Protein AF-0000000075409740 (afdb_homodimer)

Secondary structure (DSSP, 8-state):
-----EEEEETTTSTTHHHHHHHHHHTT-EEEEEE--TT-SGGGGGGTT-TTEEEEE--TT-HHHHHHHHTT-SEEEE-----SHHHHHHTHHHHIIIIIIHHHHHHHHS-TTSEEEEEEEGGGG-BPPTT-EE-TTSPP---SHHHHHHHHHHHHHHTTSSEEEEEE-EEES--SS--TTSHHHHHHHHHHHTSEEEESSTT-EEEEEEHHHHHHHHHHHHHTHHHHTTEEEEES-TT-EEEHHHHHHHHHHHSTT-EEEE-SS---S---B-EE--HHHHTTT------HHHHHHHHHHHTTT----TT---/-----EEEEETTTSTTHHHHHHHHHHTT-EEEEEE--TT-SGGGGGGTT-TTEEEEE--TT-HHHHHHHHTT-SEEEE-----SHHHHHHTHHHHIIIIIIHHHHHHHHS-TTSEEEEEEEGGGG-BPPTT-EE-TTSPP---SHHHHHHHHHHHHHHTSSSEEEEEE-EEES--SS--TTSHHHHHHHHHHHTSEEEESSTT-EEEEEEHHHHHHHHHHHHHTHHHHTTEEEEES-TT-EEEHHHHHHHHHHHSTT-EEEE-SS---S---B-EE--HHHHTTT------HHHHHHHHHHHHHH----SS---

Nearest PDB structures (foldseek):
  6vo6-assembly1_D  TM=9.777E-01  e=6.585E-46  Campylobacter jejuni subsp. jejuni NCTC 11168 = ATCC 700819
  6vo6-assembly1_A  TM=9.790E-01  e=1.654E-45  Campylobacter jejuni subsp. jejuni NCTC 11168 = ATCC 700819
  6vo8-assembly1_B-2  TM=9.796E-01  e=8.960E-44  Campylobacter jejuni subsp. jejuni NCTC 11168 = ATCC 700819
  6vo6-assembly1_C  TM=9.767E-01  e=1.111E-42  Campylobacter jejuni subsp. jejuni NCTC 11168 = ATCC 700819
  8wxk-assembly1_A  TM=8.297E-01  e=9.924E-23  Nostoc sp. PCC 7120 = FACHB-418

Radius of gyration: 26.26 Å; Cα contacts (8 Å, |Δi|>4): 1316; chains: 2; bounding box: 59×71×59 Å

Structure (mmCIF, N/CA/C/O backbone):
data_AF-0000000075409740-model_v1
#
loop_
_entity.id
_entity.type
_entity.pdbx_description
1 polymer 'NAD-dependent epimerase/dehydratase(UDP-glucose 4-epimerase)'
#
loop_
_atom_site.group_PDB
_atom_site.id
_atom_site.type_symbol
_atom_site.label_atom_id
_atom_site.label_alt_id
_atom_site.label_comp_id
_atom_site.label_asym_id
_atom_site.label_entity_id
_atom_site.label_seq_id
_atom_site.pdbx_PDB_ins_code
_atom_site.Cartn_x
_atom_site.Cartn_y
_atom_site.Cartn_z
_atom_site.occupancy
_atom_site.B_iso_or_equiv
_atom_site.auth_seq_id
_atom_site.auth_comp_id
_atom_site.auth_asym_id
_atom_site.auth_atom_id
_atom_site.pdbx_PDB_model_num
ATOM 1 N N . MET A 1 1 ? 8.289 19.125 -19.609 1 42.72 1 MET A N 1
ATOM 2 C CA . MET A 1 1 ? 8.445 18.016 -18.656 1 42.72 1 MET A CA 1
ATOM 3 C C . MET A 1 1 ? 8.672 18.547 -17.25 1 42.72 1 MET A C 1
ATOM 5 O O . MET A 1 1 ? 9.43 19.5 -17.047 1 42.72 1 MET A O 1
ATOM 9 N N . SER A 1 2 ? 7.746 18.359 -16.328 1 64.19 2 SER A N 1
ATOM 10 C CA . SER A 1 2 ? 7.914 18.984 -15.016 1 64.19 2 SER A CA 1
ATOM 11 C C . SER A 1 2 ? 9.289 18.672 -14.43 1 64.19 2 SER A C 1
ATOM 13 O O . SER A 1 2 ? 9.883 17.641 -14.727 1 64.19 2 SER A O 1
ATOM 15 N N . GLU A 1 3 ? 10.094 19.625 -14.008 1 84.38 3 GLU A N 1
ATOM 16 C CA . GLU A 1 3 ? 11.438 19.531 -13.438 1 84.38 3 GLU A CA 1
ATOM 17 C C . GLU A 1 3 ? 11.523 18.438 -12.375 1 84.38 3 GLU A C 1
ATOM 19 O O . GLU A 1 3 ? 10.625 18.312 -11.547 1 84.38 3 GLU A O 1
ATOM 24 N N . GLN A 1 4 ? 12.391 17.484 -12.664 1 95.12 4 GLN A N 1
ATOM 25 C CA . GLN A 1 4 ? 12.672 16.484 -11.648 1 95.12 4 GLN A CA 1
ATOM 26 C C . GLN A 1 4 ? 13.344 17.094 -10.422 1 95.12 4 GLN A C 1
ATOM 28 O O . GLN A 1 4 ? 14.422 17.688 -10.539 1 95.12 4 GLN A O 1
ATOM 33 N N . LEU A 1 5 ? 12.719 17.031 -9.281 1 98.19 5 LEU A N 1
ATOM 34 C CA . LEU A 1 5 ? 13.25 17.562 -8.031 1 98.19 5 LEU A CA 1
ATOM 35 C C . LEU A 1 5 ? 13.82 16.453 -7.164 1 98.19 5 LEU A C 1
ATOM 37 O O . LEU A 1 5 ? 13.352 15.312 -7.219 1 98.19 5 LEU A O 1
ATOM 41 N N . SER A 1 6 ? 14.867 16.766 -6.449 1 98.62 6 SER A N 1
ATOM 42 C CA . SER A 1 6 ? 15.297 15.953 -5.316 1 98.62 6 SER A CA 1
ATOM 43 C C . SER A 1 6 ? 14.578 16.359 -4.035 1 98.62 6 SER A C 1
ATOM 45 O O . SER A 1 6 ? 14.773 17.469 -3.533 1 98.62 6 SER A O 1
ATOM 47 N N . ILE A 1 7 ? 13.734 15.484 -3.49 1 98.88 7 ILE A N 1
ATOM 48 C CA . ILE A 1 7 ? 12.852 15.836 -2.385 1 98.88 7 ILE A CA 1
ATOM 49 C C . ILE A 1 7 ? 13.164 14.961 -1.173 1 98.88 7 ILE A C 1
ATOM 51 O O . ILE A 1 7 ? 13.273 13.742 -1.294 1 98.88 7 ILE A O 1
ATOM 55 N N . VAL A 1 8 ? 13.375 15.57 -0.036 1 98.88 8 VAL A N 1
ATOM 56 C CA . VAL A 1 8 ? 13.516 14.859 1.229 1 98.88 8 VAL A CA 1
ATOM 57 C C . VAL A 1 8 ? 12.219 14.953 2.023 1 98.88 8 VAL A C 1
ATOM 59 O O . VAL A 1 8 ? 11.688 16.047 2.221 1 98.88 8 VAL A O 1
ATOM 62 N N . VAL A 1 9 ? 11.688 13.797 2.4 1 98.75 9 VAL A N 1
ATOM 63 C CA . VAL A 1 9 ? 10.469 13.734 3.199 1 98.75 9 VAL A CA 1
ATOM 64 C C . VAL A 1 9 ? 10.758 13.047 4.535 1 98.75 9 VAL A C 1
ATOM 66 O O . VAL A 1 9 ? 11.188 11.891 4.57 1 98.75 9 VAL A O 1
ATOM 69 N N . THR A 1 10 ? 10.578 13.773 5.676 1 98.31 10 THR A N 1
ATOM 70 C CA . THR A 1 10 ? 10.609 13.094 6.965 1 98.31 10 THR A CA 1
ATOM 71 C C . THR A 1 10 ? 9.227 12.578 7.34 1 98.31 10 THR A C 1
ATOM 73 O O . THR A 1 10 ? 8.211 13.203 7.012 1 98.31 10 THR A O 1
ATOM 76 N N . GLY A 1 11 ? 9.227 11.445 7.973 1 95.62 11 GLY A N 1
ATOM 77 C CA . GLY A 1 11 ? 7.934 10.875 8.328 1 95.62 11 GLY A CA 1
ATOM 78 C C . GLY A 1 11 ? 7.141 10.398 7.129 1 95.62 11 GLY A C 1
ATOM 79 O O . GLY A 1 11 ? 5.91 10.492 7.117 1 95.62 11 GLY A O 1
ATOM 80 N N . GLY A 1 12 ? 7.848 9.875 6.145 1 95.75 12 GLY A N 1
ATOM 81 C CA . GLY A 1 12 ? 7.23 9.57 4.863 1 95.75 12 GLY A CA 1
ATOM 82 C C . GLY A 1 12 ? 6.406 8.297 4.883 1 95.75 12 GLY A C 1
ATOM 83 O O . GLY A 1 12 ? 5.633 8.039 3.959 1 95.75 12 GLY A O 1
ATOM 84 N N . ALA A 1 13 ? 6.473 7.562 5.957 1 93.88 13 ALA A N 1
ATOM 85 C CA . ALA A 1 13 ? 5.738 6.301 6.031 1 93.88 13 ALA A CA 1
ATOM 86 C C . ALA A 1 13 ? 4.492 6.441 6.902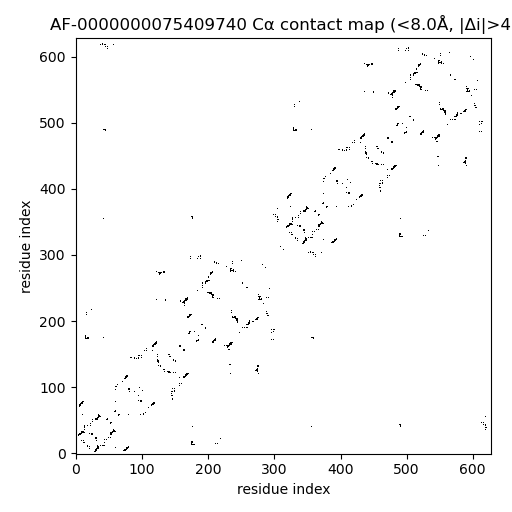 1 93.88 13 ALA A C 1
ATOM 88 O O . ALA A 1 13 ? 3.812 5.457 7.191 1 93.88 13 ALA A O 1
ATOM 89 N N . GLY A 1 14 ? 4.199 7.648 7.332 1 93.88 14 GLY A N 1
ATOM 90 C CA . GLY A 1 14 ? 3.023 7.902 8.156 1 93.88 14 GLY A CA 1
ATOM 91 C C . GLY A 1 14 ? 1.746 8.031 7.348 1 93.88 14 GLY A C 1
ATOM 92 O O . GLY A 1 14 ? 1.698 7.621 6.184 1 93.88 14 GLY A O 1
ATOM 93 N N . TYR A 1 15 ? 0.713 8.531 7.895 1 94.62 15 TYR A N 1
ATOM 94 C CA . TYR A 1 15 ? -0.621 8.625 7.312 1 94.62 15 TYR A CA 1
ATOM 95 C C . TYR A 1 15 ? -0.597 9.453 6.031 1 94.62 15 TYR A C 1
ATOM 97 O O . TYR A 1 15 ? -1.008 8.977 4.969 1 94.62 15 TYR A O 1
ATOM 105 N N . LEU A 1 16 ? -0.049 10.688 6.094 1 96.62 16 LEU A N 1
ATOM 106 C CA . LEU A 1 16 ? 0.032 11.539 4.914 1 96.62 16 LEU A CA 1
ATOM 107 C C . LEU A 1 16 ? 1.087 11.023 3.941 1 96.62 16 LEU A C 1
ATOM 109 O O . LEU A 1 16 ? 0.842 10.945 2.734 1 96.62 16 LEU A O 1
ATOM 113 N N . GLY A 1 17 ? 2.238 10.609 4.477 1 96.56 17 GLY A N 1
ATOM 114 C CA . GLY A 1 17 ? 3.391 10.242 3.67 1 96.56 17 GLY A CA 1
ATOM 115 C C . GLY A 1 17 ? 3.158 9 2.824 1 96.56 17 GLY A C 1
ATOM 116 O O . GLY A 1 17 ? 3.666 8.906 1.705 1 96.56 17 GLY A O 1
ATOM 117 N N . SER A 1 18 ? 2.355 8.086 3.324 1 95 18 SER A N 1
ATOM 118 C CA . SER A 1 18 ? 2.146 6.82 2.635 1 95 18 SER A CA 1
ATOM 119 C C . SER A 1 18 ? 1.396 7.02 1.322 1 95 18 SER A C 1
ATOM 121 O O . SER A 1 18 ? 1.415 6.148 0.452 1 95 18 SER A O 1
ATOM 123 N N . ILE A 1 19 ? 0.765 8.141 1.151 1 96.81 19 ILE A N 1
ATOM 124 C CA . ILE A 1 19 ? 0.099 8.484 -0.101 1 96.81 19 ILE A CA 1
ATOM 125 C C . ILE A 1 19 ? 0.935 9.5 -0.869 1 96.81 19 ILE A C 1
ATOM 127 O O . ILE A 1 19 ? 1.069 9.414 -2.092 1 96.81 19 ILE A O 1
ATOM 131 N N . LEU A 1 20 ? 1.598 10.398 -0.159 1 98.31 20 LEU A N 1
ATOM 132 C CA . LEU A 1 20 ? 2.316 11.492 -0.8 1 98.31 20 LEU A CA 1
ATOM 133 C C . LEU A 1 20 ? 3.59 10.984 -1.473 1 98.31 20 LEU A C 1
ATOM 135 O O . LEU A 1 20 ? 3.896 11.375 -2.6 1 98.31 20 LEU A O 1
ATOM 139 N N . VAL A 1 21 ? 4.355 10.125 -0.806 1 98.19 21 VAL A N 1
ATOM 140 C CA . VAL A 1 21 ? 5.648 9.672 -1.308 1 98.19 21 VAL A CA 1
ATOM 141 C C . VAL A 1 21 ? 5.465 8.945 -2.639 1 98.19 21 VAL A C 1
ATOM 143 O O . VAL A 1 21 ? 6.094 9.297 -3.637 1 98.19 21 VAL A O 1
ATOM 146 N N . PRO A 1 22 ? 4.523 7.953 -2.697 1 97.88 22 PRO A N 1
ATOM 147 C CA . PRO A 1 22 ? 4.281 7.332 -4 1 97.88 22 PRO A CA 1
ATOM 148 C C . PRO A 1 22 ? 3.857 8.344 -5.066 1 97.88 22 PRO A C 1
ATOM 150 O O . PRO A 1 22 ? 4.258 8.227 -6.227 1 97.88 22 PRO A O 1
ATOM 153 N N . ALA A 1 23 ? 3.064 9.352 -4.703 1 98.25 23 ALA A N 1
ATOM 154 C CA . ALA A 1 23 ? 2.582 10.352 -5.656 1 98.25 23 ALA A CA 1
ATOM 155 C C . ALA A 1 23 ? 3.729 11.203 -6.188 1 98.25 23 ALA A C 1
ATOM 157 O O . ALA A 1 23 ? 3.764 11.531 -7.375 1 98.25 23 ALA A O 1
ATOM 158 N N . LEU A 1 24 ? 4.66 11.602 -5.344 1 98.62 24 LEU A N 1
ATOM 159 C CA . LEU A 1 24 ? 5.832 12.367 -5.758 1 98.62 24 LEU A CA 1
ATOM 160 C C . LEU A 1 24 ? 6.695 11.555 -6.723 1 98.62 24 LEU A C 1
ATOM 162 O O . LEU A 1 24 ? 7.18 12.086 -7.723 1 98.62 24 LEU A O 1
ATOM 166 N N . LEU A 1 25 ? 6.871 10.234 -6.41 1 98.31 25 LEU A N 1
ATOM 167 C CA . LEU A 1 25 ? 7.652 9.344 -7.266 1 98.31 25 LEU A CA 1
ATOM 168 C C . LEU A 1 25 ? 6.996 9.195 -8.633 1 98.31 25 LEU A C 1
ATOM 170 O O . LEU A 1 25 ? 7.684 9.195 -9.656 1 98.31 25 LEU A O 1
ATOM 174 N N . ALA A 1 26 ? 5.676 9.102 -8.578 1 97.25 26 ALA A N 1
ATOM 175 C CA . ALA A 1 26 ? 4.922 8.945 -9.828 1 97.25 26 ALA A CA 1
ATOM 176 C C . ALA A 1 26 ? 5.082 10.172 -10.719 1 97.25 26 ALA A C 1
ATOM 178 O O . ALA A 1 26 ? 4.938 10.078 -11.938 1 97.25 26 ALA A O 1
ATOM 179 N N . ARG A 1 27 ? 5.406 11.32 -10.148 1 97.19 27 ARG A N 1
ATOM 180 C CA . ARG A 1 27 ? 5.633 12.555 -10.898 1 97.19 27 ARG A CA 1
ATOM 181 C C . ARG A 1 27 ? 7.07 12.625 -11.406 1 97.19 27 ARG A C 1
ATOM 183 O O . ARG A 1 27 ? 7.465 13.609 -12.039 1 97.19 27 ARG A O 1
ATOM 190 N N . GLY A 1 28 ? 7.891 11.625 -11.078 1 97.38 28 GLY A N 1
ATOM 191 C CA . GLY A 1 28 ? 9.242 11.539 -11.602 1 97.38 28 GLY A CA 1
ATOM 192 C C . GLY A 1 28 ? 10.289 12.133 -10.68 1 97.38 28 GLY A C 1
ATOM 193 O O . GLY A 1 28 ? 11.461 12.234 -11.039 1 97.38 28 GLY A O 1
ATOM 194 N N . HIS A 1 29 ? 9.938 12.547 -9.484 1 98.56 29 HIS A N 1
ATOM 195 C CA . HIS A 1 29 ? 10.875 13.141 -8.539 1 98.56 29 HIS A CA 1
ATOM 196 C C . HIS A 1 29 ? 11.734 12.07 -7.871 1 98.56 29 HIS A C 1
ATOM 198 O O . HIS A 1 29 ? 11.359 10.898 -7.84 1 98.56 29 HIS A O 1
ATOM 204 N N . LYS A 1 30 ? 12.898 12.445 -7.484 1 98.62 30 LYS A N 1
ATOM 205 C CA . LYS A 1 30 ? 13.711 11.633 -6.586 1 98.62 30 LYS A CA 1
ATOM 206 C C . LYS A 1 30 ? 13.336 11.891 -5.129 1 98.62 30 LYS A C 1
ATOM 208 O O . LYS A 1 30 ? 13.359 13.031 -4.668 1 98.62 30 LYS A O 1
ATOM 213 N N . VAL A 1 31 ? 12.953 10.852 -4.418 1 98.75 31 VAL A N 1
ATOM 214 C CA . VAL A 1 31 ? 12.438 11.039 -3.068 1 98.75 31 VAL A CA 1
ATOM 215 C C . VAL A 1 31 ? 13.273 10.242 -2.074 1 98.75 31 VAL A C 1
ATOM 217 O O . VAL A 1 31 ? 13.477 9.039 -2.254 1 98.75 31 VAL A O 1
ATOM 220 N N . THR A 1 32 ? 13.789 10.883 -1.097 1 98.62 32 THR A N 1
ATOM 221 C CA . THR A 1 32 ? 14.43 10.242 0.043 1 98.62 32 THR A CA 1
ATOM 222 C C . THR A 1 32 ? 13.594 10.406 1.306 1 98.62 32 THR A C 1
ATOM 224 O O . THR A 1 32 ? 13.281 11.531 1.708 1 98.62 32 THR A O 1
ATOM 227 N N . VAL A 1 33 ? 13.25 9.273 1.907 1 98.06 33 VAL A N 1
ATOM 228 C CA . VAL A 1 33 ? 12.43 9.281 3.119 1 98.06 33 VAL A CA 1
ATOM 229 C C . VAL A 1 33 ? 13.312 9 4.336 1 98.06 33 VAL A C 1
ATOM 231 O O . VAL A 1 33 ? 14.156 8.102 4.305 1 98.06 33 VAL A O 1
ATOM 234 N N . VAL A 1 34 ? 13.164 9.836 5.371 1 97.12 34 VAL A N 1
ATOM 235 C CA . VAL A 1 34 ? 13.711 9.562 6.695 1 97.12 34 VAL A CA 1
ATOM 236 C C . VAL A 1 34 ? 12.586 9.188 7.656 1 97.12 34 VAL A C 1
ATOM 238 O O . VAL A 1 34 ? 11.633 9.953 7.832 1 97.12 34 VAL A O 1
ATOM 241 N N . GLU A 1 35 ? 12.742 8.047 8.188 1 94.62 35 GLU A N 1
ATOM 242 C CA . GLU A 1 35 ? 11.672 7.504 9.023 1 94.62 35 GLU A CA 1
ATOM 243 C C . GLU A 1 35 ? 12.234 6.625 10.141 1 94.62 35 GLU A C 1
ATOM 245 O O . GLU A 1 35 ? 13.203 5.895 9.93 1 94.62 35 GLU A O 1
ATOM 250 N N . THR A 1 36 ? 11.547 6.773 11.305 1 91.25 36 THR A N 1
ATOM 251 C CA . THR A 1 36 ? 11.953 5.922 12.422 1 91.25 36 THR A CA 1
ATOM 252 C C . THR A 1 36 ? 11.258 4.566 12.352 1 91.25 36 THR A C 1
ATOM 254 O O . THR A 1 36 ? 11.695 3.604 12.984 1 91.25 36 THR A O 1
ATOM 257 N N . PHE A 1 37 ? 10.117 4.484 11.703 1 87.38 37 PHE A N 1
ATOM 258 C CA . PHE A 1 37 ? 9.242 3.328 11.57 1 87.38 37 PHE A CA 1
ATOM 259 C C . PHE A 1 37 ? 8.711 2.893 12.938 1 87.38 37 PHE A C 1
ATOM 261 O O . PHE A 1 37 ? 8.602 1.695 13.211 1 87.38 37 PHE A O 1
ATOM 268 N N . MET A 1 38 ? 8.422 3.928 13.68 1 77.62 38 MET A N 1
ATOM 269 C CA . MET A 1 38 ? 7.887 3.656 15.016 1 77.62 38 MET A CA 1
ATOM 270 C C . MET A 1 38 ? 6.477 3.076 14.922 1 77.62 38 MET A C 1
ATOM 272 O O . MET A 1 38 ? 6.062 2.311 15.797 1 77.62 38 MET A O 1
ATOM 276 N N . PHE A 1 39 ? 5.625 3.484 14.016 1 66.94 39 PHE A N 1
ATOM 277 C CA . PHE A 1 39 ? 4.242 3.033 13.914 1 66.94 39 PHE A CA 1
ATOM 278 C C . PHE A 1 39 ? 4.113 1.916 12.883 1 66.94 39 PHE A C 1
ATOM 280 O O . PHE A 1 39 ? 3.111 1.838 12.164 1 66.94 39 PHE A O 1
ATOM 287 N N . ARG A 1 40 ? 4.742 0.955 12.836 1 61.34 40 ARG A N 1
ATOM 288 C CA . ARG A 1 40 ? 4.766 -0.26 12.023 1 61.34 40 ARG A CA 1
ATOM 289 C C . ARG A 1 40 ? 5.023 0.063 10.562 1 61.34 40 ARG A C 1
ATOM 291 O O . ARG A 1 40 ? 4.852 1.205 10.133 1 61.34 40 ARG A O 1
ATOM 298 N N . GLU A 1 41 ? 5.434 -0.865 9.734 1 60.22 41 GLU A N 1
ATOM 299 C CA . GLU A 1 41 ? 6.211 -0.793 8.5 1 60.22 41 GLU A CA 1
ATOM 300 C C . GLU A 1 41 ? 5.305 -0.678 7.281 1 60.22 41 GLU A C 1
ATOM 302 O O . GLU A 1 41 ? 5.773 -0.394 6.176 1 60.22 41 GLU A O 1
ATOM 307 N N . ALA A 1 42 ? 4.016 -0.455 7.301 1 60.78 42 ALA A N 1
ATOM 308 C CA . ALA A 1 42 ? 3.383 -0.931 6.074 1 60.78 42 ALA A CA 1
ATOM 309 C C . ALA A 1 42 ? 3.297 0.181 5.035 1 60.78 42 ALA A C 1
ATOM 311 O O . ALA A 1 42 ? 3.014 -0.077 3.861 1 60.78 42 ALA A O 1
ATOM 312 N N . GLY A 1 43 ? 3.928 1.284 5.086 1 75.38 43 GLY A N 1
ATOM 313 C CA . GLY A 1 43 ? 3.385 2.295 4.191 1 75.38 43 GLY A CA 1
ATOM 314 C C . GLY A 1 43 ? 4.203 2.479 2.93 1 75.38 43 GLY A C 1
ATOM 315 O O . GLY A 1 43 ? 3.697 2.979 1.923 1 75.38 43 GLY A O 1
ATOM 316 N N . LEU A 1 44 ? 5.34 1.826 2.746 1 91.31 44 LEU A N 1
ATOM 317 C CA . LEU A 1 44 ? 6.16 2.238 1.613 1 91.31 44 LEU A CA 1
ATOM 318 C C . LEU A 1 44 ? 6.766 1.028 0.91 1 91.31 44 LEU A C 1
ATOM 320 O O . LEU A 1 44 ? 7.656 1.174 0.07 1 91.31 44 LEU A O 1
ATOM 324 N N . PHE A 1 45 ? 6.188 -0.136 1.097 1 91.56 45 PHE A N 1
ATOM 325 C CA . PHE A 1 45 ? 6.695 -1.333 0.438 1 91.56 45 PHE A CA 1
ATOM 326 C C . PHE A 1 45 ? 6.465 -1.265 -1.066 1 91.56 45 PHE A C 1
ATOM 328 O O . PHE A 1 45 ? 7.289 -1.736 -1.85 1 91.56 45 PHE A O 1
ATOM 335 N N . ASP A 1 46 ? 5.426 -0.625 -1.442 1 90.38 46 ASP A N 1
ATOM 336 C CA . ASP A 1 46 ? 4.957 -0.623 -2.824 1 90.38 46 ASP A CA 1
ATOM 337 C C . ASP A 1 46 ? 5.895 0.185 -3.721 1 90.38 46 ASP A C 1
ATOM 339 O O . ASP A 1 46 ? 5.879 0.027 -4.941 1 90.38 46 ASP A O 1
ATOM 343 N N . VAL A 1 47 ? 6.746 1.039 -3.105 1 94.75 47 VAL A N 1
ATOM 344 C CA . VAL A 1 47 ? 7.555 1.905 -3.955 1 94.75 47 VAL A CA 1
ATOM 345 C C . VAL A 1 47 ? 9.023 1.509 -3.844 1 94.75 47 VAL A C 1
ATOM 347 O O . VAL A 1 47 ? 9.898 2.168 -4.414 1 94.75 47 VAL A O 1
ATOM 350 N N . CYS A 1 48 ? 9.328 0.431 -3.227 1 94.88 48 CYS A N 1
ATOM 351 C CA . CYS A 1 48 ? 10.711 0.009 -3.027 1 94.88 48 CYS A CA 1
ATOM 352 C C . CYS A 1 48 ? 11.359 -0.372 -4.352 1 94.88 48 CYS A C 1
ATOM 354 O O . CYS A 1 48 ? 12.586 -0.382 -4.465 1 94.88 48 CYS A O 1
ATOM 356 N N . ALA A 1 49 ? 10.578 -0.7 -5.332 1 95.25 49 ALA A N 1
ATOM 357 C CA . ALA A 1 49 ? 11.109 -1.08 -6.637 1 95.25 49 ALA A CA 1
ATOM 358 C C . ALA A 1 49 ? 11.484 0.152 -7.457 1 95.25 49 ALA A C 1
ATOM 360 O O . ALA A 1 49 ? 12.148 0.042 -8.484 1 95.25 49 ALA A O 1
ATOM 361 N N . GLU A 1 50 ? 10.992 1.37 -7.047 1 96.12 50 GLU A N 1
ATOM 362 C CA . GLU A 1 50 ? 11.273 2.604 -7.781 1 96.12 50 GLU A CA 1
ATOM 363 C C . GLU A 1 50 ? 12.734 3.014 -7.629 1 96.12 50 GLU A C 1
ATOM 365 O O . GLU A 1 50 ? 13.211 3.221 -6.512 1 96.12 50 GLU A O 1
ATOM 370 N N . PRO A 1 51 ? 13.438 3.197 -8.75 1 95.94 51 PRO A N 1
ATOM 371 C CA . PRO A 1 51 ? 14.852 3.564 -8.672 1 95.94 51 PRO A CA 1
ATOM 372 C C . PRO A 1 51 ? 15.07 4.93 -8.023 1 95.94 51 PRO A C 1
ATOM 374 O O . PRO A 1 51 ? 16.109 5.16 -7.406 1 95.94 51 PRO A O 1
ATOM 377 N N . ASN A 1 52 ? 14.062 5.824 -8.117 1 97.44 52 ASN A N 1
ATOM 378 C CA . ASN A 1 52 ? 14.188 7.18 -7.598 1 97.44 52 ASN A CA 1
ATOM 379 C C . ASN A 1 52 ? 13.797 7.254 -6.125 1 97.44 52 ASN A C 1
ATOM 381 O O . ASN A 1 52 ? 13.781 8.336 -5.535 1 97.44 52 ASN A O 1
ATOM 385 N N . PHE A 1 53 ? 13.5 6.117 -5.535 1 98.06 53 PHE A N 1
ATOM 386 C CA . PHE A 1 53 ? 13.102 6.062 -4.133 1 98.06 53 PHE A CA 1
ATOM 387 C C . PHE A 1 53 ? 14.273 5.625 -3.26 1 98.06 53 PHE A C 1
ATOM 389 O O . PHE A 1 53 ? 14.961 4.648 -3.574 1 98.06 53 PHE A O 1
ATOM 396 N N . ASN A 1 54 ? 14.484 6.367 -2.221 1 97.12 54 ASN A N 1
ATOM 397 C CA . ASN A 1 54 ? 15.43 6.012 -1.168 1 97.12 54 ASN A CA 1
ATOM 398 C C . ASN A 1 54 ? 14.805 6.141 0.216 1 97.12 54 ASN A C 1
ATOM 400 O O . ASN A 1 54 ? 13.977 7.027 0.448 1 97.12 54 ASN A O 1
ATOM 404 N N . VAL A 1 55 ? 15.242 5.258 1.105 1 96.31 55 VAL A N 1
ATOM 405 C CA . VAL A 1 55 ? 14.688 5.281 2.455 1 96.31 55 VAL A CA 1
ATOM 406 C C . VAL A 1 55 ? 15.805 5.074 3.477 1 96.31 55 VAL A C 1
ATOM 408 O O . VAL A 1 55 ? 16.688 4.246 3.273 1 96.31 55 VAL A O 1
ATOM 411 N N . ILE A 1 56 ? 15.758 5.918 4.48 1 95.94 56 ILE A N 1
ATOM 412 C CA . ILE A 1 56 ? 16.719 5.891 5.574 1 95.94 56 ILE A CA 1
ATOM 413 C C . ILE A 1 56 ? 15.984 5.707 6.902 1 95.94 56 ILE A C 1
ATOM 415 O O . ILE A 1 56 ? 15.078 6.48 7.23 1 95.94 56 ILE A O 1
ATOM 419 N N . ARG A 1 57 ? 16.375 4.637 7.559 1 94.19 57 ARG A N 1
ATOM 420 C CA . ARG A 1 57 ? 15.906 4.523 8.938 1 94.19 57 ARG A CA 1
ATOM 421 C C . ARG A 1 57 ? 16.656 5.484 9.852 1 94.19 57 ARG A C 1
ATOM 423 O O . ARG A 1 57 ? 17.844 5.281 10.133 1 94.19 57 ARG A O 1
ATOM 430 N N . GLY A 1 58 ? 16 6.535 10.219 1 95.06 58 GLY A N 1
ATOM 431 C CA . GLY A 1 58 ? 16.641 7.578 11 1 95.06 58 GLY A CA 1
ATOM 432 C C . GLY A 1 58 ? 15.648 8.523 11.664 1 95.06 58 GLY A C 1
ATOM 433 O O . GLY A 1 58 ? 14.453 8.461 11.391 1 95.06 58 GLY A O 1
ATOM 434 N N . ASP A 1 59 ? 16.203 9.336 12.523 1 96.56 59 ASP A N 1
ATOM 435 C CA . ASP A 1 59 ? 15.422 10.305 13.297 1 96.56 59 ASP A CA 1
ATOM 436 C C . ASP A 1 59 ? 15.547 11.703 12.703 1 96.56 59 ASP A C 1
ATOM 438 O O . ASP A 1 59 ? 16.656 12.211 12.516 1 96.56 59 ASP A O 1
ATOM 442 N N . ALA A 1 60 ? 14.422 12.312 12.391 1 97.44 60 ALA A N 1
ATOM 443 C CA . ALA A 1 60 ? 14.398 13.656 11.812 1 97.44 60 ALA A CA 1
ATOM 444 C C . ALA A 1 60 ? 15.016 14.672 12.773 1 97.44 60 ALA A C 1
ATOM 446 O O . ALA A 1 60 ? 15.367 15.781 12.367 1 97.44 60 ALA A O 1
ATOM 447 N N . ARG A 1 61 ? 15.18 14.328 14.016 1 97.69 61 ARG A N 1
ATOM 448 C CA . ARG A 1 61 ? 15.758 15.203 15.023 1 97.69 61 ARG A CA 1
ATOM 449 C C . ARG A 1 61 ? 17.281 15.164 14.969 1 97.69 61 ARG A C 1
ATOM 451 O O . ARG A 1 61 ? 17.953 15.984 15.609 1 97.69 61 ARG A O 1
ATOM 458 N N . ASP A 1 62 ? 17.828 14.234 14.211 1 98.38 62 ASP A N 1
ATOM 459 C CA . ASP A 1 62 ? 19.266 14.078 14.086 1 98.38 62 ASP A CA 1
ATOM 460 C C . ASP A 1 62 ? 19.859 15.109 13.117 1 98.38 62 ASP A C 1
ATOM 462 O O . ASP A 1 62 ? 19.812 14.914 11.898 1 98.38 62 ASP A O 1
ATOM 466 N N . GLU A 1 63 ? 20.5 16.109 13.727 1 98.19 63 GLU A N 1
ATOM 467 C CA . GLU A 1 63 ? 20.984 17.219 12.914 1 98.19 63 GLU A CA 1
ATOM 468 C C . GLU A 1 63 ? 22.047 16.781 11.922 1 98.19 63 GLU A C 1
ATOM 470 O O . GLU A 1 63 ? 22.078 17.234 10.781 1 98.19 63 GLU A O 1
ATOM 475 N N . ALA A 1 64 ? 22.922 15.867 12.336 1 97.94 64 ALA A N 1
ATOM 476 C CA . ALA A 1 64 ? 23.984 15.391 11.453 1 97.94 64 ALA A CA 1
ATOM 477 C C . ALA A 1 64 ? 23.406 14.641 10.258 1 97.94 64 ALA A C 1
ATOM 479 O O . ALA A 1 64 ? 23.828 14.859 9.117 1 97.94 64 ALA A O 1
ATOM 480 N N . LEU A 1 65 ? 22.453 13.859 10.562 1 98.12 65 LEU A N 1
ATOM 481 C CA . LEU A 1 65 ? 21.797 13.109 9.508 1 98.12 65 LEU A CA 1
ATOM 482 C C . LEU A 1 65 ? 21.078 14.039 8.539 1 98.12 65 LEU A C 1
ATOM 484 O O . LEU A 1 65 ? 21.25 13.945 7.324 1 98.12 65 LEU A O 1
ATOM 488 N N . MET A 1 66 ? 20.312 14.93 9.094 1 98.69 66 MET A N 1
ATOM 489 C CA . MET A 1 66 ? 19.484 15.812 8.266 1 98.69 66 MET A CA 1
ATOM 490 C C . MET A 1 66 ? 20.359 16.75 7.438 1 98.69 66 MET A C 1
ATOM 492 O O . MET A 1 66 ? 20.047 17.031 6.285 1 98.69 66 MET A O 1
ATOM 496 N N . THR A 1 67 ? 21.469 17.219 8.055 1 98.62 67 THR A N 1
ATOM 497 C CA . THR A 1 67 ? 22.391 18.062 7.316 1 98.62 67 THR A CA 1
ATOM 498 C C . THR A 1 67 ? 22.953 17.328 6.098 1 98.62 67 THR A C 1
ATOM 500 O O . THR A 1 67 ? 22.969 17.891 4.996 1 98.62 67 THR A O 1
ATOM 503 N N . ARG A 1 68 ? 23.297 16.125 6.277 1 98.19 68 ARG A N 1
ATOM 504 C CA . ARG A 1 68 ? 23.859 15.336 5.195 1 98.19 68 ARG A CA 1
ATOM 505 C C . ARG A 1 68 ? 22.828 15.078 4.102 1 98.19 68 ARG A C 1
ATOM 507 O O . ARG A 1 68 ? 23.109 15.273 2.918 1 98.19 68 ARG A O 1
ATOM 514 N N . ILE A 1 69 ? 21.625 14.773 4.41 1 97.88 69 ILE A N 1
ATOM 515 C CA . ILE A 1 69 ? 20.672 14.266 3.416 1 97.88 69 ILE A CA 1
ATOM 516 C C . ILE A 1 69 ? 20 15.438 2.709 1 97.88 69 ILE A C 1
ATOM 518 O O . ILE A 1 69 ? 19.484 15.289 1.603 1 97.88 69 ILE A O 1
ATOM 522 N N . THR A 1 70 ? 20.016 16.625 3.328 1 98.44 70 THR A N 1
ATOM 523 C CA . THR A 1 70 ? 19.312 17.75 2.721 1 98.44 70 THR A CA 1
ATOM 524 C C . THR A 1 70 ? 20.281 18.609 1.897 1 98.44 70 THR A C 1
ATOM 526 O O . THR A 1 70 ? 19.859 19.516 1.191 1 98.44 70 THR A O 1
ATOM 529 N N . ALA A 1 71 ? 21.578 18.344 1.985 1 96.81 71 ALA A N 1
ATOM 530 C CA . ALA A 1 71 ? 22.594 19.172 1.323 1 96.81 71 ALA A CA 1
ATOM 531 C C . ALA A 1 71 ? 22.281 19.328 -0.16 1 96.81 71 ALA A C 1
ATOM 533 O O . ALA A 1 71 ? 22.406 20.438 -0.71 1 96.81 71 ALA A O 1
ATOM 534 N N . GLY A 1 72 ? 21.797 18.328 -0.826 1 94.75 72 GLY A N 1
ATOM 535 C CA . GLY A 1 72 ? 21.516 18.391 -2.252 1 94.75 72 GLY A CA 1
ATOM 536 C C . GLY A 1 72 ? 20.031 18.375 -2.578 1 94.75 72 GLY A C 1
ATOM 537 O O . GLY A 1 72 ? 19.656 18.234 -3.738 1 94.75 72 GLY A O 1
ATOM 538 N N . ALA A 1 73 ? 19.219 18.672 -1.637 1 98.38 73 ALA A N 1
ATOM 539 C CA . ALA A 1 73 ? 17.781 18.594 -1.852 1 98.38 73 ALA A CA 1
ATOM 540 C C . ALA A 1 73 ? 17.234 19.906 -2.424 1 98.38 73 ALA A C 1
ATOM 542 O O . ALA A 1 73 ? 17.672 20.984 -2.029 1 98.38 73 ALA A O 1
ATOM 543 N N . ASP A 1 74 ? 16.344 19.781 -3.361 1 98.5 74 ASP A N 1
ATOM 544 C CA . ASP A 1 74 ? 15.633 20.938 -3.881 1 98.5 74 ASP A CA 1
ATOM 545 C C . ASP A 1 74 ? 14.484 21.344 -2.959 1 98.5 74 ASP A C 1
ATOM 547 O O . ASP A 1 74 ? 14.133 22.531 -2.871 1 98.5 74 ASP A O 1
ATOM 551 N N . LEU A 1 75 ? 13.898 20.375 -2.311 1 98.75 75 LEU A N 1
ATOM 552 C CA . LEU A 1 75 ? 12.688 20.547 -1.511 1 98.75 75 LEU A CA 1
ATOM 553 C C . LEU A 1 75 ? 12.688 19.609 -0.31 1 98.75 75 LEU A C 1
ATOM 555 O O . LEU A 1 75 ? 13.062 18.438 -0.43 1 98.75 75 LEU A O 1
ATOM 559 N N . VAL A 1 76 ? 12.336 20.156 0.82 1 98.88 76 VAL A N 1
ATOM 560 C CA . VAL A 1 76 ? 12.164 19.359 2.031 1 98.88 76 VAL A CA 1
ATOM 561 C C . VAL A 1 76 ? 10.711 19.453 2.506 1 98.88 76 VAL A C 1
ATOM 563 O O . VAL A 1 76 ? 10.148 20.547 2.59 1 98.88 76 VAL A O 1
ATOM 566 N N . ILE A 1 77 ? 10.078 18.312 2.777 1 98.94 77 ILE A N 1
ATOM 567 C CA . ILE A 1 77 ? 8.727 18.203 3.309 1 98.94 77 ILE A CA 1
ATOM 568 C C . ILE A 1 77 ? 8.75 17.484 4.652 1 98.94 77 ILE A C 1
ATOM 570 O O . ILE A 1 77 ? 8.766 16.25 4.699 1 98.94 77 ILE A O 1
ATOM 574 N N . PRO A 1 78 ? 8.75 18.203 5.711 1 98.81 78 PRO A N 1
ATOM 575 C CA . PRO A 1 78 ? 8.82 17.594 7.039 1 98.81 78 PRO A CA 1
ATOM 576 C C . PRO A 1 78 ? 7.461 17.141 7.559 1 98.81 78 PRO A C 1
ATOM 578 O O . PRO A 1 78 ? 6.789 17.891 8.273 1 98.81 78 PRO A O 1
ATOM 581 N N . LEU A 1 79 ? 7.172 15.875 7.344 1 98.12 79 LEU A N 1
ATOM 582 C CA . LEU A 1 79 ? 5.902 15.312 7.789 1 98.12 79 LEU A CA 1
ATOM 583 C C . LEU A 1 79 ? 6.043 14.68 9.172 1 98.12 79 LEU A C 1
ATOM 585 O O . LEU A 1 79 ? 5.047 14.391 9.836 1 98.12 79 LEU A O 1
ATOM 589 N N . ALA A 1 80 ? 7.234 14.359 9.641 1 97.12 80 ALA A N 1
ATOM 590 C CA . ALA A 1 80 ? 7.434 13.695 10.922 1 97.12 80 ALA A CA 1
ATOM 591 C C . ALA A 1 80 ? 6.824 14.508 12.062 1 97.12 80 ALA A C 1
ATOM 593 O O . ALA A 1 80 ? 7.172 15.672 12.258 1 97.12 80 ALA A O 1
ATOM 594 N N . ALA A 1 81 ? 5.934 13.844 12.781 1 96.62 81 ALA A N 1
ATOM 595 C CA . ALA A 1 81 ? 5.273 14.555 13.875 1 96.62 81 ALA A CA 1
ATOM 596 C C . ALA A 1 81 ? 4.512 13.586 14.773 1 96.62 81 ALA A C 1
ATOM 598 O O . ALA A 1 81 ? 4.094 12.516 14.328 1 96.62 81 ALA A O 1
ATOM 599 N N . LEU A 1 82 ? 4.492 13.922 15.992 1 93.75 82 LEU A N 1
ATOM 600 C CA . LEU A 1 82 ? 3.449 13.398 16.859 1 93.75 82 LEU A CA 1
ATOM 601 C C . LEU A 1 82 ? 2.172 14.219 16.734 1 93.75 82 LEU A C 1
ATOM 603 O O . LEU A 1 82 ? 2.164 15.414 17.062 1 93.75 82 LEU A O 1
ATOM 607 N N . VAL A 1 83 ? 1.119 13.555 16.25 1 92.12 83 VAL A N 1
ATOM 608 C CA . VAL A 1 83 ? -0.041 14.32 15.812 1 92.12 83 VAL A CA 1
ATOM 609 C C . VAL A 1 83 ? -1.207 14.086 16.766 1 92.12 83 VAL A C 1
ATOM 611 O O . VAL A 1 83 ? -1.54 12.945 17.094 1 92.12 83 VAL A O 1
ATOM 614 N N . GLY A 1 84 ? -1.77 15.133 17.172 1 91.19 84 GLY A N 1
ATOM 615 C CA . GLY A 1 84 ? -2.941 15.102 18.031 1 91.19 84 GLY A CA 1
ATOM 616 C C . GLY A 1 84 ? -2.643 15.508 19.453 1 91.19 84 GLY A C 1
ATOM 617 O O . GLY A 1 84 ? -1.58 15.18 19.984 1 91.19 84 GLY A O 1
ATOM 618 N N . ALA A 1 85 ? -3.625 16.203 20.078 1 88 85 ALA A N 1
ATOM 619 C CA . ALA A 1 85 ? -3.455 16.719 21.422 1 88 85 ALA A CA 1
ATOM 620 C C . ALA A 1 85 ? -3.207 15.594 22.422 1 88 85 ALA A C 1
ATOM 622 O O . ALA A 1 85 ? -2.262 15.648 23.219 1 88 85 ALA A O 1
ATOM 623 N N . PRO A 1 86 ? -3.914 14.516 22.328 1 86.38 86 PRO A N 1
ATOM 624 C CA . PRO A 1 86 ? -3.719 13.453 23.328 1 86.38 86 PRO A CA 1
ATOM 625 C C . PRO A 1 86 ? -2.32 12.844 23.266 1 86.38 86 PRO A C 1
ATOM 627 O O . PRO A 1 86 ? -1.688 12.641 24.312 1 86.38 86 PRO A O 1
ATOM 630 N N . LEU A 1 87 ? -1.868 12.602 22.062 1 87.06 87 LEU A N 1
ATOM 631 C CA . LEU A 1 87 ? -0.552 11.992 21.922 1 87.06 87 LEU A CA 1
ATOM 632 C C . LEU A 1 87 ? 0.547 12.953 22.359 1 87.06 87 LEU A C 1
ATOM 634 O O . LEU A 1 87 ? 1.505 12.539 23.031 1 87.06 87 LEU A O 1
ATOM 638 N N . CYS A 1 88 ? 0.453 14.172 22.047 1 90.81 88 CYS A N 1
ATOM 639 C CA . CYS A 1 88 ? 1.446 15.172 22.422 1 90.81 88 CYS A CA 1
ATOM 640 C C . CYS A 1 88 ? 1.467 15.383 23.922 1 90.81 88 CYS A C 1
ATOM 642 O O . CYS A 1 88 ? 2.527 15.617 24.516 1 90.81 88 CYS A O 1
ATOM 644 N N . ASP A 1 89 ? 0.307 15.281 24.5 1 88.81 89 ASP A N 1
ATOM 645 C CA . ASP A 1 89 ? 0.231 15.438 25.938 1 88.81 89 ASP A CA 1
ATOM 646 C C . ASP A 1 89 ? 0.891 14.258 26.656 1 88.81 89 ASP A C 1
ATOM 648 O O . ASP A 1 89 ? 1.466 14.422 27.734 1 88.81 89 ASP A O 1
ATOM 652 N N . ARG A 1 90 ? 0.811 13.133 26.094 1 89.88 90 ARG A N 1
ATOM 653 C CA . ARG A 1 90 ? 1.397 11.922 26.672 1 89.88 90 ARG A CA 1
ATOM 654 C C . ARG A 1 90 ? 2.916 11.938 26.547 1 89.88 90 ARG A C 1
ATOM 656 O O . ARG A 1 90 ? 3.625 11.445 27.422 1 89.88 90 ARG A O 1
ATOM 663 N N . ASP A 1 91 ? 3.396 12.453 25.453 1 91.56 91 ASP A N 1
ATOM 664 C CA . ASP A 1 91 ? 4.824 12.578 25.203 1 91.56 91 ASP A CA 1
ATOM 6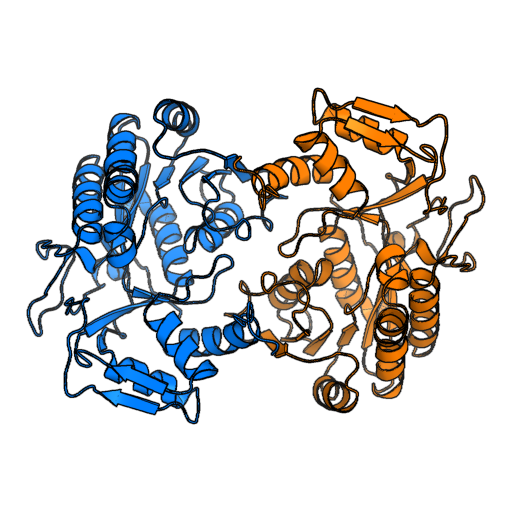65 C C . ASP A 1 91 ? 5.191 14.016 24.828 1 91.56 91 ASP A C 1
ATOM 667 O O . ASP A 1 91 ? 5.543 14.297 23.688 1 91.56 91 ASP A O 1
ATOM 671 N N . ARG A 1 92 ? 5.25 14.828 25.875 1 92.94 92 ARG A N 1
ATOM 672 C CA . ARG A 1 92 ? 5.426 16.266 25.703 1 92.94 92 ARG A CA 1
ATOM 673 C C . ARG A 1 92 ? 6.801 16.578 25.109 1 92.94 92 ARG A C 1
ATOM 675 O O . ARG A 1 92 ? 6.93 17.438 24.25 1 92.94 92 ARG A O 1
ATOM 682 N N . ILE A 1 93 ? 7.785 15.891 25.578 1 94 93 ILE A N 1
ATOM 683 C CA . ILE A 1 93 ? 9.141 16.109 25.094 1 94 93 ILE A CA 1
ATOM 684 C C . ILE A 1 93 ? 9.242 15.688 23.625 1 94 93 ILE A C 1
ATOM 686 O O . ILE A 1 93 ? 9.773 16.422 22.797 1 94 93 ILE A O 1
ATOM 690 N N . GLY A 1 94 ? 8.688 14.492 23.281 1 94.88 94 GLY A N 1
ATOM 691 C CA . GLY A 1 94 ? 8.664 14.031 21.906 1 94.88 94 GLY A CA 1
ATOM 692 C C . GLY A 1 94 ? 7.93 14.977 20.969 1 94.88 94 GLY A C 1
ATOM 693 O O . GLY A 1 94 ? 8.367 15.219 19.844 1 94.88 94 GLY A O 1
ATOM 694 N N . ALA A 1 95 ? 6.887 15.5 21.516 1 95.06 95 ALA A N 1
ATOM 695 C CA . ALA A 1 95 ? 6.074 16.422 20.734 1 95.06 95 ALA A CA 1
ATOM 696 C C . ALA A 1 95 ? 6.855 17.688 20.391 1 95.06 95 ALA A C 1
ATOM 698 O O . ALA A 1 95 ? 6.949 18.062 19.219 1 95.06 95 ALA A O 1
ATOM 699 N N . VAL A 1 96 ? 7.449 18.281 21.359 1 97.44 96 VAL A N 1
ATOM 700 C CA . VAL A 1 96 ? 8.156 19.547 21.156 1 97.44 96 VAL A CA 1
ATOM 701 C C . VAL A 1 96 ? 9.383 19.312 20.281 1 97.44 96 VAL A C 1
ATOM 703 O O . VAL A 1 96 ? 9.641 20.078 19.344 1 97.44 96 VAL A O 1
ATOM 706 N N . THR A 1 97 ? 10.117 18.25 20.5 1 97.94 97 THR A N 1
ATOM 707 C CA . THR A 1 97 ? 11.375 18.016 19.797 1 97.94 97 THR A CA 1
ATOM 708 C C . THR A 1 97 ? 11.109 17.578 18.344 1 97.94 97 THR A C 1
ATOM 710 O O . THR A 1 97 ? 11.844 17.984 17.438 1 97.94 97 THR A O 1
ATOM 713 N N . THR A 1 98 ? 10.062 16.891 18.094 1 97.81 98 THR A N 1
ATOM 714 C CA . THR A 1 98 ? 9.781 16.391 16.75 1 97.81 98 THR A CA 1
ATOM 715 C C . THR A 1 98 ? 8.977 17.406 15.953 1 97.81 98 THR A C 1
ATOM 717 O O . THR A 1 98 ? 9.336 17.75 14.82 1 97.81 98 THR A O 1
ATOM 720 N N . ASN A 1 99 ? 7.941 17.953 16.562 1 98.31 99 ASN A N 1
ATOM 721 C CA . ASN A 1 99 ? 7.004 18.812 15.828 1 98.31 99 ASN A CA 1
ATOM 722 C C . ASN A 1 99 ? 7.562 20.219 15.625 1 98.31 99 ASN A C 1
ATOM 724 O O . ASN A 1 99 ? 7.23 20.875 14.648 1 98.31 99 ASN A O 1
ATOM 728 N N . ARG A 1 100 ? 8.375 20.641 16.531 1 98.31 100 ARG A N 1
ATOM 729 C CA . ARG A 1 100 ? 8.859 22.031 16.484 1 98.31 100 ARG A CA 1
ATOM 730 C C . ARG A 1 100 ? 10.367 22.062 16.266 1 98.31 100 ARG A C 1
ATOM 732 O O . ARG A 1 100 ? 10.836 22.562 15.242 1 98.31 100 ARG A O 1
ATOM 739 N N . ASP A 1 101 ? 11.117 21.453 17.203 1 98.69 101 ASP A N 1
ATOM 740 C CA . ASP A 1 101 ? 12.562 21.641 17.203 1 98.69 101 ASP A CA 1
ATOM 741 C C . ASP A 1 101 ? 13.188 21.062 15.938 1 98.69 101 ASP A C 1
ATOM 743 O O . ASP A 1 101 ? 14.141 21.641 15.398 1 98.69 101 ASP A O 1
ATOM 747 N N . ALA A 1 102 ? 12.742 19.938 15.469 1 98.75 102 ALA A N 1
ATOM 748 C CA . ALA A 1 102 ? 13.258 19.328 14.242 1 98.75 102 ALA A CA 1
ATOM 749 C C . ALA A 1 102 ? 13.008 20.234 13.039 1 98.75 102 ALA A C 1
ATOM 751 O O . ALA A 1 102 ? 13.859 20.359 12.156 1 98.75 102 ALA A O 1
ATOM 752 N N . VAL A 1 103 ? 11.898 20.844 13.008 1 98.75 103 VAL A N 1
ATOM 753 C CA . VAL A 1 103 ? 11.555 21.75 11.906 1 98.75 103 VAL A CA 1
ATOM 754 C C . VAL A 1 103 ? 12.383 23.016 12 1 98.75 103 VAL A C 1
ATOM 756 O O . VAL A 1 103 ? 12.875 23.531 10.992 1 98.75 103 VAL A O 1
ATOM 759 N N . LEU A 1 104 ? 12.508 23.547 13.234 1 98.56 104 LEU A N 1
ATOM 760 C CA . LEU A 1 104 ? 13.367 24.719 13.438 1 98.56 104 LEU A CA 1
ATOM 761 C C . LEU A 1 104 ? 14.797 24.422 12.984 1 98.56 104 LEU A C 1
ATOM 763 O O . LEU A 1 104 ? 15.438 25.266 12.375 1 98.56 104 LEU A O 1
ATOM 767 N N . MET A 1 105 ? 15.273 23.25 13.336 1 98.69 105 MET A N 1
ATOM 768 C CA . MET A 1 105 ? 16.594 22.828 12.906 1 98.69 105 MET A CA 1
ATOM 769 C C . MET A 1 105 ? 16.719 22.875 11.391 1 98.69 105 MET A C 1
ATOM 771 O O . MET A 1 105 ? 17.719 23.359 10.859 1 98.69 105 MET A O 1
ATOM 775 N N . LEU A 1 106 ? 15.727 22.438 10.68 1 98.69 106 LEU A N 1
ATOM 776 C CA . LEU A 1 106 ? 15.742 22.453 9.227 1 98.69 106 LEU A CA 1
ATOM 777 C C . LEU A 1 106 ? 15.844 23.891 8.703 1 98.69 106 LEU A C 1
ATOM 779 O O . LEU A 1 106 ? 16.531 24.141 7.707 1 98.69 106 LEU A O 1
ATOM 783 N N . THR A 1 107 ? 15.156 24.844 9.383 1 98.12 107 THR A N 1
ATOM 784 C CA . THR A 1 107 ? 15.227 26.234 8.953 1 98.12 107 THR A CA 1
ATOM 785 C C . THR A 1 107 ? 16.641 26.781 9.102 1 98.12 107 THR A C 1
ATOM 787 O O . THR A 1 107 ? 17.031 27.719 8.398 1 98.12 107 THR A O 1
ATOM 790 N N . ARG A 1 108 ? 17.375 26.203 9.977 1 97.56 108 ARG A N 1
ATOM 791 C CA . ARG A 1 108 ? 18.75 26.656 10.203 1 97.56 108 ARG A CA 1
ATOM 792 C C . ARG A 1 108 ? 19.719 26.016 9.219 1 97.56 108 ARG A C 1
ATOM 794 O O . ARG A 1 108 ? 20.656 26.656 8.758 1 97.56 108 ARG A O 1
ATOM 801 N N . ILE A 1 109 ? 19.516 24.797 8.844 1 98 109 ILE A N 1
ATOM 802 C CA . ILE A 1 109 ? 20.547 24.078 8.102 1 98 109 ILE A CA 1
ATOM 803 C C . ILE A 1 109 ? 20.281 24.203 6.602 1 98 109 ILE A C 1
ATOM 805 O O . ILE A 1 109 ? 21.203 24.031 5.789 1 98 109 ILE A O 1
ATOM 809 N N . LEU A 1 110 ? 19.109 24.5 6.184 1 98.31 110 LEU A N 1
ATOM 810 C CA . LEU A 1 110 ? 18.812 24.641 4.766 1 98.31 110 LEU A CA 1
ATOM 811 C C . LEU A 1 110 ? 19.266 26 4.25 1 98.31 110 LEU A C 1
ATOM 813 O O . LEU A 1 110 ? 19.141 27.016 4.957 1 98.31 110 LEU A O 1
ATOM 817 N N . SER A 1 111 ? 19.75 26.031 3.037 1 97.25 111 SER A N 1
ATOM 818 C CA . SER A 1 111 ? 20.062 27.312 2.42 1 97.25 111 SER A CA 1
ATOM 819 C C . SER A 1 111 ? 18.812 28.109 2.104 1 97.25 111 SER A C 1
ATOM 821 O O . SER A 1 111 ? 17.719 27.547 1.998 1 97.25 111 SER A O 1
ATOM 823 N N . PRO A 1 112 ? 18.891 29.422 1.916 1 95.31 112 PRO A N 1
ATOM 824 C CA . PRO A 1 112 ? 17.734 30.25 1.613 1 95.31 112 PRO A CA 1
ATOM 825 C C . PRO A 1 112 ? 17.062 29.875 0.296 1 95.31 112 PRO A C 1
ATOM 827 O O . PRO A 1 112 ? 15.875 30.141 0.107 1 95.31 112 PRO A O 1
ATOM 830 N N . GLU A 1 113 ? 17.812 29.172 -0.584 1 95.69 113 GLU A N 1
ATOM 831 C CA . GLU A 1 113 ? 17.281 28.828 -1.902 1 95.69 113 GLU A CA 1
ATOM 832 C C . GLU A 1 113 ? 16.531 27.5 -1.86 1 95.69 113 GLU A C 1
ATOM 834 O O . GLU A 1 113 ? 15.695 27.234 -2.729 1 95.69 113 GLU A O 1
ATOM 839 N N . GLN A 1 114 ? 16.828 26.672 -0.918 1 98.19 114 GLN A N 1
ATOM 840 C CA . GLN A 1 114 ? 16.125 25.406 -0.792 1 98.19 114 GLN A CA 1
ATOM 841 C C . GLN A 1 114 ? 14.695 25.609 -0.323 1 98.19 114 GLN A C 1
ATOM 843 O O . GLN A 1 114 ? 14.43 26.469 0.517 1 98.19 114 GLN A O 1
ATOM 848 N N . ARG A 1 115 ? 13.82 24.812 -0.822 1 98.56 115 ARG A N 1
ATOM 849 C CA . ARG A 1 115 ? 12.383 24.969 -0.618 1 98.56 115 ARG A CA 1
ATOM 850 C C . ARG A 1 115 ? 11.891 24.109 0.541 1 98.56 115 ARG A C 1
ATOM 852 O O . ARG A 1 115 ? 12.438 23.031 0.791 1 98.56 115 ARG A O 1
ATOM 859 N N . MET A 1 116 ? 10.852 24.641 1.216 1 98.75 116 MET A N 1
ATOM 860 C CA . MET A 1 116 ? 10.156 23.875 2.246 1 98.75 116 MET A CA 1
ATOM 861 C C . MET A 1 116 ? 8.641 23.953 2.066 1 98.75 116 MET A C 1
ATOM 863 O O . MET A 1 116 ? 8.109 25.031 1.761 1 98.75 116 MET A O 1
ATOM 867 N N . ILE A 1 117 ? 7.949 22.891 2.121 1 98.88 117 ILE A N 1
ATOM 868 C CA . ILE A 1 117 ? 6.5 22.828 2.262 1 98.88 117 ILE A CA 1
ATOM 869 C C . ILE A 1 117 ? 6.133 22.047 3.518 1 98.88 117 ILE A C 1
ATOM 871 O O . ILE A 1 117 ? 6.43 20.859 3.621 1 98.88 117 ILE A O 1
ATOM 875 N N . ILE A 1 118 ? 5.477 22.688 4.453 1 98.75 118 ILE A N 1
ATOM 876 C CA . ILE A 1 118 ? 5.227 22.016 5.723 1 98.75 118 ILE A CA 1
ATOM 877 C C . ILE A 1 118 ? 3.729 21.797 5.91 1 98.75 118 ILE A C 1
ATOM 879 O O . ILE A 1 118 ? 2.918 22.625 5.488 1 98.75 118 ILE A O 1
ATOM 883 N N . PRO A 1 119 ? 3.387 20.609 6.469 1 98.44 119 PRO A N 1
ATOM 884 C CA . PRO A 1 119 ? 2.018 20.438 6.961 1 98.44 119 PRO A CA 1
ATOM 885 C C . PRO A 1 119 ? 1.772 21.188 8.273 1 98.44 119 PRO A C 1
ATOM 887 O O . PRO A 1 119 ? 2.611 21.141 9.18 1 98.44 119 PRO A O 1
ATOM 890 N N . ASN A 1 120 ? 0.812 21.875 8.32 1 97.88 120 ASN A N 1
ATOM 891 C CA . ASN A 1 120 ? 0.307 22.453 9.562 1 97.88 120 ASN A CA 1
ATOM 892 C C . ASN A 1 120 ? -1.166 22.109 9.781 1 97.88 120 ASN A C 1
ATOM 894 O O . ASN A 1 120 ? -1.662 21.125 9.25 1 97.88 120 ASN A O 1
ATOM 898 N N . THR A 1 121 ? -1.85 22.812 10.641 1 96.75 121 THR A N 1
ATOM 899 C CA . THR A 1 121 ? -3.18 22.375 11.062 1 96.75 121 THR A CA 1
ATOM 900 C C . THR A 1 121 ? -4.078 23.578 11.328 1 96.75 121 THR A C 1
ATOM 902 O O . THR A 1 121 ? -3.602 24.641 11.734 1 96.75 121 THR A O 1
ATOM 905 N N . ASN A 1 122 ? -5.305 23.391 11.141 1 95.25 122 ASN A N 1
ATOM 906 C CA . ASN A 1 122 ? -6.293 24.391 11.531 1 95.25 122 ASN A CA 1
ATOM 907 C C . ASN A 1 122 ? -6.383 24.516 13.047 1 95.25 122 ASN A C 1
ATOM 909 O O . ASN A 1 122 ? -6.945 25.484 13.562 1 95.25 122 ASN A O 1
ATOM 913 N N . SER A 1 123 ? -5.793 23.594 13.734 1 92.06 123 SER A N 1
ATOM 914 C CA . SER A 1 123 ? -5.836 23.641 15.188 1 92.06 123 SER A CA 1
ATOM 915 C C . SER A 1 123 ? -5.141 24.891 15.727 1 92.06 123 SER A C 1
ATOM 917 O O . SER A 1 123 ? -5.336 25.266 16.891 1 92.06 123 SER A O 1
ATOM 919 N N . GLY A 1 124 ? -4.391 25.469 14.945 1 94.06 124 GLY A N 1
ATOM 920 C CA . GLY A 1 124 ? -3.719 26.703 15.336 1 94.06 124 GLY A CA 1
ATOM 921 C C . GLY A 1 124 ? -4.676 27.844 15.617 1 94.06 124 GLY A C 1
ATOM 922 O O . GLY A 1 124 ? -4.34 28.781 16.344 1 94.06 124 GLY A O 1
ATOM 923 N N . TYR A 1 125 ? -5.863 27.766 15.07 1 93.88 125 TYR A N 1
ATOM 924 C CA . TYR A 1 125 ? -6.832 28.844 15.234 1 93.88 125 TYR A CA 1
ATOM 925 C C . TYR A 1 125 ? -7.465 28.797 16.625 1 93.88 125 TYR A C 1
ATOM 927 O O . TYR A 1 125 ? -8.016 29.797 17.094 1 93.88 125 TYR A O 1
ATOM 935 N N . GLY A 1 126 ? -7.41 27.625 17.266 1 90.62 126 GLY A N 1
ATOM 936 C CA . GLY A 1 126 ? -8.023 27.5 18.578 1 90.62 126 GLY A CA 1
ATOM 937 C C . GLY A 1 126 ? -9.531 27.641 18.547 1 90.62 126 GLY A C 1
ATOM 938 O O . GLY A 1 126 ? -10.211 26.906 17.812 1 90.62 126 GLY A O 1
ATOM 939 N N . ILE A 1 127 ? -10.047 28.547 19.375 1 85.31 127 ILE A N 1
ATOM 940 C CA . ILE A 1 127 ? -11.477 28.797 19.391 1 85.31 127 ILE A CA 1
ATOM 941 C C . ILE A 1 127 ? -11.797 30 18.5 1 85.31 127 ILE A C 1
ATOM 943 O O . ILE A 1 127 ? -11.398 31.125 18.812 1 85.31 127 ILE A O 1
ATOM 947 N N . GLY A 1 128 ? -12.414 29.688 17.438 1 83.5 128 GLY A N 1
ATOM 948 C CA . GLY A 1 128 ? -12.781 30.75 16.516 1 83.5 128 GLY A CA 1
ATOM 949 C C . GLY A 1 128 ? -13.945 31.594 17.016 1 83.5 128 GLY A C 1
ATOM 950 O O . GLY A 1 128 ? -14.562 31.266 18.031 1 83.5 128 GLY A O 1
ATOM 951 N N . LYS A 1 129 ? -14.156 32.625 16.281 1 85.81 129 LYS A N 1
ATOM 952 C CA . LYS A 1 129 ? -15.32 33.438 16.547 1 85.81 129 LYS A CA 1
ATOM 953 C C . LYS A 1 129 ? -16.562 32.906 15.859 1 85.81 129 LYS A C 1
ATOM 955 O O . LYS A 1 129 ? -16.531 32.562 14.672 1 85.81 129 LYS A O 1
ATOM 960 N N . PRO A 1 130 ? -17.641 32.812 16.688 1 82.5 130 PRO A N 1
ATOM 961 C CA . PRO A 1 130 ? -18.875 32.25 16.109 1 82.5 130 PRO A CA 1
ATOM 962 C C . PRO A 1 130 ? -19.297 32.969 14.844 1 82.5 130 PRO A C 1
ATOM 964 O O . PRO A 1 130 ? -19.359 34.219 14.828 1 82.5 130 PRO A O 1
ATOM 967 N N . GLY A 1 131 ? -19.484 32.219 13.805 1 84 131 GLY A N 1
ATOM 968 C CA . GLY A 1 131 ? -20.031 32.75 12.57 1 84 131 GLY A CA 1
ATOM 969 C C . GLY A 1 131 ? -19 33.375 11.664 1 84 131 GLY A C 1
ATOM 970 O O . GLY A 1 131 ? -19.312 33.812 10.555 1 84 131 GLY A O 1
ATOM 971 N N . ILE A 1 132 ? -17.828 33.5 12.117 1 90.75 132 ILE A N 1
ATOM 972 C CA . ILE A 1 132 ? -16.766 34.125 11.312 1 90.75 132 ILE A CA 1
ATOM 973 C C . ILE A 1 132 ? -15.766 33.031 10.891 1 90.75 132 ILE A C 1
ATOM 975 O O . ILE A 1 132 ? -15.219 32.312 11.742 1 90.75 132 ILE A O 1
ATOM 979 N N . ALA A 1 133 ? -15.57 33 9.648 1 94.38 133 ALA A N 1
ATOM 980 C CA . ALA A 1 133 ? -14.633 32 9.133 1 94.38 133 ALA A CA 1
ATOM 981 C C . ALA A 1 133 ? -13.188 32.438 9.391 1 94.38 133 ALA A C 1
ATOM 983 O O . ALA A 1 133 ? -12.82 33.562 9.164 1 94.38 133 ALA A O 1
ATOM 984 N N . CYS A 1 134 ? -12.453 31.5 9.93 1 96.06 134 CYS A N 1
ATOM 985 C CA . CYS A 1 134 ? -11.016 31.734 10.047 1 96.06 134 CYS A CA 1
ATOM 986 C C . CYS A 1 134 ? -10.352 31.75 8.672 1 96.06 134 CYS A C 1
ATOM 988 O O . CYS A 1 134 ? -10.539 30.828 7.879 1 96.06 134 CYS A O 1
ATOM 990 N N . THR A 1 135 ? -9.68 32.781 8.391 1 97.19 135 THR A N 1
ATOM 991 C CA . THR A 1 135 ? -8.812 32.875 7.223 1 97.19 135 THR A CA 1
ATOM 992 C C . THR A 1 135 ? -7.344 32.781 7.629 1 97.19 135 THR A C 1
ATOM 994 O O . THR A 1 135 ? -7.027 32.719 8.82 1 97.19 135 THR A O 1
ATOM 997 N N . GLU A 1 136 ? -6.469 32.719 6.633 1 98 136 GLU A N 1
ATOM 998 C CA . GLU A 1 136 ? -5.043 32.594 6.922 1 98 136 GLU A CA 1
ATOM 999 C C . GLU A 1 136 ? -4.512 33.844 7.629 1 98 136 GLU A C 1
ATOM 1001 O O . GLU A 1 136 ? -3.416 33.844 8.188 1 98 136 GLU A O 1
ATOM 1006 N N . ASP A 1 137 ? -5.328 34.906 7.66 1 96.12 137 ASP A N 1
ATOM 1007 C CA . ASP A 1 137 ? -4.934 36.156 8.32 1 96.12 137 ASP A CA 1
ATOM 1008 C C . ASP A 1 137 ? -5.504 36.219 9.734 1 96.12 137 ASP A C 1
ATOM 1010 O O . ASP A 1 137 ? -5.16 37.125 10.508 1 96.12 137 ASP A O 1
ATOM 1014 N N . THR A 1 138 ? -6.402 35.281 10.023 1 96.12 138 THR A N 1
ATOM 1015 C CA . THR A 1 138 ? -6.887 35.188 11.398 1 96.12 138 THR A CA 1
ATOM 1016 C C . THR A 1 138 ? -5.746 34.844 12.359 1 96.12 138 THR A C 1
ATOM 1018 O O . THR A 1 138 ? -4.945 33.938 12.086 1 96.12 138 THR A O 1
ATOM 1021 N N . PRO A 1 139 ? -5.66 35.625 13.453 1 94.25 139 PRO A N 1
ATOM 1022 C CA . PRO A 1 139 ? -4.602 35.344 14.422 1 94.25 139 PRO A CA 1
ATOM 1023 C C . PRO A 1 139 ? -4.676 33.906 14.945 1 94.25 139 PRO A C 1
ATOM 1025 O O . PRO A 1 139 ? -5.77 33.375 15.188 1 94.25 139 PRO A O 1
ATOM 1028 N N . LEU A 1 140 ? -3.504 33.281 15.109 1 94.94 140 LEU A N 1
ATOM 1029 C CA . LEU A 1 140 ? -3.404 31.938 15.625 1 94.94 140 LEU A CA 1
ATOM 1030 C C . LEU A 1 140 ? -3.359 31.938 17.156 1 94.94 140 LEU A C 1
ATOM 1032 O O . LEU A 1 140 ? -2.57 32.688 17.75 1 94.94 140 LEU A O 1
ATOM 1036 N N . ASN A 1 141 ? -4.246 31.203 17.812 1 93 141 ASN A N 1
ATOM 1037 C CA . ASN A 1 141 ? -4.348 31.062 19.266 1 93 141 ASN A CA 1
ATOM 1038 C C . ASN A 1 141 ? -4.512 29.609 19.672 1 93 141 ASN A C 1
ATOM 1040 O O . ASN A 1 141 ? -5.527 29.234 20.266 1 93 141 ASN A O 1
ATOM 1044 N N . PRO A 1 142 ? -3.469 28.828 19.422 1 94.06 142 PRO A N 1
ATOM 1045 C CA . PRO A 1 142 ? -3.584 27.391 19.703 1 94.06 142 PRO A CA 1
ATOM 1046 C C . PRO A 1 142 ? -3.812 27.109 21.188 1 94.06 142 PRO A C 1
ATOM 1048 O O . PRO A 1 142 ? -3.25 27.781 22.047 1 94.06 142 PRO A O 1
ATOM 1051 N N . ILE A 1 143 ? -4.535 26.047 21.531 1 90.94 143 ILE A N 1
ATOM 1052 C CA . ILE A 1 143 ? -4.914 25.766 22.906 1 90.94 143 ILE A CA 1
ATOM 1053 C C . ILE A 1 143 ? -4.277 24.469 23.375 1 90.94 143 ILE A C 1
ATOM 1055 O O . ILE A 1 143 ? -4.352 24.109 24.547 1 90.94 143 ILE A O 1
ATOM 1059 N N . SER A 1 144 ? -3.711 23.688 22.5 1 92.31 144 SER A N 1
ATOM 1060 C CA . SER A 1 144 ? -3.055 22.438 22.828 1 92.31 144 SER A CA 1
ATOM 1061 C C . SER A 1 144 ? -1.55 22.516 22.594 1 92.31 144 SER A C 1
ATOM 1063 O O . SER A 1 144 ? -1.078 23.391 21.875 1 92.31 144 SER A O 1
ATOM 1065 N N . LEU A 1 145 ? -0.81 21.625 23.266 1 94.06 145 LEU A N 1
ATOM 1066 C CA . LEU A 1 145 ? 0.622 21.516 23 1 94.06 145 LEU A CA 1
ATOM 1067 C C . LEU A 1 145 ? 0.886 21.234 21.531 1 94.06 145 LEU A C 1
ATOM 1069 O O . LEU A 1 145 ? 1.816 21.781 20.938 1 94.06 145 LEU A O 1
ATOM 1073 N N . TYR A 1 146 ? 0.111 20.406 20.953 1 95.31 146 TYR A N 1
ATOM 1074 C CA . TYR A 1 146 ? 0.199 20.094 19.531 1 95.31 146 TYR A CA 1
ATOM 1075 C C . TYR A 1 146 ? 0.094 21.375 18.688 1 95.31 146 TYR A C 1
ATOM 1077 O O . TYR A 1 146 ? 0.966 21.641 17.859 1 95.31 146 TYR A O 1
ATOM 1085 N N . GLY A 1 147 ? -0.964 22.109 18.938 1 95.44 147 GLY A N 1
ATOM 1086 C CA . GLY A 1 147 ? -1.19 23.344 18.188 1 95.44 147 GLY A CA 1
ATOM 1087 C C . GLY A 1 147 ? -0.069 24.344 18.344 1 95.44 147 GLY A C 1
ATOM 1088 O O . GLY A 1 147 ? 0.369 24.953 17.375 1 95.44 147 GLY A O 1
ATOM 1089 N N . ARG A 1 148 ? 0.388 24.5 19.562 1 96.81 148 ARG A N 1
ATOM 1090 C CA . ARG A 1 148 ? 1.445 25.469 19.828 1 96.81 148 ARG A CA 1
ATOM 1091 C C . ARG A 1 148 ? 2.734 25.094 19.109 1 96.81 148 ARG A C 1
ATOM 1093 O O . ARG A 1 148 ? 3.367 25.938 18.484 1 96.81 148 ARG A O 1
ATOM 1100 N N . ALA A 1 149 ? 3.07 23.828 19.188 1 97.44 149 ALA A N 1
ATOM 1101 C CA . ALA A 1 149 ? 4.293 23.359 18.547 1 97.44 149 ALA A CA 1
ATOM 1102 C C . ALA A 1 149 ? 4.23 23.562 17.047 1 97.44 149 ALA A C 1
ATOM 1104 O O . ALA A 1 149 ? 5.191 24.047 16.438 1 97.44 149 ALA A O 1
ATOM 1105 N N . LYS A 1 150 ? 3.143 23.25 16.453 1 98.12 150 LYS A N 1
ATOM 1106 C CA . LYS A 1 150 ? 2.984 23.375 15 1 98.12 150 LYS A CA 1
ATOM 1107 C C . LYS A 1 150 ? 2.967 24.828 14.57 1 98.12 150 LYS A C 1
ATOM 1109 O O . LYS A 1 150 ? 3.531 25.188 13.531 1 98.12 150 LYS A O 1
ATOM 1114 N N . VAL A 1 151 ? 2.322 25.672 15.344 1 97.81 151 VAL A N 1
ATOM 1115 C CA . VAL A 1 151 ? 2.242 27.094 15.031 1 97.81 151 VAL A CA 1
ATOM 1116 C C . VAL A 1 151 ? 3.633 27.719 15.109 1 97.81 151 VAL A C 1
ATOM 1118 O O . VAL A 1 151 ? 4.02 28.5 14.242 1 97.81 151 VAL A O 1
ATOM 1121 N N . GLU A 1 152 ? 4.355 27.422 16.141 1 98.12 152 GLU A N 1
ATOM 1122 C CA . GLU A 1 152 ? 5.707 27.953 16.297 1 98.12 152 GLU A CA 1
ATOM 1123 C C . GLU A 1 152 ? 6.602 27.531 15.141 1 98.12 152 GLU A C 1
ATOM 1125 O O . GLU A 1 152 ? 7.379 28.328 14.625 1 98.12 152 GLU A O 1
ATOM 1130 N N . ALA A 1 153 ? 6.48 26.297 14.734 1 98.44 153 ALA A N 1
ATOM 1131 C CA . ALA A 1 153 ? 7.238 25.797 13.594 1 98.44 153 ALA A CA 1
ATOM 1132 C C . ALA A 1 153 ? 6.863 26.547 12.312 1 98.44 153 ALA A C 1
ATOM 1134 O O . ALA A 1 153 ? 7.738 26.922 11.531 1 98.44 153 ALA A O 1
ATOM 1135 N N . GLU A 1 154 ? 5.609 26.734 12.148 1 98.06 154 GLU A N 1
ATOM 1136 C CA . GLU A 1 154 ? 5.129 27.422 10.961 1 98.06 154 GLU A CA 1
ATOM 1137 C C . GLU A 1 154 ? 5.699 28.844 10.875 1 98.06 154 GLU A C 1
ATOM 1139 O O . GLU A 1 154 ? 6.137 29.281 9.805 1 98.06 154 GLU A O 1
ATOM 1144 N N . LEU A 1 155 ? 5.652 29.547 11.961 1 96.88 155 LEU A N 1
ATOM 1145 C CA . LEU A 1 155 ? 6.141 30.922 11.984 1 96.88 155 LEU A CA 1
ATOM 1146 C C . LEU A 1 155 ? 7.605 30.984 11.57 1 96.88 155 LEU A C 1
ATOM 1148 O O . LEU A 1 155 ? 7.988 31.828 10.758 1 96.88 155 LEU A O 1
ATOM 1152 N N . ALA A 1 156 ? 8.359 30.109 12.07 1 97.56 156 ALA A N 1
ATOM 1153 C CA . ALA A 1 156 ? 9.781 30.062 11.734 1 97.56 156 ALA A CA 1
ATOM 1154 C C . ALA A 1 156 ? 9.984 29.734 10.258 1 97.56 156 ALA A C 1
ATOM 1156 O O . ALA A 1 156 ? 10.828 30.328 9.594 1 97.56 156 ALA A O 1
ATOM 1157 N N . VAL A 1 157 ? 9.227 28.781 9.742 1 98.19 157 VAL A N 1
ATOM 1158 C CA . VAL A 1 157 ? 9.367 28.344 8.359 1 98.19 157 VAL A CA 1
ATOM 1159 C C . VAL A 1 157 ? 8.992 29.469 7.41 1 98.19 157 VAL A C 1
ATOM 1161 O O . VAL A 1 157 ? 9.664 29.688 6.402 1 98.19 157 VAL A O 1
ATOM 1164 N N . LEU A 1 158 ? 7.953 30.203 7.762 1 97.06 158 LEU A N 1
ATOM 1165 C CA . LEU A 1 158 ? 7.445 31.25 6.871 1 97.06 158 LEU A CA 1
ATOM 1166 C C . LEU A 1 158 ? 8.359 32.469 6.883 1 97.06 158 LEU A C 1
ATOM 1168 O O . LEU A 1 158 ? 8.258 33.344 6.004 1 97.06 158 LEU A O 1
ATOM 1172 N N . GLU A 1 159 ? 9.242 32.562 7.816 1 96.19 159 GLU A N 1
ATOM 1173 C CA . GLU A 1 159 ? 10.266 33.594 7.789 1 96.19 159 GLU A CA 1
ATOM 1174 C C . GLU A 1 159 ? 11.273 33.375 6.668 1 96.19 159 GLU A C 1
ATOM 1176 O O . GLU A 1 159 ? 11.914 34.312 6.195 1 96.19 159 GLU A O 1
ATOM 1181 N N . ARG A 1 160 ? 11.586 32.125 6.129 1 93.88 160 ARG A N 1
ATOM 1182 C CA . ARG A 1 160 ? 12.508 31.766 5.055 1 93.88 160 ARG A CA 1
ATOM 1183 C C . ARG A 1 160 ? 11.984 32.25 3.701 1 93.88 160 ARG A C 1
ATOM 1185 O O . ARG A 1 160 ? 12.75 32.344 2.738 1 93.88 160 ARG A O 1
ATOM 1192 N N . LYS A 1 161 ? 11.008 32.75 3.4 1 87.06 161 LYS A N 1
ATOM 1193 C CA . LYS A 1 161 ? 10.305 33.219 2.211 1 87.06 161 LYS A CA 1
ATOM 1194 C C . LYS A 1 161 ? 10.125 32.094 1.199 1 87.06 161 LYS A C 1
ATOM 1196 O O . LYS A 1 161 ? 9.117 32.031 0.495 1 87.06 161 LYS A O 1
ATOM 1201 N N . ASN A 1 162 ? 11.172 31.141 0.98 1 97.38 162 ASN A N 1
ATOM 1202 C CA . ASN A 1 162 ? 11.031 30 0.081 1 97.38 162 ASN A CA 1
ATOM 1203 C C . ASN A 1 162 ? 10.336 28.828 0.762 1 97.38 162 ASN A C 1
ATOM 1205 O O . ASN A 1 162 ? 10.844 27.703 0.761 1 97.38 162 ASN A O 1
ATOM 1209 N N . SER A 1 163 ? 9.172 29.141 1.312 1 98.5 163 SER A N 1
ATOM 1210 C CA . SER A 1 163 ? 8.438 28.125 2.064 1 98.5 163 SER A CA 1
ATOM 1211 C C . SER A 1 163 ? 6.934 28.281 1.873 1 98.5 163 SER A C 1
ATOM 1213 O O . SER A 1 163 ? 6.453 29.375 1.55 1 98.5 163 SER A O 1
ATOM 1215 N N . ILE A 1 164 ? 6.211 27.234 1.971 1 98.75 164 ILE A N 1
ATOM 1216 C CA . ILE A 1 164 ? 4.754 27.172 1.948 1 98.75 164 ILE A CA 1
ATOM 1217 C C . ILE A 1 164 ? 4.254 26.391 3.156 1 98.75 164 ILE A C 1
ATOM 1219 O O . ILE A 1 164 ? 4.832 25.359 3.52 1 98.75 164 ILE A O 1
ATOM 1223 N N . SER A 1 165 ? 3.273 26.906 3.814 1 98.81 165 SER A N 1
ATOM 1224 C CA . SER A 1 165 ? 2.605 26.172 4.879 1 98.81 165 SER A CA 1
ATOM 1225 C C . SER A 1 165 ? 1.188 25.781 4.477 1 98.81 165 SER A C 1
ATOM 1227 O O . SER A 1 165 ? 0.429 26.609 3.975 1 98.81 165 SER A O 1
ATOM 1229 N N . LEU A 1 166 ? 0.842 24.516 4.621 1 98.88 166 LEU A N 1
ATOM 1230 C CA . LEU A 1 166 ? -0.508 24.016 4.379 1 98.88 166 LEU A CA 1
ATOM 1231 C C . LEU A 1 166 ? -1.214 23.703 5.691 1 98.88 166 LEU A C 1
ATOM 1233 O O . LEU A 1 166 ? -0.88 22.719 6.359 1 98.88 166 LEU A O 1
ATOM 1237 N N . ARG A 1 167 ? -2.145 24.531 6.082 1 98.75 167 ARG A N 1
ATOM 1238 C CA . ARG A 1 167 ? -2.938 24.328 7.289 1 98.75 167 ARG A CA 1
ATOM 1239 C C . ARG A 1 167 ? -4.109 23.391 7.027 1 98.75 167 ARG A C 1
ATOM 1241 O O . ARG A 1 167 ? -5.164 23.828 6.559 1 98.75 167 ARG A O 1
ATOM 1248 N N . LEU A 1 168 ? -3.949 22.219 7.383 1 98.62 168 LEU A N 1
ATOM 1249 C CA . LEU A 1 168 ? -4.871 21.141 7.004 1 98.62 168 LEU A CA 1
ATOM 1250 C C . LEU A 1 168 ? -6.094 21.141 7.914 1 98.62 168 LEU A C 1
ATOM 1252 O O . LEU A 1 168 ? -5.969 21.281 9.133 1 98.62 168 LEU A O 1
ATOM 1256 N N . ALA A 1 169 ? -7.215 20.969 7.312 1 98.06 169 ALA A N 1
ATOM 1257 C CA . ALA A 1 169 ? -8.43 20.656 8.055 1 98.06 169 ALA A CA 1
ATOM 1258 C C . ALA A 1 169 ? -8.367 19.25 8.641 1 98.06 169 ALA A C 1
ATOM 1260 O O . ALA A 1 169 ? -7.301 18.641 8.672 1 98.06 169 ALA A O 1
ATOM 1261 N N . THR A 1 170 ? -9.469 18.797 9.266 1 96.75 170 THR A N 1
ATOM 1262 C CA . THR A 1 170 ? -9.531 17.453 9.812 1 96.75 170 THR A CA 1
ATOM 1263 C C . THR A 1 170 ? -9.469 16.406 8.695 1 96.75 170 THR A C 1
ATOM 1265 O O . THR A 1 170 ? -10.43 16.25 7.938 1 96.75 170 THR A O 1
ATOM 1268 N N . VAL A 1 171 ? -8.375 15.742 8.625 1 98.06 171 VAL A N 1
ATOM 1269 C CA . VAL A 1 171 ? -8.109 14.828 7.523 1 98.06 171 VAL A CA 1
ATOM 1270 C C . VAL A 1 171 ? -8.875 13.523 7.734 1 98.06 171 VAL A C 1
ATOM 1272 O O . VAL A 1 171 ? -9 13.047 8.867 1 98.06 171 VAL A O 1
ATOM 1275 N N . PHE A 1 172 ? -9.367 12.992 6.637 1 97.62 172 PHE A N 1
ATOM 1276 C CA . PHE A 1 172 ? -10.039 11.695 6.703 1 97.62 172 PHE A CA 1
ATOM 1277 C C . PHE A 1 172 ? -9.727 10.859 5.465 1 97.62 172 PHE A C 1
ATOM 1279 O O . PHE A 1 172 ? -9.219 11.383 4.473 1 97.62 172 PHE A O 1
ATOM 1286 N N . GLY A 1 173 ? -9.992 9.586 5.562 1 97.81 173 GLY A N 1
ATOM 1287 C CA . GLY A 1 173 ? -9.82 8.695 4.43 1 97.81 173 GLY A CA 1
ATOM 1288 C C . GLY A 1 173 ? -8.93 7.508 4.734 1 97.81 173 GLY A C 1
ATOM 1289 O O . GLY A 1 173 ? -8.164 7.531 5.703 1 97.81 173 GLY A O 1
ATOM 1290 N N . MET A 1 174 ? -9.031 6.492 3.912 1 95.94 174 MET A N 1
ATOM 1291 C CA . MET A 1 174 ? -8.188 5.309 4.027 1 95.94 174 MET A CA 1
ATOM 1292 C C . MET A 1 174 ? -6.781 5.586 3.514 1 95.94 174 MET A C 1
ATOM 1294 O O . MET A 1 174 ? -6.609 6.332 2.545 1 95.94 174 MET A O 1
ATOM 1298 N N . ALA A 1 175 ? -5.816 5.004 4.125 1 93.75 175 ALA A N 1
ATOM 1299 C CA . ALA A 1 175 ? -4.414 5.086 3.713 1 93.75 175 ALA A CA 1
ATOM 1300 C C . ALA A 1 175 ? -3.672 3.795 4.043 1 93.75 175 ALA A C 1
ATOM 1302 O O . ALA A 1 175 ? -4.098 3.033 4.914 1 93.75 175 ALA A O 1
ATOM 1303 N N . PRO A 1 176 ? -2.574 3.555 3.307 1 91.81 176 PRO A N 1
ATOM 1304 C CA . PRO A 1 176 ? -1.791 2.367 3.652 1 91.81 176 PRO A CA 1
ATOM 1305 C C . PRO A 1 176 ? -1.378 2.338 5.121 1 91.81 176 PRO A C 1
ATOM 1307 O O . PRO A 1 176 ? -1.432 1.285 5.762 1 91.81 176 PRO A O 1
ATOM 1310 N N . ARG A 1 177 ? -0.939 3.428 5.582 1 90.5 177 ARG A N 1
ATOM 1311 C CA . ARG A 1 177 ? -0.813 3.588 7.027 1 90.5 177 ARG A CA 1
ATOM 1312 C C . ARG A 1 177 ? -2.039 4.281 7.609 1 90.5 177 ARG A C 1
ATOM 1314 O O . ARG A 1 177 ? -2.168 5.504 7.523 1 90.5 177 ARG A O 1
ATOM 1321 N N . MET A 1 178 ? -2.842 3.523 8.32 1 90.69 178 MET A N 1
ATOM 1322 C CA . MET A 1 178 ? -4.168 4.02 8.688 1 90.69 178 MET A CA 1
ATOM 1323 C C . MET A 1 178 ? -4.125 4.723 10.047 1 90.69 178 MET A C 1
ATOM 1325 O O . MET A 1 178 ? -3.346 4.348 10.922 1 90.69 178 MET A O 1
ATOM 1329 N N . ARG A 1 179 ? -4.906 5.77 10.141 1 91.5 179 ARG A N 1
ATOM 1330 C CA . ARG A 1 179 ? -5.266 6.434 11.391 1 91.5 179 ARG A CA 1
ATOM 1331 C C . ARG A 1 179 ? -6.766 6.332 11.656 1 91.5 179 ARG A C 1
ATOM 1333 O O . ARG A 1 179 ? -7.559 7.031 11.023 1 91.5 179 ARG A O 1
ATOM 1340 N N . VAL A 1 180 ? -7.078 5.57 12.648 1 92.06 180 VAL A N 1
ATOM 1341 C CA . VAL A 1 180 ? -8.492 5.367 12.953 1 92.06 180 VAL A CA 1
ATOM 1342 C C . VAL A 1 180 ? -8.969 6.426 13.938 1 92.06 180 VAL A C 1
ATOM 1344 O O . VAL A 1 180 ? -10.164 6.695 14.047 1 92.06 180 VAL A O 1
ATOM 1347 N N . ASP A 1 181 ? -8.008 7.133 14.531 1 91.06 181 ASP A N 1
ATOM 1348 C CA . ASP A 1 181 ? -8.328 8.023 15.641 1 91.06 181 ASP A CA 1
ATOM 1349 C C . ASP A 1 181 ? -8.656 9.43 15.148 1 91.06 181 ASP A C 1
ATOM 1351 O O . ASP A 1 181 ? -8.859 10.344 15.945 1 91.06 181 ASP A O 1
ATOM 1355 N N . LEU A 1 182 ? -8.734 9.648 13.883 1 93.75 182 LEU A N 1
ATOM 1356 C CA . LEU A 1 182 ? -9.227 10.906 13.336 1 93.75 182 LEU A CA 1
ATOM 1357 C C . LEU A 1 182 ? -10.75 10.945 13.336 1 93.75 182 LEU A C 1
ATOM 1359 O O . LEU A 1 182 ? -11.398 9.914 13.141 1 93.75 182 LEU A O 1
ATOM 1363 N N . LEU A 1 183 ? -11.258 12.062 13.453 1 92.88 183 LEU A N 1
ATOM 1364 C CA . LEU A 1 183 ? -12.656 12.219 13.812 1 92.88 183 LEU A CA 1
ATOM 1365 C C . LEU A 1 183 ? -13.562 11.445 12.859 1 92.88 183 LEU A C 1
ATOM 1367 O O . LEU A 1 183 ? -14.328 10.586 13.281 1 92.88 183 LEU A O 1
ATOM 1371 N N . VAL A 1 184 ? -13.508 11.75 11.578 1 95.88 184 VAL A N 1
ATOM 1372 C CA . VAL A 1 184 ? -14.359 11.086 10.609 1 95.88 184 VAL A CA 1
ATOM 1373 C C . VAL A 1 184 ? -14.055 9.586 10.586 1 95.88 184 VAL A C 1
ATOM 1375 O O . VAL A 1 184 ? -14.969 8.758 10.578 1 95.88 184 VAL A O 1
ATOM 1378 N N . ASN A 1 185 ? -12.758 9.266 10.523 1 96.81 185 ASN A N 1
ATOM 1379 C CA . ASN A 1 185 ? -12.344 7.867 10.531 1 96.81 185 ASN A CA 1
ATOM 1380 C C . ASN A 1 185 ? -12.883 7.121 11.742 1 96.81 185 ASN A C 1
ATOM 1382 O O . ASN A 1 185 ? -13.391 6.004 11.617 1 96.81 185 ASN A O 1
ATOM 1386 N N . ASP A 1 186 ? -12.766 7.773 12.883 1 93.88 186 ASP A N 1
ATOM 1387 C CA . ASP A 1 186 ? -13.203 7.184 14.141 1 93.88 186 ASP A CA 1
ATOM 1388 C C . ASP A 1 186 ? -14.719 6.984 14.156 1 93.88 186 ASP A C 1
ATOM 1390 O O . ASP A 1 186 ? -15.203 5.902 14.5 1 93.88 186 ASP A O 1
ATOM 1394 N N . PHE A 1 187 ? -15.438 8.016 13.781 1 94.88 187 PHE A N 1
ATOM 1395 C CA . PHE A 1 187 ? -16.891 7.949 13.828 1 94.88 187 PHE A CA 1
ATOM 1396 C C . PHE A 1 187 ? -17.422 6.879 12.883 1 94.88 187 PHE A C 1
ATOM 1398 O O . PHE A 1 187 ? -18.344 6.141 13.227 1 94.88 187 PHE A O 1
ATOM 1405 N N . VAL A 1 188 ? -16.859 6.77 11.703 1 96.06 188 VAL A N 1
ATOM 1406 C CA . VAL A 1 188 ? -17.297 5.742 10.766 1 96.06 188 VAL A CA 1
ATOM 1407 C C . VAL A 1 188 ? -16.953 4.359 11.312 1 96.06 188 VAL A C 1
ATOM 1409 O O . VAL A 1 188 ? -17.75 3.428 11.211 1 96.06 188 VAL A O 1
ATOM 1412 N N . HIS A 1 189 ? -15.781 4.246 11.844 1 94.94 189 HIS A N 1
ATOM 1413 C CA . HIS A 1 189 ? -15.383 2.973 12.43 1 94.94 189 HIS A CA 1
ATOM 1414 C C . HIS A 1 189 ? -16.359 2.529 13.508 1 94.94 189 HIS A C 1
ATOM 1416 O O . HIS A 1 189 ? -16.797 1.376 13.523 1 94.94 189 HIS A O 1
ATOM 1422 N N . ARG A 1 190 ? -16.703 3.412 14.391 1 92.69 190 ARG A N 1
ATOM 1423 C CA . ARG A 1 190 ? -17.641 3.121 15.469 1 92.69 190 ARG A CA 1
ATOM 1424 C C . ARG A 1 190 ? -19.016 2.785 14.898 1 92.69 190 ARG A C 1
ATOM 1426 O O . ARG A 1 190 ? -19.719 1.918 15.43 1 92.69 190 ARG A O 1
ATOM 1433 N N . ALA A 1 191 ? -19.391 3.506 13.938 1 94.19 191 ALA A N 1
ATOM 1434 C CA . ALA A 1 191 ? -20.688 3.258 13.32 1 94.19 191 ALA A CA 1
ATOM 1435 C C . ALA A 1 191 ? -20.781 1.832 12.781 1 94.19 191 ALA A C 1
ATOM 1437 O O . ALA A 1 191 ? -21.797 1.16 12.953 1 94.19 191 ALA A O 1
ATOM 1438 N N . VAL A 1 192 ? -19.703 1.374 12.133 1 93.25 192 VAL A N 1
ATOM 1439 C CA . VAL A 1 192 ? -19.766 0.081 11.461 1 93.25 192 VAL A CA 1
ATOM 1440 C C . VAL A 1 192 ? -19.469 -1.037 12.453 1 93.25 192 VAL A C 1
ATOM 1442 O O . VAL A 1 192 ? -19.859 -2.188 12.242 1 93.25 192 VAL A O 1
ATOM 1445 N N . THR A 1 193 ? -18.828 -0.719 13.508 1 88.75 193 THR A N 1
ATOM 1446 C CA . THR A 1 193 ? -18.422 -1.753 14.453 1 88.75 193 THR A CA 1
ATOM 1447 C C . THR A 1 193 ? -19.359 -1.784 15.656 1 88.75 193 THR A C 1
ATOM 1449 O O . THR A 1 193 ? -19.891 -2.84 16 1 88.75 193 THR A O 1
ATOM 1452 N N . ASP A 1 194 ? -19.531 -0.587 16.266 1 85.62 194 ASP A N 1
ATOM 1453 C CA . ASP A 1 194 ? -20.281 -0.474 17.516 1 85.62 194 ASP A CA 1
ATOM 1454 C C . ASP A 1 194 ? -21.734 -0.105 17.234 1 85.62 194 ASP A C 1
ATOM 1456 O O . ASP A 1 194 ? -22.594 -0.223 18.125 1 85.62 194 ASP A O 1
ATOM 1460 N N . ARG A 1 195 ? -22.016 0.446 16.156 1 87.12 195 ARG A N 1
ATOM 1461 C CA . ARG A 1 195 ? -23.312 0.886 15.68 1 87.12 195 ARG A CA 1
ATOM 1462 C C . ARG A 1 195 ? -23.844 2.049 16.516 1 87.12 195 ARG A C 1
ATOM 1464 O O . ARG A 1 195 ? -25.047 2.324 16.516 1 87.12 195 ARG A O 1
ATOM 1471 N N . ALA A 1 196 ? -22.922 2.672 17.344 1 85 196 ALA A N 1
ATOM 1472 C CA . ALA A 1 196 ? -23.375 3.809 18.141 1 85 196 ALA A CA 1
ATOM 1473 C C . ALA A 1 196 ? -22.203 4.719 18.5 1 85 196 ALA A C 1
ATOM 1475 O O . ALA A 1 196 ? -21.062 4.27 18.578 1 85 196 ALA A O 1
ATOM 1476 N N . VAL A 1 197 ? -22.547 6.02 18.609 1 87.94 197 VAL A N 1
ATOM 1477 C CA . VAL A 1 197 ? -21.578 6.996 19.094 1 87.94 197 VAL A CA 1
ATOM 1478 C C . VAL A 1 197 ? -22.25 7.98 20.047 1 87.94 197 VAL A C 1
ATOM 1480 O O . VAL A 1 197 ? -23.391 8.398 19.797 1 87.94 197 VAL A O 1
ATOM 1483 N N . VAL A 1 198 ? -21.578 8.273 21.172 1 84.25 198 VAL A N 1
ATOM 1484 C CA . VAL A 1 198 ? -22.016 9.336 22.062 1 84.25 198 VAL A CA 1
ATOM 1485 C C . VAL A 1 198 ? -21.25 10.617 21.766 1 84.25 198 VAL A C 1
ATOM 1487 O O . VAL A 1 198 ? -20.016 10.625 21.781 1 84.25 198 VAL A O 1
ATOM 1490 N N . LEU A 1 199 ? -21.953 11.609 21.547 1 87.88 199 LEU A N 1
ATOM 1491 C CA . LEU A 1 199 ? -21.344 12.875 21.156 1 87.88 199 LEU A CA 1
ATOM 1492 C C . LEU A 1 199 ? -21.234 13.82 22.344 1 87.88 199 LEU A C 1
ATOM 1494 O O . LEU A 1 199 ? -22.188 13.961 23.109 1 87.88 199 LEU A O 1
ATOM 1498 N N . PHE A 1 200 ? -20.078 14.328 22.453 1 81.88 200 PHE A N 1
ATOM 1499 C CA . PHE A 1 200 ? -19.875 15.477 23.328 1 81.88 200 PHE A CA 1
ATOM 1500 C C . PHE A 1 200 ? -19.641 16.734 22.516 1 81.88 200 PHE A C 1
ATOM 1502 O O . PHE A 1 200 ? -18.953 16.703 21.484 1 81.88 200 PHE A O 1
ATOM 1509 N N . GLU A 1 201 ? -20.203 17.875 22.953 1 80.88 201 GLU A N 1
ATOM 1510 C CA . GLU A 1 201 ? -20.109 19.109 22.203 1 80.88 201 GLU A CA 1
ATOM 1511 C C . GLU A 1 201 ? -20.5 18.891 20.734 1 80.88 201 GLU A C 1
ATOM 1513 O O . GLU A 1 201 ? -19.734 19.25 19.828 1 80.88 201 GLU A O 1
ATOM 1518 N N . ALA A 1 202 ? -21.562 18.469 20.484 1 85.81 202 ALA A N 1
ATOM 1519 C CA . ALA A 1 202 ? -22.062 17.969 19.203 1 85.81 202 ALA A CA 1
ATOM 1520 C C . ALA A 1 202 ? -22.125 19.094 18.172 1 85.81 202 ALA A C 1
ATOM 1522 O O . ALA A 1 202 ? -22.109 18.844 16.953 1 85.81 202 ALA A O 1
ATOM 1523 N N . ASP A 1 203 ? -22.062 20.312 18.672 1 85.62 203 ASP A N 1
ATOM 1524 C CA . ASP A 1 203 ? -22.297 21.438 17.766 1 85.62 203 ASP A CA 1
ATOM 1525 C C . ASP A 1 203 ? -20.984 22.094 17.344 1 85.62 203 ASP A C 1
ATOM 1527 O O . ASP A 1 203 ? -20.984 22.969 16.484 1 85.62 203 ASP A O 1
ATOM 1531 N N . PHE A 1 204 ? -19.875 21.609 17.859 1 86.56 204 PHE A N 1
ATOM 1532 C CA . PHE A 1 204 ? -18.594 22.188 17.484 1 86.56 204 PHE A CA 1
ATOM 1533 C C . PHE A 1 204 ? -18.281 21.922 16.016 1 86.56 204 PHE A C 1
ATOM 1535 O O . PHE A 1 204 ? -18.469 20.797 15.531 1 86.56 204 PHE A O 1
ATOM 1542 N N . MET A 1 205 ? -17.906 23 15.414 1 90.06 205 MET A N 1
ATOM 1543 C CA . MET A 1 205 ? -17.688 22.953 13.969 1 90.06 205 MET A CA 1
ATOM 1544 C C . MET A 1 205 ? -16.234 22.578 13.656 1 90.06 205 MET A C 1
ATOM 1546 O O . MET A 1 205 ? -15.32 23 14.359 1 90.06 205 MET A O 1
ATOM 1550 N N . ARG A 1 206 ? -16.109 21.766 12.641 1 92.19 206 ARG A N 1
ATOM 1551 C CA . ARG A 1 206 ? -14.812 21.438 12.055 1 92.19 206 ARG A CA 1
ATOM 1552 C C . ARG A 1 206 ? -14.867 21.5 10.531 1 92.19 206 ARG A C 1
ATOM 1554 O O . ARG A 1 206 ? -15.945 21.344 9.938 1 92.19 206 ARG A O 1
ATOM 1561 N N . ASN A 1 207 ? -13.805 21.859 9.953 1 95.94 207 ASN A N 1
ATOM 1562 C CA . ASN A 1 207 ? -13.609 21.656 8.523 1 95.94 207 ASN A CA 1
ATOM 1563 C C . ASN A 1 207 ? -12.938 20.312 8.227 1 95.94 207 ASN A C 1
ATOM 1565 O O . ASN A 1 207 ? -12.211 19.781 9.062 1 95.94 207 ASN A O 1
ATOM 1569 N N . TYR A 1 208 ? -13.266 19.734 7.105 1 97.94 208 TYR A N 1
ATOM 1570 C CA . TYR A 1 208 ? -12.773 18.406 6.773 1 97.94 208 TYR A CA 1
ATOM 1571 C C . TYR A 1 208 ? -12.062 18.406 5.426 1 97.94 208 TYR A C 1
ATOM 1573 O O . TYR A 1 208 ? -12.344 19.25 4.566 1 97.94 208 TYR A O 1
ATOM 1581 N N . ILE A 1 209 ? -11.148 17.438 5.223 1 98.69 209 ILE A N 1
ATOM 1582 C CA . ILE A 1 209 ? -10.453 17.297 3.949 1 98.69 209 ILE A CA 1
ATOM 1583 C C . ILE A 1 209 ? -10.008 15.852 3.77 1 98.69 209 ILE A C 1
ATOM 1585 O O . ILE A 1 209 ? -9.531 15.219 4.719 1 98.69 209 ILE A O 1
ATOM 1589 N N . HIS A 1 210 ? -10.227 15.328 2.623 1 98.75 210 HIS A N 1
ATOM 1590 C CA . HIS A 1 210 ? -9.805 13.961 2.324 1 98.75 210 HIS A CA 1
ATOM 1591 C C . HIS A 1 210 ? -8.289 13.875 2.178 1 98.75 210 HIS A C 1
ATOM 1593 O O . HIS A 1 210 ? -7.668 14.766 1.586 1 98.75 210 HIS A O 1
ATOM 1599 N N . ILE A 1 211 ? -7.719 12.828 2.588 1 98.31 211 ILE A N 1
ATOM 1600 C CA . ILE A 1 211 ? -6.273 12.625 2.629 1 98.31 211 ILE A CA 1
ATOM 1601 C C . ILE A 1 211 ? -5.703 12.703 1.216 1 98.31 211 ILE A C 1
ATOM 1603 O O . ILE A 1 211 ? -4.598 13.211 1.013 1 98.31 211 ILE A O 1
ATOM 1607 N N . ARG A 1 212 ? -6.363 12.172 0.21 1 98.5 212 ARG A N 1
ATOM 1608 C CA . ARG A 1 212 ? -5.879 12.219 -1.167 1 98.5 212 ARG A CA 1
ATOM 1609 C C . ARG A 1 212 ? -5.906 13.648 -1.705 1 98.5 212 ARG A C 1
ATOM 1611 O O . ARG A 1 212 ? -5.086 14.008 -2.551 1 98.5 212 ARG A O 1
ATOM 1618 N N . ASP A 1 213 ? -6.859 14.469 -1.219 1 98.81 213 ASP A N 1
ATOM 1619 C CA . ASP A 1 213 ? -6.852 15.883 -1.586 1 98.81 213 ASP A CA 1
ATOM 1620 C C . ASP A 1 213 ? -5.723 16.625 -0.88 1 98.81 213 ASP A C 1
ATOM 1622 O O . ASP A 1 213 ? -5.156 17.578 -1.431 1 98.81 213 ASP A O 1
ATOM 1626 N N . VAL A 1 214 ? -5.387 16.188 0.346 1 98.81 214 VAL A N 1
ATOM 1627 C CA . VAL A 1 214 ? -4.199 16.734 0.996 1 98.81 214 VAL A CA 1
ATOM 1628 C C . VAL A 1 214 ? -2.973 16.484 0.121 1 98.81 214 VAL A C 1
ATOM 1630 O O . VAL A 1 214 ? -2.17 17.391 -0.107 1 98.81 214 VAL A O 1
ATOM 1633 N N . THR A 1 215 ? -2.838 15.258 -0.369 1 98.81 215 THR A N 1
ATOM 1634 C CA . THR A 1 215 ? -1.737 14.906 -1.262 1 98.81 215 THR A CA 1
ATOM 1635 C C . THR A 1 215 ? -1.756 15.789 -2.508 1 98.81 215 THR A C 1
ATOM 1637 O O . THR A 1 215 ? -0.721 16.328 -2.916 1 98.81 215 THR A O 1
ATOM 1640 N N . ARG A 1 216 ? -2.922 15.992 -3.049 1 98.81 216 ARG A N 1
ATOM 1641 C CA . ARG A 1 216 ? -3.051 16.844 -4.227 1 98.81 216 ARG A CA 1
ATOM 1642 C C . ARG A 1 216 ? -2.656 18.281 -3.908 1 98.81 216 ARG A C 1
ATOM 1644 O O . ARG A 1 216 ? -2.104 18.984 -4.758 1 98.81 216 ARG A O 1
ATOM 1651 N N . ALA A 1 217 ? -2.986 18.719 -2.705 1 98.88 217 ALA A N 1
ATOM 1652 C CA . ALA A 1 217 ? -2.598 20.062 -2.301 1 98.88 217 ALA A CA 1
ATOM 1653 C C . ALA A 1 217 ? -1.08 20.203 -2.236 1 98.88 217 ALA A C 1
ATOM 1655 O O . ALA A 1 217 ? -0.523 21.219 -2.668 1 98.88 217 ALA A O 1
ATOM 1656 N N . PHE A 1 218 ? -0.382 19.203 -1.688 1 98.88 218 PHE A N 1
ATOM 1657 C CA . PHE A 1 218 ? 1.076 19.203 -1.671 1 98.88 218 PHE A CA 1
ATOM 1658 C C . PHE A 1 218 ? 1.635 19.25 -3.088 1 98.88 218 PHE A C 1
ATOM 1660 O O . PHE A 1 218 ? 2.535 20.031 -3.381 1 98.88 218 PHE A O 1
ATOM 1667 N N . LEU A 1 219 ? 1.104 18.422 -3.975 1 98.75 219 LEU A N 1
ATOM 1668 C CA . LEU A 1 219 ? 1.568 18.391 -5.355 1 98.75 219 LEU A CA 1
ATOM 1669 C C . LEU A 1 219 ? 1.321 19.719 -6.043 1 98.75 219 LEU A C 1
ATOM 1671 O O . LEU A 1 219 ? 2.172 20.203 -6.793 1 98.75 219 LEU A O 1
ATOM 1675 N N . HIS A 1 220 ? 0.138 20.312 -5.797 1 98.75 220 HIS A N 1
ATOM 1676 C CA . HIS A 1 220 ? -0.189 21.625 -6.332 1 98.75 220 HIS A CA 1
ATOM 1677 C C . HIS A 1 220 ? 0.82 22.672 -5.871 1 98.75 220 HIS A C 1
ATOM 1679 O O . HIS A 1 220 ? 1.278 23.5 -6.668 1 98.75 220 HIS A O 1
ATOM 1685 N N . ALA A 1 221 ? 1.159 22.625 -4.598 1 98.81 221 ALA A N 1
ATOM 1686 C CA . ALA A 1 221 ? 2.145 23.547 -4.035 1 98.81 221 ALA A CA 1
ATOM 1687 C C . ALA A 1 221 ? 3.512 23.344 -4.684 1 98.81 221 ALA A C 1
ATOM 1689 O O . ALA A 1 221 ? 4.227 24.312 -4.941 1 98.81 221 ALA A O 1
ATOM 1690 N N . VAL A 1 222 ? 3.893 22.078 -4.93 1 98.5 222 VAL A N 1
ATOM 1691 C CA . VAL A 1 222 ? 5.152 21.781 -5.598 1 98.5 222 VAL A CA 1
ATOM 1692 C C . VAL A 1 222 ? 5.156 22.391 -7 1 98.5 222 VAL A C 1
ATOM 1694 O O . VAL A 1 222 ? 6.109 23.062 -7.391 1 98.5 222 VAL A O 1
ATOM 1697 N N . ASP A 1 223 ? 4.07 22.25 -7.703 1 97.81 223 ASP A N 1
ATOM 1698 C CA . ASP A 1 223 ? 3.961 22.672 -9.094 1 97.81 223 ASP A CA 1
ATOM 1699 C C . ASP A 1 223 ? 3.885 24.188 -9.203 1 97.81 223 ASP A C 1
ATOM 1701 O O . ASP A 1 223 ? 4.301 24.766 -10.203 1 97.81 223 ASP A O 1
ATOM 1705 N N . ASN A 1 224 ? 3.326 24.812 -8.188 1 98.06 224 ASN A N 1
ATOM 1706 C CA . ASN A 1 224 ? 3.117 26.266 -8.195 1 98.06 224 ASN A CA 1
ATOM 1707 C C . ASN A 1 224 ? 3.926 26.953 -7.102 1 98.06 224 ASN A C 1
ATOM 1709 O O . ASN A 1 224 ? 3.479 27.953 -6.527 1 98.06 224 ASN A O 1
ATOM 1713 N N . PHE A 1 225 ? 5.066 26.422 -6.801 1 98.06 225 PHE A N 1
ATOM 1714 C CA . PHE A 1 225 ? 5.848 26.859 -5.648 1 98.06 225 PHE A CA 1
ATOM 1715 C C . PHE A 1 225 ? 6.152 28.344 -5.727 1 98.06 225 PHE A C 1
ATOM 1717 O O . PHE A 1 225 ? 5.965 29.078 -4.75 1 98.06 225 PHE A O 1
ATOM 1724 N N . ASN A 1 226 ? 6.535 28.859 -6.891 1 97.06 226 ASN A N 1
ATOM 1725 C CA . ASN A 1 226 ? 6.996 30.234 -7.035 1 97.06 226 ASN A CA 1
ATOM 1726 C C . ASN A 1 226 ? 5.863 31.219 -6.785 1 97.06 226 ASN A C 1
ATOM 1728 O O . ASN A 1 226 ? 6.086 32.281 -6.207 1 97.06 226 ASN A O 1
ATOM 1732 N N . THR A 1 227 ? 4.672 30.875 -7.082 1 97.81 227 THR A N 1
ATOM 1733 C CA . THR A 1 227 ? 3.549 31.781 -6.914 1 97.81 227 THR A CA 1
ATOM 1734 C C . THR A 1 227 ? 2.938 31.641 -5.523 1 97.81 227 THR A C 1
ATOM 1736 O O . THR A 1 227 ? 2.318 32.594 -5.016 1 97.81 227 THR A O 1
ATOM 1739 N N . MET A 1 228 ? 3.236 30.531 -4.871 1 98.38 228 MET A N 1
ATOM 1740 C CA . MET A 1 228 ? 2.566 30.25 -3.604 1 98.38 228 MET A CA 1
ATOM 1741 C C . MET A 1 228 ? 3.506 30.5 -2.428 1 98.38 228 MET A C 1
ATOM 1743 O O . MET A 1 228 ? 3.061 30.609 -1.284 1 98.38 228 MET A O 1
ATOM 1747 N N . ARG A 1 229 ? 4.77 30.594 -2.662 1 97.94 229 ARG A N 1
ATOM 1748 C CA . ARG A 1 229 ? 5.746 30.641 -1.578 1 97.94 229 ARG A CA 1
ATOM 1749 C C . ARG A 1 229 ? 5.535 31.859 -0.7 1 97.94 229 ARG A C 1
ATOM 1751 O O . ARG A 1 229 ? 4.988 32.875 -1.152 1 97.94 229 ARG A O 1
ATOM 1758 N N . GLY A 1 230 ? 5.895 31.766 0.542 1 96.94 230 GLY A N 1
ATOM 1759 C CA . GLY A 1 230 ? 5.859 32.844 1.499 1 96.94 230 GLY A CA 1
ATOM 1760 C C . GLY A 1 230 ? 4.512 33 2.178 1 96.94 230 GLY A C 1
ATOM 1761 O O . GLY A 1 230 ? 4.25 34.031 2.816 1 96.94 230 GLY A O 1
ATOM 1762 N N . SER A 1 231 ? 3.645 31.969 2.051 1 96.75 231 SER A N 1
ATOM 1763 C CA . SER A 1 231 ? 2.289 32.125 2.562 1 96.75 231 SER A CA 1
ATOM 1764 C C . SER A 1 231 ? 1.755 30.812 3.129 1 96.75 231 SER A C 1
ATOM 1766 O O . SER A 1 231 ? 2.164 29.734 2.697 1 96.75 231 SER A O 1
ATOM 1768 N N . PRO A 1 232 ? 0.912 30.922 4.109 1 98.38 232 PRO A N 1
ATOM 1769 C CA . PRO A 1 232 ? 0.114 29.766 4.531 1 98.38 232 PRO A CA 1
ATOM 1770 C C . PRO A 1 232 ? -1.168 29.609 3.717 1 98.38 232 PRO A C 1
ATOM 1772 O O . PRO A 1 232 ? -1.676 30.578 3.158 1 98.38 232 PRO A O 1
ATOM 1775 N N . TYR A 1 233 ? -1.648 28.453 3.627 1 98.88 233 TYR A N 1
ATOM 1776 C CA . TYR A 1 233 ? -2.904 28.141 2.949 1 98.88 233 TYR A CA 1
ATOM 1777 C C . TYR A 1 233 ? -3.744 27.172 3.768 1 98.88 233 TYR A C 1
ATOM 1779 O O . TYR A 1 233 ? -3.27 26.094 4.145 1 98.88 233 TYR A O 1
ATOM 1787 N N . ASN A 1 234 ? -4.984 27.594 4.074 1 98.69 234 ASN A N 1
ATOM 1788 C CA . ASN A 1 234 ? -5.945 26.625 4.578 1 98.69 234 ASN A CA 1
ATOM 1789 C C . ASN A 1 234 ? -6.297 25.578 3.518 1 98.69 234 ASN A C 1
ATOM 1791 O O . ASN A 1 234 ? -6.523 25.938 2.357 1 98.69 234 ASN A O 1
ATOM 1795 N N . VAL A 1 235 ? -6.301 24.328 3.895 1 98.75 235 VAL A N 1
ATOM 1796 C CA . VAL A 1 235 ? -6.637 23.234 2.992 1 98.75 235 VAL A CA 1
ATOM 1797 C C . VAL A 1 235 ? -7.801 22.438 3.572 1 98.75 235 VAL A C 1
ATOM 1799 O O . VAL A 1 235 ? -7.602 21.594 4.457 1 98.75 235 VAL A O 1
ATOM 1802 N N . GLY A 1 236 ? -8.93 22.594 3.066 1 98.25 236 GLY A N 1
ATOM 1803 C CA . GLY A 1 236 ? -10.148 21.938 3.5 1 98.25 236 GLY A CA 1
ATOM 1804 C C . GLY A 1 236 ? -11.258 21.984 2.465 1 98.25 236 GLY A C 1
ATOM 1805 O O . GLY A 1 236 ? -11.039 22.438 1.337 1 98.25 236 GLY A O 1
ATOM 1806 N N . LEU A 1 237 ? -12.336 21.406 2.775 1 96.69 237 LEU A N 1
ATOM 1807 C CA . LEU A 1 237 ? -13.547 21.469 1.961 1 96.69 237 LEU A CA 1
ATOM 1808 C C . LEU A 1 237 ? -14.383 22.688 2.334 1 96.69 237 LEU A C 1
ATOM 1810 O O . LEU A 1 237 ? -14.906 22.781 3.447 1 96.69 237 LEU A O 1
ATOM 1814 N N . SER A 1 238 ? -14.594 23.547 1.405 1 94.25 238 SER A N 1
ATOM 1815 C CA . SER A 1 238 ? -15.375 24.75 1.672 1 94.25 238 SER A CA 1
ATOM 1816 C C . SER A 1 238 ? -16.828 24.406 1.943 1 94.25 238 SER A C 1
ATOM 1818 O O . SER A 1 238 ? -17.531 25.156 2.633 1 94.25 238 SER A O 1
ATOM 1820 N N . ASP A 1 239 ? -17.25 23.281 1.46 1 91.5 239 ASP A N 1
ATOM 1821 C CA . ASP A 1 239 ? -18.641 22.891 1.648 1 91.5 239 ASP A CA 1
ATOM 1822 C C . ASP A 1 239 ? -18.766 21.891 2.805 1 91.5 239 ASP A C 1
ATOM 1824 O O . ASP A 1 239 ? -19.797 21.234 2.949 1 91.5 239 ASP A O 1
ATOM 1828 N N . ALA A 1 240 ? -17.766 21.797 3.604 1 90.75 240 ALA A N 1
ATOM 1829 C CA . ALA A 1 240 ? -17.828 20.812 4.676 1 90.75 240 ALA A CA 1
ATOM 1830 C C . ALA A 1 240 ? -17.359 21.406 6 1 90.75 240 ALA A C 1
ATOM 1832 O O . ALA A 1 240 ? -16.516 20.812 6.684 1 90.75 240 ALA A O 1
ATOM 1833 N N . ASN A 1 241 ? -17.75 22.547 6.305 1 94.62 241 ASN A N 1
ATOM 1834 C CA . ASN A 1 241 ? -17.766 23 7.691 1 94.62 241 ASN A CA 1
ATOM 1835 C C . ASN A 1 241 ? -18.969 22.438 8.453 1 94.62 241 ASN A C 1
ATOM 1837 O O . ASN A 1 241 ? -20.062 23.031 8.43 1 94.62 241 ASN A O 1
ATOM 1841 N N . LEU A 1 242 ? -18.734 21.312 9.164 1 94.06 242 LEU A N 1
ATOM 1842 C CA . LEU A 1 242 ? -19.844 20.578 9.773 1 94.06 242 LEU A CA 1
ATOM 1843 C C . LEU A 1 242 ? -19.562 20.312 11.25 1 94.06 242 LEU A C 1
ATOM 1845 O O . LEU A 1 242 ? -18.406 20.172 11.648 1 94.06 242 LEU A O 1
ATOM 1849 N N . SER A 1 243 ? -20.625 20.266 11.945 1 92.75 243 SER A N 1
ATOM 1850 C CA . SER A 1 243 ? -20.547 19.828 13.336 1 92.75 243 SER A CA 1
ATOM 1851 C C . SER A 1 243 ? -20.453 18.312 13.438 1 92.75 243 SER A C 1
ATOM 1853 O O . SER A 1 243 ? -20.672 17.609 12.461 1 92.75 243 SER A O 1
ATOM 1855 N N . LYS A 1 244 ? -20.172 17.906 14.633 1 92.94 244 LYS A N 1
ATOM 1856 C CA . LYS A 1 244 ? -20.141 16.469 14.875 1 92.94 244 LYS A CA 1
ATOM 1857 C C . LYS A 1 244 ? -21.516 15.836 14.609 1 92.94 244 LYS A C 1
ATOM 1859 O O . LYS A 1 244 ? -21.594 14.742 14.055 1 92.94 244 LYS A O 1
ATOM 1864 N N . ARG A 1 245 ? -22.547 16.531 14.992 1 93.25 245 ARG A N 1
ATOM 1865 C CA . ARG A 1 245 ? -23.906 16.062 14.781 1 93.25 245 ARG A CA 1
ATOM 1866 C C . ARG A 1 245 ? -24.219 15.906 13.297 1 93.25 245 ARG A C 1
ATOM 1868 O O . ARG A 1 245 ? -24.781 14.898 12.867 1 93.25 245 ARG A O 1
ATOM 1875 N N . GLN A 1 246 ? -23.859 16.891 12.586 1 94.81 246 GLN A N 1
ATOM 1876 C CA . GLN A 1 246 ? -24.094 16.859 11.148 1 94.81 246 GLN A CA 1
ATOM 1877 C C . GLN A 1 246 ? -23.297 15.75 10.477 1 94.81 246 GLN A C 1
ATOM 1879 O O . GLN A 1 246 ? -23.781 15.109 9.547 1 94.81 246 GLN A O 1
ATOM 1884 N N . LEU A 1 247 ? -22.062 15.57 10.93 1 96.06 247 LEU A N 1
ATOM 1885 C CA . LEU A 1 247 ? -21.25 14.477 10.43 1 96.06 247 LEU A CA 1
ATOM 1886 C C . LEU A 1 247 ? -21.922 13.133 10.688 1 96.06 247 LEU A C 1
ATOM 1888 O O . LEU A 1 247 ? -22 12.281 9.797 1 96.06 247 LEU A O 1
ATOM 1892 N N . CYS A 1 248 ? -22.469 12.961 11.859 1 95.25 248 CYS A N 1
ATOM 1893 C CA . CYS A 1 248 ? -23.125 11.711 12.227 1 95.25 248 CYS A CA 1
ATOM 1894 C C . CYS A 1 248 ? -24.344 11.469 11.352 1 95.25 248 CYS A C 1
ATOM 1896 O O . CYS A 1 248 ? -24.625 10.328 10.977 1 95.25 248 CYS A O 1
ATOM 1898 N N . ALA A 1 249 ? -25.016 12.492 11.07 1 95.31 249 ALA A N 1
ATOM 1899 C CA . ALA A 1 249 ? -26.188 12.359 10.195 1 95.31 249 ALA A CA 1
ATOM 1900 C C . ALA A 1 249 ? -25.781 11.844 8.82 1 95.31 249 ALA A C 1
ATOM 1902 O O . ALA A 1 249 ? -26.484 11.023 8.227 1 95.31 249 ALA A O 1
ATOM 1903 N N . LEU A 1 250 ? -24.719 12.352 8.297 1 96 250 LEU A N 1
ATOM 1904 C CA . LEU A 1 250 ? -24.203 11.891 7.008 1 96 250 LEU A CA 1
ATOM 1905 C C . LEU A 1 250 ? -23.797 10.422 7.074 1 96 250 LEU A C 1
ATOM 1907 O O . LEU A 1 250 ? -24.031 9.656 6.137 1 96 250 LEU A O 1
ATOM 1911 N N . ILE A 1 251 ? -23.156 10.055 8.141 1 97.38 251 ILE A N 1
ATOM 1912 C CA . ILE A 1 251 ? -22.719 8.68 8.336 1 97.38 251 ILE A CA 1
ATOM 1913 C C . ILE A 1 251 ? -23.938 7.762 8.422 1 97.38 251 ILE A C 1
ATOM 1915 O O . ILE A 1 251 ? -23.953 6.68 7.836 1 97.38 251 ILE A O 1
ATOM 1919 N N . GLN A 1 252 ? -24.938 8.203 9.125 1 96.06 252 GLN A N 1
ATOM 1920 C CA . GLN A 1 252 ? -26.141 7.426 9.328 1 96.06 252 GLN A CA 1
ATOM 1921 C C . GLN A 1 252 ? -26.812 7.094 7.996 1 96.06 252 GLN A C 1
ATOM 1923 O O . GLN A 1 252 ? -27.406 6.02 7.84 1 96.06 252 GLN A O 1
ATOM 1928 N N . LYS A 1 253 ? -26.734 7.949 7.066 1 96.38 253 LYS A N 1
ATOM 1929 C CA . LYS A 1 253 ? -27.312 7.723 5.746 1 96.38 253 LYS A CA 1
ATOM 1930 C C . LYS A 1 253 ? -26.672 6.52 5.062 1 96.38 253 LYS A C 1
ATOM 1932 O O . LYS A 1 253 ? -27.312 5.844 4.258 1 96.38 253 LYS A O 1
ATOM 1937 N N . GLN A 1 254 ? -25.391 6.238 5.379 1 96.12 254 GLN A N 1
ATOM 1938 C CA . GLN A 1 254 ? -24.656 5.188 4.684 1 96.12 254 GLN A CA 1
ATOM 1939 C C . GLN A 1 254 ? -24.531 3.941 5.555 1 96.12 254 GLN A C 1
ATOM 1941 O O . GLN A 1 254 ? -24.156 2.871 5.062 1 96.12 254 GLN A O 1
ATOM 1946 N N . VAL A 1 255 ? -24.703 4.051 6.719 1 95.56 255 VAL A N 1
ATOM 1947 C CA . VAL A 1 255 ? -24.672 2.939 7.664 1 95.56 255 VAL A CA 1
ATOM 1948 C C . VAL A 1 255 ? -26.016 2.844 8.391 1 95.56 255 VAL A C 1
ATOM 1950 O O . VAL A 1 255 ? -26.156 3.33 9.523 1 95.56 255 VAL A O 1
ATOM 1953 N N . PRO A 1 256 ? -26.766 1.963 7.762 1 88.31 256 PRO A N 1
ATOM 1954 C CA . PRO A 1 256 ? -28.078 1.849 8.398 1 88.31 256 PRO A CA 1
ATOM 1955 C C . PRO A 1 256 ? -28 1.223 9.789 1 88.31 256 PRO A C 1
ATOM 1957 O O . PRO A 1 256 ? -27.203 0.316 10.023 1 88.31 256 PRO A O 1
ATOM 1960 N N . GLY A 1 257 ? -28.703 1.722 10.773 1 90.69 257 GLY A N 1
ATOM 1961 C CA . GLY A 1 257 ? -28.703 1.202 12.133 1 90.69 257 GLY A CA 1
ATOM 1962 C C . GLY A 1 257 ? -27.844 2.014 13.078 1 90.69 257 GLY A C 1
ATOM 1963 O O . GLY A 1 257 ? -27.906 1.838 14.297 1 90.69 257 GLY A O 1
ATOM 1964 N N . PHE A 1 258 ? -26.875 2.738 12.438 1 92.69 258 PHE A N 1
ATOM 1965 C CA . PHE A 1 258 ? -26.031 3.611 13.242 1 92.69 258 PHE A CA 1
ATOM 1966 C C . PHE A 1 258 ? -26.891 4.629 14 1 92.69 258 PHE A C 1
ATOM 1968 O O . PHE A 1 258 ? -27.766 5.262 13.43 1 92.69 258 PHE A O 1
ATOM 1975 N N . VAL A 1 259 ? -26.609 4.699 15.398 1 93.06 259 VAL A N 1
ATOM 1976 C CA . VAL A 1 259 ? -27.297 5.66 16.25 1 93.06 259 VAL A CA 1
ATOM 1977 C C . VAL A 1 259 ? -26.297 6.578 16.922 1 93.06 259 VAL A C 1
ATOM 1979 O O . VAL A 1 259 ? -25.219 6.133 17.344 1 93.06 259 VAL A O 1
ATOM 1982 N N . TYR A 1 260 ? -26.625 7.812 16.922 1 90.75 260 TYR A N 1
ATOM 1983 C CA . TYR A 1 260 ? -25.797 8.758 17.656 1 90.75 260 TYR A CA 1
ATOM 1984 C C . TYR A 1 260 ? -26.625 9.57 18.641 1 90.75 260 TYR A C 1
ATOM 1986 O O . TYR A 1 260 ? -27.75 9.953 18.328 1 90.75 260 TYR A O 1
ATOM 1994 N N . LEU A 1 261 ? -26.031 9.609 19.891 1 88 261 LEU A N 1
ATOM 1995 C CA . LEU A 1 261 ? -26.719 10.305 20.969 1 88 261 LEU A CA 1
ATOM 1996 C C . LEU A 1 261 ? -25.859 11.422 21.547 1 88 261 LEU A C 1
ATOM 1998 O O . LEU A 1 261 ? -24.625 11.312 21.562 1 88 261 LEU A O 1
ATOM 2002 N N . GLU A 1 262 ? -26.516 12.469 21.906 1 85.62 262 GLU A N 1
ATOM 2003 C CA . GLU A 1 262 ? -25.797 13.555 22.562 1 85.62 262 GLU A CA 1
ATOM 2004 C C . GLU A 1 262 ? -25.766 13.344 24.078 1 85.62 262 GLU A C 1
ATOM 2006 O O . GLU A 1 262 ? -26.781 13.016 24.688 1 85.62 262 GLU A O 1
ATOM 2011 N N . ALA A 1 263 ? -24.578 13.414 24.641 1 75.94 263 ALA A N 1
ATOM 2012 C CA . ALA A 1 263 ? -24.453 13.266 26.094 1 75.94 263 ALA A CA 1
ATOM 2013 C C . ALA A 1 263 ? -24.938 14.516 26.812 1 75.94 263 ALA A C 1
ATOM 2015 O O . ALA A 1 263 ? -24.562 15.633 26.453 1 75.94 263 ALA A O 1
ATOM 2016 N N . PRO A 1 264 ? -25.875 14.156 27.766 1 67.81 264 PRO A N 1
ATOM 2017 C CA . PRO A 1 264 ? -26.359 15.312 28.516 1 67.81 264 PRO A CA 1
ATOM 2018 C C . PRO A 1 264 ? -25.312 15.891 29.453 1 67.81 264 PRO A C 1
ATOM 2020 O O . PRO A 1 264 ? -25.391 17.062 29.828 1 67.81 264 PRO A O 1
ATOM 2023 N N . VAL A 1 265 ? -24.406 15.008 29.938 1 70.12 265 VAL A N 1
ATOM 2024 C CA . VAL A 1 265 ? -23.375 15.398 30.906 1 70.12 265 VAL A CA 1
ATOM 2025 C C . VAL A 1 265 ? -22 14.977 30.391 1 70.12 265 VAL A C 1
ATOM 2027 O O . VAL A 1 265 ? -21.875 14.008 29.641 1 70.12 265 VAL A O 1
ATOM 2030 N N . GLY A 1 266 ? -20.969 15.961 30.531 1 68.56 266 GLY A N 1
ATOM 2031 C CA . GLY A 1 266 ? -19.609 15.648 30.141 1 68.56 266 GLY A CA 1
ATOM 2032 C C . GLY A 1 266 ? -19.031 16.641 29.141 1 68.56 266 GLY A C 1
ATOM 2033 O O . GLY A 1 266 ? -19.734 17.547 28.688 1 68.56 266 GLY A O 1
ATOM 2034 N N . GLU A 1 267 ? -17.688 16.641 29.125 1 71.88 267 GLU A N 1
ATOM 2035 C CA . GLU A 1 267 ? -17.016 17.578 28.25 1 71.88 267 GLU A CA 1
ATOM 2036 C C . GLU A 1 267 ? -16.047 16.859 27.312 1 71.88 267 GLU A C 1
ATOM 2038 O O . GLU A 1 267 ? -15.5 15.805 27.672 1 71.88 267 GLU A O 1
ATOM 2043 N N . ASP A 1 268 ? -16.062 17.312 26.094 1 72.5 268 ASP A N 1
ATOM 2044 C CA . ASP A 1 268 ? -15.016 16.891 25.156 1 72.5 268 ASP A CA 1
ATOM 2045 C C . ASP A 1 268 ? -13.711 17.625 25.453 1 72.5 268 ASP A C 1
ATOM 2047 O O . ASP A 1 268 ? -13.688 18.859 25.578 1 72.5 268 ASP A O 1
ATOM 2051 N N . PRO A 1 269 ? -12.695 16.875 25.625 1 68.69 269 PRO A N 1
ATOM 2052 C CA . PRO A 1 269 ? -11.414 17.547 25.812 1 68.69 269 PRO A CA 1
ATOM 2053 C C . PRO A 1 269 ? -11.031 18.438 24.625 1 68.69 269 PRO A C 1
ATOM 2055 O O . PRO A 1 269 ? -10.266 19.391 24.781 1 68.69 269 PRO A O 1
ATOM 2058 N N . ASP A 1 270 ? -11.547 18.062 23.547 1 73.75 270 ASP A N 1
ATOM 2059 C CA . ASP A 1 270 ? -11.312 18.875 22.359 1 73.75 270 ASP A CA 1
ATOM 2060 C C . ASP A 1 270 ? -12.312 20.031 22.266 1 73.75 270 ASP A C 1
ATOM 2062 O O . ASP A 1 270 ? -13.484 19.812 21.938 1 73.75 270 ASP A O 1
ATOM 2066 N N . LYS A 1 271 ? -11.875 21.344 22.469 1 72.06 271 LYS A N 1
ATOM 2067 C CA . LYS A 1 271 ? -12.742 22.516 22.562 1 72.06 271 LYS A CA 1
ATOM 2068 C C . LYS A 1 271 ? -12.688 23.328 21.266 1 72.06 271 LYS A C 1
ATOM 2070 O O . LYS A 1 271 ? -13.297 24.406 21.188 1 72.06 271 LYS A O 1
ATOM 2075 N N . ARG A 1 272 ? -12.047 22.844 20.328 1 74 272 ARG A N 1
ATOM 2076 C CA . ARG A 1 272 ? -11.953 23.547 19.062 1 74 272 ARG A CA 1
ATOM 2077 C C . ARG A 1 272 ? -13.328 23.734 18.422 1 74 272 ARG A C 1
ATOM 2079 O O . ARG A 1 272 ? -14.164 22.828 18.469 1 74 272 ARG A O 1
ATOM 2086 N N . ASP A 1 273 ? -13.562 24.875 17.969 1 82.94 273 ASP A N 1
ATOM 2087 C CA . ASP A 1 273 ? -14.797 25.297 17.312 1 82.94 273 ASP A CA 1
ATOM 2088 C C . ASP A 1 273 ? -14.555 26.453 16.344 1 82.94 273 ASP A C 1
ATOM 2090 O O . ASP A 1 273 ? -14.359 27.594 16.766 1 82.94 273 ASP A O 1
ATOM 2094 N N . TYR A 1 274 ? -14.539 26.047 15.062 1 88.06 274 TYR A N 1
ATOM 2095 C CA . TYR A 1 274 ? -14.227 27.094 14.086 1 88.06 274 TYR A CA 1
ATOM 2096 C C . TYR A 1 274 ? -14.75 26.719 12.703 1 88.06 274 TYR A C 1
ATOM 2098 O O . TYR A 1 274 ? -14.883 25.531 12.383 1 88.06 274 TYR A O 1
ATOM 2106 N N . ILE A 1 275 ? -15.047 27.734 12.039 1 92.12 275 ILE A N 1
ATOM 2107 C CA . ILE A 1 275 ? -15.305 27.672 10.602 1 92.12 275 ILE A CA 1
ATOM 2108 C C . ILE A 1 275 ? -14.086 28.188 9.844 1 92.12 275 ILE A C 1
ATOM 2110 O O . ILE A 1 275 ? -13.461 29.172 10.258 1 92.12 275 ILE A O 1
ATOM 2114 N N . VAL A 1 276 ? -13.766 27.484 8.75 1 96.5 276 VAL A N 1
ATOM 2115 C CA . VAL A 1 276 ? -12.531 27.828 8.047 1 96.5 276 VAL A CA 1
ATOM 2116 C C . VAL A 1 276 ? -12.844 28.188 6.598 1 96.5 276 VAL A C 1
ATOM 2118 O O . VAL A 1 276 ? -13.664 27.531 5.949 1 96.5 276 VAL A O 1
ATOM 2121 N N . SER A 1 277 ? -12.25 29.312 6.16 1 97.62 277 SER A N 1
ATOM 2122 C CA . SER A 1 277 ? -12.281 29.641 4.742 1 97.62 277 SER A CA 1
ATOM 2123 C C . SER A 1 277 ? -11.086 29.062 4.004 1 97.62 277 SER A C 1
ATOM 2125 O O . SER A 1 277 ? -9.945 29.172 4.477 1 97.62 277 SER A O 1
ATOM 2127 N N . ASN A 1 278 ? -11.336 28.422 2.889 1 98.12 278 ASN A N 1
ATOM 2128 C CA . ASN A 1 278 ? -10.266 27.875 2.064 1 98.12 278 ASN A CA 1
ATOM 2129 C C . ASN A 1 278 ? -10.07 28.672 0.783 1 98.12 278 ASN A C 1
ATOM 2131 O O . ASN A 1 278 ? -9.531 28.156 -0.198 1 98.12 278 ASN A O 1
ATOM 2135 N N . ALA A 1 279 ? -10.469 29.859 0.75 1 97.94 279 ALA A N 1
ATOM 2136 C CA . ALA A 1 279 ? -10.531 30.688 -0.451 1 97.94 279 ALA A CA 1
ATOM 2137 C C . ALA A 1 279 ? -9.133 30.953 -1.009 1 97.94 279 ALA A C 1
ATOM 2139 O O . ALA A 1 279 ? -8.945 31.031 -2.225 1 97.94 279 ALA A O 1
ATOM 2140 N N . ARG A 1 280 ? -8.164 31.141 -0.164 1 98.44 280 ARG A N 1
ATOM 2141 C CA . ARG A 1 280 ? -6.82 31.5 -0.615 1 98.44 280 ARG A CA 1
ATOM 2142 C C . ARG A 1 280 ? -6.238 30.438 -1.528 1 98.44 280 ARG A C 1
ATOM 2144 O O . ARG A 1 280 ? -5.727 30.734 -2.607 1 98.44 280 ARG A O 1
ATOM 2151 N N . ILE A 1 281 ? -6.316 29.141 -1.105 1 98.75 281 ILE A N 1
ATOM 2152 C CA . ILE A 1 281 ? -5.738 28.094 -1.937 1 98.75 281 ILE A CA 1
ATOM 2153 C C . ILE A 1 281 ? -6.594 27.891 -3.184 1 98.75 281 ILE A C 1
ATOM 2155 O O . ILE A 1 281 ? -6.074 27.594 -4.262 1 98.75 281 ILE A O 1
ATOM 2159 N N . GLU A 1 282 ? -7.883 28.047 -3.035 1 98.38 282 GLU A N 1
ATOM 2160 C CA . GLU A 1 282 ? -8.773 27.922 -4.184 1 98.38 282 GLU A CA 1
ATOM 2161 C C . GLU A 1 282 ? -8.453 28.984 -5.246 1 98.38 282 GLU A C 1
ATOM 2163 O O . GLU A 1 282 ? -8.555 28.703 -6.445 1 98.38 282 GLU A O 1
ATOM 2168 N N . ALA A 1 283 ? -8.039 30.094 -4.836 1 98.19 283 ALA A N 1
ATOM 2169 C CA . ALA A 1 283 ? -7.695 31.188 -5.742 1 98.19 283 ALA A CA 1
ATOM 2170 C C . ALA A 1 283 ? -6.449 30.844 -6.559 1 98.19 283 ALA A C 1
ATOM 2172 O O . ALA A 1 283 ? -6.199 31.453 -7.602 1 98.19 283 ALA A O 1
ATOM 2173 N N . THR A 1 284 ? -5.656 29.891 -6.082 1 98.5 284 THR A N 1
ATOM 2174 C CA . THR A 1 284 ? -4.465 29.469 -6.812 1 98.5 284 THR A CA 1
ATOM 2175 C C . THR A 1 284 ? -4.82 28.469 -7.902 1 98.5 284 THR A C 1
ATOM 2177 O O . THR A 1 284 ? -3.959 28.062 -8.688 1 98.5 284 THR A O 1
ATOM 2180 N N . GLY A 1 285 ? -6.066 27.984 -7.91 1 98.38 285 GLY A N 1
ATOM 2181 C CA . GLY A 1 285 ? -6.512 27 -8.891 1 98.38 285 GLY A CA 1
ATOM 2182 C C . GLY A 1 285 ? -6.707 25.625 -8.297 1 98.38 285 GLY A C 1
ATOM 2183 O O . GLY A 1 285 ? -7.164 24.703 -8.992 1 98.38 285 GLY A O 1
ATOM 2184 N N . PHE A 1 286 ? -6.441 25.484 -7.031 1 98.38 286 PHE A N 1
ATOM 2185 C CA . PHE A 1 286 ? -6.629 24.188 -6.391 1 98.38 286 PHE A CA 1
ATOM 2186 C C . PHE A 1 286 ? -8.086 23.984 -6.012 1 98.38 286 PHE A C 1
ATOM 2188 O O . PHE A 1 286 ? -8.734 24.891 -5.473 1 98.38 286 PHE A O 1
ATOM 2195 N N . LYS A 1 287 ? -8.602 22.75 -6.285 1 96.44 287 LYS A N 1
ATOM 2196 C CA . LYS A 1 287 ? -9.938 22.344 -5.855 1 96.44 287 LYS A CA 1
ATOM 2197 C C . LYS A 1 287 ? -9.945 20.891 -5.387 1 96.44 287 LYS A C 1
ATOM 2199 O O . LYS A 1 287 ? -9.523 19.984 -6.121 1 96.44 287 LYS A O 1
ATOM 2204 N N . PRO A 1 288 ? -10.43 20.703 -4.152 1 97.62 288 PRO A N 1
ATOM 2205 C CA . PRO A 1 288 ? -10.594 19.297 -3.732 1 97.62 288 PRO A CA 1
ATOM 2206 C C . PRO A 1 288 ? -11.586 18.531 -4.605 1 97.62 288 PRO A C 1
ATOM 2208 O O . PRO A 1 288 ? -12.5 19.125 -5.176 1 97.62 288 PRO A O 1
ATOM 2211 N N . VAL A 1 289 ? -11.398 17.219 -4.668 1 97.19 289 VAL A N 1
ATOM 2212 C CA . VAL A 1 289 ? -12.273 16.453 -5.562 1 97.19 289 VAL A CA 1
ATOM 2213 C C . VAL A 1 289 ? -12.93 15.312 -4.793 1 97.19 289 VAL A C 1
ATOM 2215 O O . VAL A 1 289 ? -13.773 14.594 -5.336 1 97.19 289 VAL A O 1
ATOM 2218 N N . HIS A 1 290 ? -12.602 15.078 -3.582 1 97.62 290 HIS A N 1
ATOM 2219 C CA . HIS A 1 290 ? -13.211 14.047 -2.752 1 97.62 290 HIS A CA 1
ATOM 2220 C C . HIS A 1 290 ? -14.172 14.664 -1.734 1 97.62 290 HIS A C 1
ATOM 2222 O O . HIS A 1 290 ? -13.758 15.461 -0.891 1 97.62 290 HIS A O 1
ATOM 2228 N N . SER A 1 291 ? -15.383 14.227 -1.789 1 97.5 291 SER A N 1
ATOM 2229 C CA . SER A 1 291 ? -16.391 14.734 -0.857 1 97.5 291 SER A CA 1
ATOM 2230 C C . SER A 1 291 ? -16.359 13.953 0.456 1 97.5 291 SER A C 1
ATOM 2232 O O . SER A 1 291 ? -15.734 12.898 0.545 1 97.5 291 SER A O 1
ATOM 2234 N N . LEU A 1 292 ? -16.969 14.609 1.435 1 97.44 292 LEU A N 1
ATOM 2235 C CA . LEU A 1 292 ? -17.109 13.93 2.715 1 97.44 292 LEU A CA 1
ATOM 2236 C C . LEU A 1 292 ? -17.906 12.641 2.559 1 97.44 292 LEU A C 1
ATOM 2238 O O . LEU A 1 292 ? -17.547 11.609 3.131 1 97.44 292 LEU A O 1
ATOM 2242 N N . GLU A 1 293 ? -18.938 12.641 1.751 1 97.19 293 GLU A N 1
ATOM 2243 C CA . GLU A 1 293 ? -19.797 11.484 1.522 1 97.19 293 GLU A CA 1
ATOM 2244 C C . GLU A 1 293 ? -19.016 10.336 0.885 1 97.19 293 GLU A C 1
ATOM 2246 O O . GLU A 1 2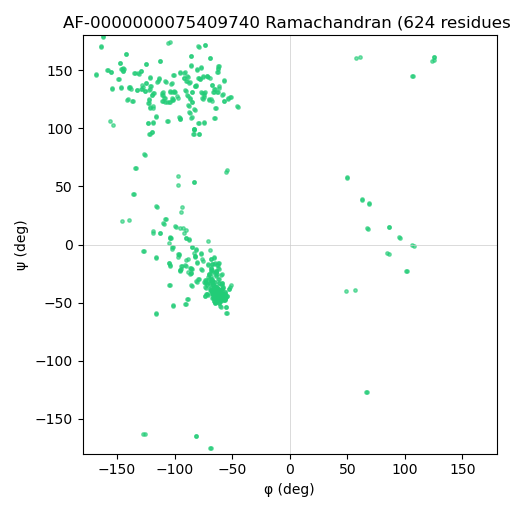93 ? -19.125 9.188 1.321 1 97.19 293 GLU A O 1
ATOM 2251 N N . SER A 1 294 ? -18.266 10.695 -0.137 1 97.19 294 SER A N 1
ATOM 2252 C CA . SER A 1 294 ? -17.469 9.656 -0.795 1 97.19 294 SER A CA 1
ATOM 2253 C C . SER A 1 294 ? -16.406 9.094 0.141 1 97.19 294 SER A C 1
ATOM 2255 O O . SER A 1 294 ? -16.078 7.906 0.069 1 97.19 294 SER A O 1
ATOM 2257 N N . GLY A 1 295 ? -15.852 9.969 0.984 1 98 295 GLY A N 1
ATOM 2258 C CA . GLY A 1 295 ? -14.898 9.508 1.979 1 98 295 GLY A CA 1
ATOM 2259 C C . GLY A 1 295 ? -15.508 8.547 2.984 1 98 295 GLY A C 1
ATOM 2260 O O . GLY A 1 295 ? -14.859 7.586 3.404 1 98 295 GLY A O 1
ATOM 2261 N N . ILE A 1 296 ? -16.734 8.789 3.352 1 97.62 296 ILE A N 1
ATOM 2262 C CA . ILE A 1 296 ? -17.438 7.902 4.277 1 97.62 296 ILE A CA 1
ATOM 2263 C C . ILE A 1 296 ? -17.641 6.539 3.625 1 97.62 296 ILE A C 1
ATOM 2265 O O . ILE A 1 296 ? -17.391 5.5 4.242 1 97.62 296 ILE A O 1
ATOM 2269 N N . THR A 1 297 ? -18.078 6.52 2.379 1 97.56 297 THR A N 1
ATOM 2270 C CA . THR A 1 297 ? -18.25 5.277 1.634 1 97.56 297 THR A CA 1
ATOM 2271 C C . THR A 1 297 ? -16.953 4.488 1.586 1 97.56 297 THR A C 1
ATOM 2273 O O . THR A 1 297 ? -16.938 3.275 1.795 1 97.56 297 THR A O 1
ATOM 2276 N N . GLU A 1 298 ? -15.891 5.184 1.285 1 97.75 298 GLU A N 1
ATOM 2277 C CA . GLU A 1 298 ? -14.547 4.613 1.25 1 97.75 298 GLU A CA 1
ATOM 2278 C C . GLU A 1 298 ? -14.188 3.961 2.582 1 97.75 298 GLU A C 1
ATOM 2280 O O . GLU A 1 298 ? -13.672 2.844 2.613 1 97.75 298 GLU A O 1
ATOM 2285 N N . LEU A 1 299 ? -14.461 4.691 3.621 1 97.19 299 LEU A N 1
ATOM 2286 C CA . LEU A 1 299 ? -14.109 4.211 4.953 1 97.19 299 LEU A CA 1
ATOM 2287 C C . LEU A 1 299 ? -14.938 2.982 5.324 1 97.19 299 LEU A C 1
ATOM 2289 O O . LEU A 1 299 ? -14.414 2.037 5.918 1 97.19 299 LEU A O 1
ATOM 2293 N N . VAL A 1 300 ? -16.234 3.008 4.977 1 95.19 300 VAL A N 1
ATOM 2294 C CA . VAL A 1 300 ? -17.078 1.85 5.23 1 95.19 300 VAL A CA 1
ATOM 2295 C C . VAL A 1 300 ? -16.5 0.619 4.543 1 95.19 300 VAL A C 1
ATOM 2297 O O . VAL A 1 300 ? -16.391 -0.45 5.148 1 95.19 300 VAL A O 1
ATOM 2300 N N . LYS A 1 301 ? -16.094 0.788 3.318 1 94 301 LYS A N 1
ATOM 2301 C CA . LYS A 1 301 ? -15.445 -0.274 2.559 1 94 301 LYS A CA 1
ATOM 2302 C C . LYS A 1 301 ? -14.148 -0.721 3.238 1 94 301 LYS A C 1
ATOM 2304 O O . LYS A 1 301 ? -13.914 -1.92 3.4 1 94 301 LYS A O 1
ATOM 2309 N N . GLY A 1 302 ? -13.289 0.234 3.611 1 94.38 302 GLY A N 1
ATOM 2310 C CA . GLY A 1 302 ? -12.023 -0.059 4.254 1 94.38 302 GLY A CA 1
ATOM 2311 C C . GLY A 1 302 ? -12.172 -0.825 5.555 1 94.38 302 GLY A C 1
ATOM 2312 O O . GLY A 1 302 ? -11.352 -1.68 5.879 1 94.38 302 GLY A O 1
ATOM 2313 N N . TYR A 1 303 ? -13.227 -0.563 6.254 1 92.69 303 TYR A N 1
ATOM 2314 C CA . TYR A 1 303 ? -13.406 -1.188 7.559 1 92.69 303 TYR A CA 1
ATOM 2315 C C . TYR A 1 303 ? -13.961 -2.602 7.414 1 92.69 303 TYR A C 1
ATOM 2317 O O . TYR A 1 303 ? -14.062 -3.34 8.398 1 92.69 303 TYR A O 1
ATOM 2325 N N . THR A 1 304 ? -14.273 -3.021 6.203 1 90.62 304 THR A N 1
ATOM 2326 C CA . THR A 1 304 ? -14.469 -4.434 5.91 1 90.62 304 THR A CA 1
ATOM 2327 C C . THR A 1 304 ? -13.148 -5.191 5.973 1 90.62 304 THR A C 1
ATOM 2329 O O . THR A 1 304 ? -13.125 -6.387 6.273 1 90.62 304 THR A O 1
ATOM 2332 N N . ILE A 1 305 ? -12.102 -4.48 5.762 1 89.81 305 ILE A N 1
ATOM 2333 C CA . ILE A 1 305 ? -10.758 -5.051 5.75 1 89.81 305 ILE A CA 1
ATOM 2334 C C . ILE A 1 305 ? -10.156 -4.98 7.148 1 89.81 305 ILE A C 1
ATOM 2336 O O . ILE A 1 305 ? -9.688 -5.988 7.68 1 89.81 305 ILE A O 1
ATOM 2340 N N . LEU A 1 306 ? -10.234 -3.76 7.684 1 83.62 306 LEU A N 1
ATOM 2341 C CA . LEU A 1 306 ? -9.594 -3.49 8.969 1 83.62 306 LEU A CA 1
ATOM 2342 C C . LEU A 1 306 ? -10.5 -3.916 10.117 1 83.62 306 LEU A C 1
ATOM 2344 O O . LEU A 1 306 ? -11.539 -3.299 10.359 1 83.62 306 LEU A O 1
ATOM 2348 N N . ARG A 1 307 ? -10.219 -5.137 10.695 1 75.69 307 ARG A N 1
ATOM 2349 C CA . ARG A 1 307 ? -10.969 -5.496 11.898 1 75.69 307 ARG A CA 1
ATOM 2350 C C . ARG A 1 307 ? -10.031 -5.691 13.086 1 75.69 307 ARG A C 1
ATOM 2352 O O . ARG A 1 307 ? -8.938 -6.227 12.938 1 75.69 307 ARG A O 1
ATOM 2359 N N . ASN A 1 308 ? -10.023 -4.758 13.922 1 58.06 308 ASN A N 1
ATOM 2360 C CA . ASN A 1 308 ? -9.211 -4.793 15.133 1 58.06 308 ASN A CA 1
ATOM 2361 C C . ASN A 1 308 ? -9.484 -6.047 15.961 1 58.06 308 ASN A C 1
ATOM 2363 O O . ASN A 1 308 ? -10.406 -6.062 16.781 1 58.06 308 ASN A O 1
ATOM 2367 N N . SER A 1 309 ? -9.156 -7.207 15.352 1 52.78 309 SER A N 1
ATOM 2368 C CA . SER A 1 309 ? -9.578 -8.391 16.109 1 52.78 309 SER A CA 1
ATOM 2369 C C . SER A 1 309 ? -8.453 -8.906 17 1 52.78 309 SER A C 1
ATOM 2371 O O . SER A 1 309 ? -8.305 -10.117 17.188 1 52.78 309 SER A O 1
ATOM 2373 N N . ARG A 1 310 ? -7.57 -8.055 17.422 1 47.19 310 ARG A N 1
ATOM 2374 C CA . ARG A 1 310 ? -6.441 -8.633 18.141 1 47.19 310 ARG A CA 1
ATOM 2375 C C . ARG A 1 310 ? -6.918 -9.562 19.25 1 47.19 310 ARG A C 1
ATOM 2377 O O . ARG A 1 310 ? -6.285 -10.586 19.531 1 47.19 310 ARG A O 1
ATOM 2384 N N . TYR A 1 311 ? -8.047 -9.172 19.844 1 35.81 311 TYR A N 1
ATOM 2385 C CA . TYR A 1 311 ? -8.469 -9.977 20.984 1 35.81 311 TYR A CA 1
ATOM 2386 C C . TYR A 1 311 ? -9.828 -10.617 20.719 1 35.81 311 TYR A C 1
ATOM 2388 O O . TYR A 1 311 ? -10.508 -11.047 21.656 1 35.81 311 TYR A O 1
ATOM 2396 N N . ALA A 1 312 ? -10.156 -10.477 19.422 1 42.62 312 ALA A N 1
ATOM 2397 C CA . ALA A 1 312 ? -11.453 -11.078 19.109 1 42.62 312 ALA A CA 1
ATOM 2398 C C . ALA A 1 312 ? -11.297 -12.266 18.172 1 42.62 312 ALA A C 1
ATOM 2400 O O . ALA A 1 312 ? -10.352 -12.32 17.391 1 42.62 312 ALA A O 1
ATOM 2401 N N . ASN A 1 313 ? -12.141 -13.219 18.438 1 37.59 313 ASN A N 1
ATOM 2402 C CA . ASN A 1 313 ? -12.109 -14.383 17.562 1 37.59 313 ASN A CA 1
ATOM 2403 C C . ASN A 1 313 ? -12.602 -14.055 16.156 1 37.59 313 ASN A C 1
ATOM 2405 O O . ASN A 1 313 ? -12.336 -14.789 15.211 1 37.59 313 ASN A O 1
ATOM 2409 N N . VAL A 1 314 ? -13.586 -12.953 16.234 1 42.88 314 VAL A N 1
ATOM 2410 C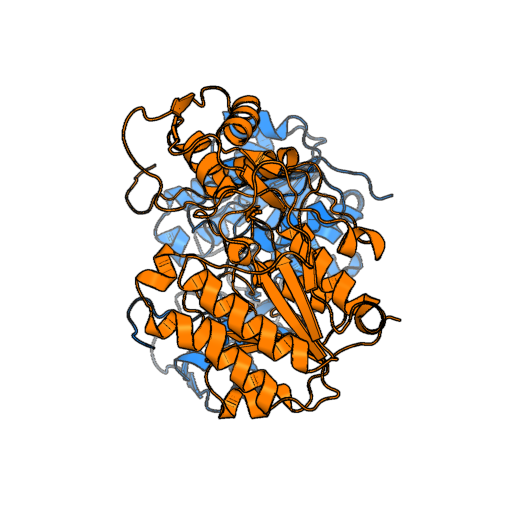 CA . VAL A 1 314 ? -14.164 -12.586 14.945 1 42.88 314 VAL A CA 1
ATOM 2411 C C . VAL A 1 314 ? -14.016 -11.078 14.727 1 42.88 314 VAL A C 1
ATOM 2413 O O . VAL A 1 314 ? -14.164 -10.289 15.656 1 42.88 314 VAL A O 1
ATOM 2416 N N . MET B 1 1 ? -10.547 1.512 -26.469 1 42.81 1 MET B N 1
ATOM 2417 C CA . MET B 1 1 ? -10.57 1.52 -25.016 1 42.81 1 MET B CA 1
ATOM 2418 C C . MET B 1 1 ? -10.688 0.103 -24.469 1 42.81 1 MET B C 1
ATOM 2420 O O . MET B 1 1 ? -11.461 -0.705 -24.984 1 42.81 1 MET B O 1
ATOM 2424 N N . SER B 1 2 ? -9.664 -0.413 -23.812 1 64.06 2 SER B N 1
ATOM 2425 C CA . SER B 1 2 ? -9.742 -1.816 -23.422 1 64.06 2 SER B CA 1
ATOM 2426 C C . SER B 1 2 ? -11.047 -2.109 -22.672 1 64.06 2 SER B C 1
ATOM 2428 O O . SER B 1 2 ? -11.609 -1.227 -22.031 1 64.06 2 SER B O 1
ATOM 2430 N N . GLU B 1 3 ? -11.859 -3.072 -23.031 1 83.88 3 GLU B N 1
ATOM 2431 C CA . GLU B 1 3 ? -13.141 -3.5 -22.469 1 83.88 3 GLU B CA 1
ATOM 2432 C C . GLU B 1 3 ? -13.078 -3.576 -20.953 1 83.88 3 GLU B C 1
ATOM 2434 O O . GLU B 1 3 ? -12.102 -4.07 -20.391 1 83.88 3 GLU B O 1
ATOM 2439 N N . GLN B 1 4 ? -13.922 -2.756 -20.328 1 95.12 4 GLN B N 1
ATOM 2440 C CA . GLN B 1 4 ? -14.062 -2.861 -18.891 1 95.12 4 GLN B CA 1
ATOM 2441 C C . GLN B 1 4 ? -14.648 -4.215 -18.484 1 95.12 4 GLN B C 1
ATOM 2443 O O . GLN B 1 4 ? -15.75 -4.566 -18.906 1 95.12 4 GLN B O 1
ATOM 2448 N N . LEU B 1 5 ? -13.914 -5 -17.75 1 98.19 5 LEU B N 1
ATOM 2449 C CA . LEU B 1 5 ? -14.352 -6.312 -17.266 1 98.19 5 LEU B CA 1
ATOM 2450 C C . LEU B 1 5 ? -14.797 -6.242 -15.812 1 98.19 5 LEU B C 1
ATOM 2452 O O . LEU B 1 5 ? -14.289 -5.426 -15.039 1 98.19 5 LEU B O 1
ATOM 2456 N N . SER B 1 6 ? -15.781 -7.031 -15.484 1 98.69 6 SER B N 1
ATOM 2457 C CA . SER B 1 6 ? -16.078 -7.355 -14.086 1 98.69 6 SER B CA 1
ATOM 2458 C C . SER B 1 6 ? -15.258 -8.555 -13.625 1 98.69 6 SER B C 1
ATOM 2460 O O . SER B 1 6 ? -15.453 -9.672 -14.102 1 98.69 6 SER B O 1
ATOM 2462 N N . ILE B 1 7 ? -14.328 -8.359 -12.68 1 98.88 7 ILE B N 1
ATOM 2463 C CA . ILE B 1 7 ? -13.359 -9.383 -12.297 1 98.88 7 ILE B CA 1
ATOM 2464 C C . ILE B 1 7 ? -13.531 -9.719 -10.812 1 98.88 7 ILE B C 1
ATOM 2466 O O . ILE B 1 7 ? -13.602 -8.82 -9.969 1 98.88 7 ILE B O 1
ATOM 2470 N N . VAL B 1 8 ? -13.656 -10.977 -10.508 1 98.88 8 VAL B N 1
ATOM 2471 C CA . VAL B 1 8 ? -13.648 -11.453 -9.133 1 98.88 8 VAL B CA 1
ATOM 2472 C C . VAL B 1 8 ? -12.281 -12.062 -8.805 1 98.88 8 VAL B C 1
ATOM 2474 O O . VAL B 1 8 ? -11.781 -12.914 -9.539 1 98.88 8 VAL B O 1
ATOM 2477 N N . VAL B 1 9 ? -11.688 -11.555 -7.73 1 98.75 9 VAL B N 1
ATOM 2478 C CA . VAL B 1 9 ? -10.398 -12.062 -7.27 1 98.75 9 VAL B CA 1
ATOM 2479 C C . VAL B 1 9 ? -10.539 -12.625 -5.855 1 98.75 9 VAL B C 1
ATOM 2481 O O . VAL B 1 9 ? -10.922 -11.906 -4.93 1 98.75 9 VAL B O 1
ATOM 2484 N N . THR B 1 10 ? -10.266 -13.945 -5.66 1 98.31 10 THR B N 1
ATOM 2485 C CA . THR B 1 10 ? -10.156 -14.461 -4.301 1 98.31 10 THR B CA 1
ATOM 2486 C C . THR B 1 10 ? -8.719 -14.336 -3.797 1 98.31 10 THR B C 1
ATOM 2488 O O . THR B 1 10 ? -7.77 -14.461 -4.574 1 98.31 10 THR B O 1
ATOM 2491 N N . GLY B 1 11 ? -8.609 -14.07 -2.535 1 95.62 11 GLY B N 1
ATOM 2492 C CA . GLY B 1 11 ? -7.27 -13.906 -1.994 1 95.62 11 GLY B CA 1
ATOM 2493 C C . GLY B 1 11 ? -6.574 -12.656 -2.5 1 95.62 11 GLY B C 1
ATOM 2494 O O . GLY B 1 11 ? -5.355 -12.656 -2.689 1 95.62 11 GLY B O 1
ATOM 2495 N N . GLY B 1 12 ? -7.348 -11.602 -2.707 1 95.81 12 GLY B N 1
ATOM 2496 C CA . GLY B 1 12 ? -6.84 -10.422 -3.381 1 95.81 12 GLY B CA 1
ATOM 2497 C C . GLY B 1 12 ? -5.969 -9.555 -2.49 1 95.81 12 GLY B C 1
ATOM 2498 O O . GLY B 1 12 ? -5.285 -8.648 -2.975 1 95.81 12 GLY B O 1
ATOM 2499 N N . ALA B 1 13 ? -5.898 -9.867 -1.221 1 93.88 13 ALA B N 1
ATOM 2500 C CA . ALA B 1 13 ? -5.117 -9.055 -0.292 1 93.88 13 ALA B CA 1
ATOM 2501 C C . ALA B 1 13 ? -3.799 -9.742 0.059 1 93.88 13 ALA B C 1
ATOM 2503 O O . ALA B 1 13 ? -3.053 -9.266 0.918 1 93.88 13 ALA B O 1
ATOM 2504 N N . GLY B 1 14 ? -3.514 -10.852 -0.583 1 93.88 14 GLY B N 1
ATOM 2505 C CA . GLY B 1 14 ? -2.281 -11.578 -0.338 1 93.88 14 GLY B CA 1
ATOM 2506 C C . GLY B 1 14 ? -1.091 -11 -1.084 1 93.88 14 GLY B C 1
ATOM 2507 O O . GLY B 1 14 ? -1.134 -9.859 -1.549 1 93.88 14 GLY B O 1
ATOM 2508 N N . TYR B 1 15 ? -0.035 -11.711 -1.188 1 94.62 15 TYR B N 1
ATOM 2509 C CA . TYR B 1 15 ? 1.232 -11.281 -1.77 1 94.62 15 TYR B CA 1
ATOM 2510 C C . TYR B 1 15 ? 1.054 -10.875 -3.227 1 94.62 15 TYR B C 1
ATOM 2512 O O . TYR B 1 15 ? 1.376 -9.742 -3.604 1 94.62 15 TYR B O 1
ATOM 2520 N N . LEU B 1 16 ? 0.468 -11.766 -4.055 1 96.56 16 LEU B N 1
ATOM 2521 C CA . LEU B 1 16 ? 0.242 -11.445 -5.461 1 96.56 16 LEU B CA 1
ATOM 2522 C C . LEU B 1 16 ? -0.875 -10.422 -5.613 1 96.56 16 LEU B C 1
ATOM 2524 O O . LEU B 1 16 ? -0.741 -9.461 -6.375 1 96.56 16 LEU B O 1
ATOM 2528 N N . GLY B 1 17 ? -1.952 -10.609 -4.852 1 96.56 17 GLY B N 1
ATOM 2529 C CA . GLY B 1 17 ? -3.158 -9.812 -5 1 96.56 17 GLY B CA 1
ATOM 2530 C C . GLY B 1 17 ? -2.953 -8.344 -4.656 1 96.56 17 GLY B C 1
ATOM 2531 O O . GLY B 1 17 ? -3.559 -7.469 -5.273 1 96.56 17 GLY B O 1
ATOM 2532 N N . SER B 1 18 ? -2.066 -8.078 -3.721 1 95 18 SER B N 1
ATOM 2533 C CA . SER B 1 18 ? -1.868 -6.715 -3.244 1 95 18 SER B CA 1
ATOM 2534 C C . SER B 1 18 ? -1.252 -5.836 -4.324 1 95 18 SER B C 1
ATOM 2536 O O . SER B 1 18 ? -1.312 -4.605 -4.246 1 95 18 SER B O 1
ATOM 2538 N N . ILE B 1 19 ? -0.693 -6.426 -5.336 1 96.81 19 ILE B N 1
ATOM 2539 C CA . ILE B 1 19 ? -0.162 -5.688 -6.477 1 96.81 19 ILE B CA 1
ATOM 2540 C C . ILE B 1 19 ? -1.107 -5.824 -7.668 1 96.81 19 ILE B C 1
ATOM 2542 O O . ILE B 1 19 ? -1.353 -4.855 -8.391 1 96.81 19 ILE B O 1
ATOM 2546 N N . LEU B 1 20 ? -1.737 -6.969 -7.801 1 98.31 20 LEU B N 1
ATOM 2547 C CA . LEU B 1 20 ? -2.559 -7.246 -8.977 1 98.31 20 LEU B CA 1
ATOM 2548 C C . LEU B 1 20 ? -3.865 -6.461 -8.922 1 98.31 20 LEU B C 1
ATOM 2550 O O . LEU B 1 20 ? -4.289 -5.887 -9.922 1 98.31 20 LEU B O 1
ATOM 2554 N N . VAL B 1 21 ? -4.527 -6.422 -7.766 1 98.19 21 VAL B N 1
ATOM 2555 C CA . VAL B 1 21 ? -5.844 -5.801 -7.641 1 98.19 21 VAL B CA 1
ATOM 2556 C C . VAL B 1 21 ? -5.75 -4.32 -7.988 1 98.19 21 VAL B C 1
ATOM 2558 O O . VAL B 1 21 ? -6.488 -3.83 -8.852 1 98.19 21 VAL B O 1
ATOM 2561 N N . PRO B 1 22 ? -4.781 -3.58 -7.379 1 97.88 22 PRO B N 1
ATOM 2562 C CA . PRO B 1 22 ? -4.637 -2.182 -7.793 1 97.88 22 PRO B CA 1
ATOM 2563 C C . PRO B 1 22 ? -4.355 -2.035 -9.289 1 97.88 22 PRO B C 1
ATOM 2565 O O . PRO B 1 22 ? -4.855 -1.104 -9.922 1 97.88 22 PRO B O 1
ATOM 2568 N N . ALA B 1 23 ? -3.574 -2.941 -9.875 1 98.25 23 ALA B N 1
ATOM 2569 C CA . ALA B 1 23 ? -3.223 -2.865 -11.289 1 98.25 23 ALA B CA 1
ATOM 2570 C C . ALA B 1 23 ? -4.449 -3.08 -12.172 1 98.25 23 ALA B C 1
ATOM 2572 O O . ALA B 1 23 ? -4.613 -2.41 -13.195 1 98.25 23 ALA B O 1
ATOM 2573 N N . LEU B 1 24 ? -5.309 -4.012 -11.828 1 98.62 24 LEU B N 1
ATOM 2574 C CA . LEU B 1 24 ? -6.547 -4.258 -12.562 1 98.62 24 LEU B CA 1
ATOM 2575 C C . LEU B 1 24 ? -7.461 -3.035 -12.508 1 98.62 24 LEU B C 1
ATOM 2577 O O . LEU B 1 24 ? -8.055 -2.658 -13.523 1 98.62 24 LEU B O 1
ATOM 2581 N N . LEU B 1 25 ? -7.555 -2.406 -11.305 1 98.31 25 LEU B N 1
ATOM 2582 C CA . LEU B 1 25 ? -8.375 -1.211 -11.133 1 98.31 25 LEU B CA 1
ATOM 2583 C C . LEU B 1 25 ? -7.84 -0.061 -11.977 1 98.31 25 LEU B C 1
ATOM 2585 O O . LEU B 1 25 ? -8.617 0.674 -12.594 1 98.31 25 LEU B O 1
ATOM 2589 N N . ALA B 1 26 ? -6.516 0.019 -11.992 1 97.25 26 ALA B N 1
ATOM 2590 C CA . ALA B 1 26 ? -5.875 1.083 -12.758 1 97.25 26 ALA B CA 1
ATOM 2591 C C . ALA B 1 26 ? -6.164 0.934 -14.25 1 97.25 26 ALA B C 1
ATOM 2593 O O . ALA B 1 26 ? -6.133 1.915 -14.992 1 97.25 26 ALA B O 1
ATOM 2594 N N . ARG B 1 27 ? -6.477 -0.264 -14.703 1 97.19 27 ARG B N 1
ATOM 2595 C CA . ARG B 1 27 ? -6.824 -0.528 -16.094 1 97.19 27 ARG B CA 1
ATOM 2596 C C . ARG B 1 27 ? -8.297 -0.252 -16.359 1 97.19 27 ARG B C 1
ATOM 2598 O O . ARG B 1 27 ? -8.789 -0.448 -17.469 1 97.19 27 ARG B O 1
ATOM 2605 N N . GLY B 1 28 ? -9.047 0.125 -15.312 1 97.31 28 GLY B N 1
ATOM 2606 C CA . GLY B 1 28 ? -10.438 0.524 -15.469 1 97.31 28 GLY B CA 1
ATOM 2607 C C . GLY B 1 28 ? -11.414 -0.605 -15.211 1 97.31 28 GLY B C 1
ATOM 2608 O O . GLY B 1 28 ? -12.625 -0.445 -15.406 1 97.31 28 GLY B O 1
ATOM 2609 N N . HIS B 1 29 ? -10.977 -1.761 -14.773 1 98.56 29 HIS B N 1
ATOM 2610 C CA . HIS B 1 29 ? -11.852 -2.896 -14.516 1 98.56 29 HIS B CA 1
ATOM 2611 C C . HIS B 1 29 ? -12.602 -2.723 -13.195 1 98.56 29 HIS B C 1
ATOM 2613 O O . HIS B 1 29 ? -12.18 -1.948 -12.336 1 98.56 29 HIS B O 1
ATOM 2619 N N . LYS B 1 30 ? -13.734 -3.318 -13.109 1 98.62 30 LYS B N 1
ATOM 2620 C CA . LYS B 1 30 ? -14.43 -3.486 -11.836 1 98.62 30 LYS B CA 1
ATOM 2621 C C . LYS B 1 30 ? -13.93 -4.73 -11.102 1 98.62 30 LYS B C 1
ATOM 2623 O O . LYS B 1 30 ? -13.953 -5.832 -11.656 1 98.62 30 LYS B O 1
ATOM 2628 N N . VAL B 1 31 ? -13.445 -4.551 -9.898 1 98.75 31 VAL B N 1
ATOM 2629 C CA . VAL B 1 31 ? -12.812 -5.664 -9.203 1 98.75 31 VAL B CA 1
ATOM 2630 C C . VAL B 1 31 ? -13.523 -5.91 -7.871 1 98.75 31 VAL B C 1
ATOM 2632 O O . VAL B 1 31 ? -13.695 -4.988 -7.07 1 98.75 31 VAL B O 1
ATOM 2635 N N . THR B 1 32 ? -13.961 -7.09 -7.66 1 98.62 32 THR B N 1
ATOM 2636 C CA . THR B 1 32 ? -14.477 -7.543 -6.371 1 98.62 32 THR B CA 1
ATOM 2637 C C . THR B 1 32 ? -13.531 -8.562 -5.742 1 98.62 32 THR B C 1
ATOM 2639 O O . THR B 1 32 ? -13.227 -9.594 -6.352 1 98.62 32 THR B O 1
ATOM 2642 N N . VAL B 1 33 ? -13.094 -8.258 -4.535 1 98.06 33 VAL B N 1
ATOM 2643 C CA . VAL B 1 33 ? -12.18 -9.133 -3.82 1 98.06 33 VAL B CA 1
ATOM 2644 C C . VAL B 1 33 ? -12.93 -9.891 -2.729 1 98.06 33 VAL B C 1
ATOM 2646 O O . VAL B 1 33 ? -13.734 -9.312 -2 1 98.06 33 VAL B O 1
ATOM 2649 N N . VAL B 1 34 ? -12.703 -11.211 -2.678 1 97.12 34 VAL B N 1
ATOM 2650 C CA . VAL B 1 34 ? -13.117 -12.039 -1.555 1 97.12 34 VAL B CA 1
ATOM 2651 C C . VAL B 1 34 ? -11.898 -12.461 -0.745 1 97.12 34 VAL B C 1
ATOM 2653 O O . VAL B 1 34 ? -10.961 -13.055 -1.286 1 97.12 34 VAL B O 1
ATOM 2656 N N . GLU B 1 35 ? -11.961 -12.117 0.479 1 94.75 35 GLU B N 1
ATOM 2657 C CA . GLU B 1 35 ? -10.797 -12.336 1.335 1 94.75 35 GLU B CA 1
ATOM 2658 C C . GLU B 1 35 ? -11.219 -12.609 2.777 1 94.75 35 GLU B C 1
ATOM 2660 O O . GLU B 1 35 ? -12.172 -12 3.275 1 94.75 35 GLU B O 1
ATOM 2665 N N . THR B 1 36 ? -10.438 -13.539 3.369 1 91.31 36 THR B N 1
ATOM 2666 C CA . THR B 1 36 ? -10.711 -13.828 4.773 1 91.31 36 THR B CA 1
ATOM 2667 C C . THR B 1 36 ? -9.969 -12.844 5.676 1 91.31 36 THR B C 1
ATOM 2669 O O . THR B 1 36 ? -10.305 -12.695 6.852 1 91.31 36 THR B O 1
ATOM 2672 N N . PHE B 1 37 ? -8.891 -12.266 5.211 1 87.44 37 PHE B N 1
ATOM 2673 C CA . PHE B 1 37 ? -7.977 -11.367 5.91 1 87.44 37 PHE B CA 1
ATOM 2674 C C . PHE B 1 37 ? -7.309 -12.07 7.082 1 87.44 37 PHE B C 1
ATOM 2676 O O . PHE B 1 37 ? -7.117 -11.477 8.141 1 87.44 37 PHE B O 1
ATOM 2683 N N . MET B 1 38 ? -7.016 -13.312 6.766 1 77.38 38 MET B N 1
ATOM 2684 C CA . MET B 1 38 ? -6.348 -14.109 7.793 1 77.38 38 MET B CA 1
ATOM 2685 C C . MET B 1 38 ? -4.93 -13.602 8.039 1 77.38 38 MET B C 1
ATOM 2687 O O . MET B 1 38 ? -4.402 -13.727 9.141 1 77.38 38 MET B O 1
ATOM 2691 N N . PHE B 1 39 ? -4.203 -13.164 7.055 1 67.06 39 PHE B N 1
ATOM 2692 C CA . PHE B 1 39 ? -2.82 -12.711 7.188 1 67.06 39 PHE B CA 1
ATOM 2693 C C . PHE B 1 39 ? -2.752 -11.195 7.305 1 67.06 39 PHE B C 1
ATOM 2695 O O . PHE B 1 39 ? -1.993 -10.547 6.582 1 67.06 39 PHE B O 1
ATOM 2702 N N . ARG B 1 40 ? -3.244 -10.547 8.102 1 61.69 40 ARG B N 1
ATOM 2703 C CA . ARG B 1 40 ? -3.277 -9.141 8.484 1 61.69 40 ARG B CA 1
ATOM 2704 C C . ARG B 1 40 ? -3.764 -8.273 7.328 1 61.69 40 ARG B C 1
ATOM 2706 O O . ARG B 1 40 ? -3.697 -8.68 6.168 1 61.69 40 ARG B O 1
ATOM 2713 N N . GLU B 1 41 ? -4.227 -7.094 7.516 1 60.25 41 GLU B N 1
ATOM 2714 C CA . GLU B 1 41 ? -5.125 -6.234 6.754 1 60.25 41 GLU B CA 1
ATOM 2715 C C . GLU B 1 41 ? -4.352 -5.359 5.77 1 60.25 41 GLU B C 1
ATOM 2717 O O . GLU B 1 41 ? -4.953 -4.668 4.945 1 60.25 41 GLU B O 1
ATOM 2722 N N . ALA B 1 42 ? -3.1 -5.535 5.453 1 60.94 42 ALA B N 1
ATOM 2723 C CA . ALA B 1 42 ? -2.494 -4.305 4.945 1 60.94 42 ALA B CA 1
ATOM 2724 C C . ALA B 1 42 ? -2.529 -4.266 3.42 1 60.94 42 ALA B C 1
ATOM 2726 O O . ALA B 1 42 ? -2.289 -3.221 2.814 1 60.94 42 ALA B O 1
ATOM 2727 N N . GLY B 1 43 ? -3.215 -5.016 2.684 1 75.81 43 GLY B N 1
ATOM 2728 C CA . GLY B 1 43 ? -2.797 -5 1.29 1 75.81 43 GLY B CA 1
ATOM 2729 C C . GLY B 1 43 ? -3.736 -4.215 0.395 1 75.81 43 GLY B C 1
ATOM 2730 O O . GLY B 1 43 ? -3.352 -3.793 -0.699 1 75.81 43 GLY B O 1
ATOM 2731 N N . LEU B 1 44 ? -4.812 -3.586 0.862 1 91.56 44 LEU B N 1
ATOM 2732 C CA . LEU B 1 44 ? -5.754 -3.051 -0.115 1 91.56 44 LEU B CA 1
ATOM 2733 C C . LEU B 1 44 ? -6.375 -1.75 0.384 1 91.56 44 LEU B C 1
ATOM 2735 O O . LEU B 1 44 ? -7.344 -1.255 -0.198 1 91.56 44 LEU B O 1
ATOM 2739 N N . PHE B 1 45 ? -5.746 -1.12 1.316 1 91.62 45 PHE B N 1
ATOM 2740 C CA . PHE B 1 45 ? -6.266 0.144 1.823 1 91.62 45 PHE B CA 1
ATOM 2741 C C . PHE B 1 45 ? -6.176 1.232 0.761 1 91.62 45 PHE B C 1
ATOM 2743 O O . PHE B 1 45 ? -7.047 2.098 0.674 1 91.62 45 PHE B O 1
ATOM 2750 N N . ASP B 1 46 ? -5.199 1.131 -0.055 1 90.44 46 ASP B N 1
ATOM 2751 C CA . ASP B 1 46 ? -4.855 2.184 -1.007 1 90.44 46 ASP B CA 1
ATOM 2752 C C . ASP B 1 46 ? -5.898 2.281 -2.117 1 90.44 46 ASP B C 1
ATOM 2754 O O . ASP B 1 46 ? -5.984 3.297 -2.811 1 90.44 46 ASP B O 1
ATOM 2758 N N . VAL B 1 47 ? -6.73 1.219 -2.268 1 94.88 47 VAL B N 1
ATOM 2759 C CA . VAL B 1 47 ? -7.652 1.249 -3.398 1 94.88 47 VAL B CA 1
ATOM 2760 C C . VAL B 1 47 ? -9.086 1.37 -2.893 1 94.88 47 VAL B C 1
ATOM 2762 O O . VAL B 1 47 ? -10.039 1.326 -3.68 1 94.88 47 VAL B O 1
ATOM 2765 N N . CYS B 1 48 ? -9.281 1.62 -1.659 1 95 48 CYS B N 1
ATOM 2766 C CA . CYS B 1 48 ? -10.625 1.69 -1.084 1 95 48 CYS B CA 1
ATOM 2767 C C . CYS B 1 48 ? -11.375 2.906 -1.606 1 95 48 CYS B C 1
ATOM 2769 O O . CYS B 1 48 ? -12.609 2.949 -1.556 1 95 48 CYS B O 1
ATOM 2771 N N . ALA B 1 49 ? -10.672 3.889 -2.078 1 95.25 49 ALA B N 1
ATOM 27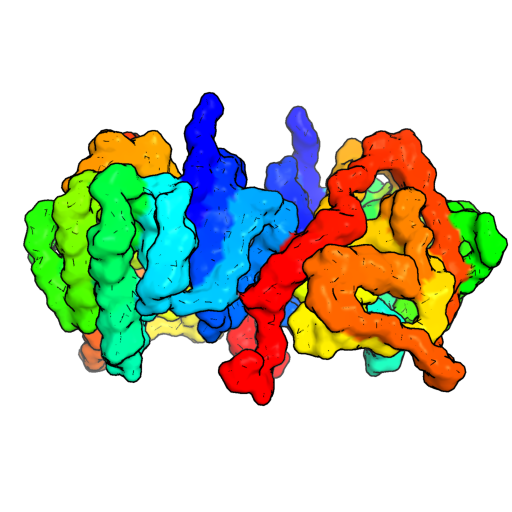72 C CA . ALA B 1 49 ? -11.312 5.094 -2.6 1 95.25 49 ALA B CA 1
ATOM 2773 C C . ALA B 1 49 ? -11.812 4.875 -4.023 1 95.25 49 ALA B C 1
ATOM 2775 O O . ALA B 1 49 ? -12.57 5.688 -4.555 1 95.25 49 ALA B O 1
ATOM 2776 N N . GLU B 1 50 ? -11.336 3.781 -4.715 1 96.06 50 GLU B N 1
ATOM 2777 C CA . GLU B 1 50 ? -11.734 3.5 -6.09 1 96.06 50 GLU B CA 1
ATOM 2778 C C . GLU B 1 50 ? -13.188 3.055 -6.164 1 96.06 50 GLU B C 1
ATOM 2780 O O . GLU B 1 50 ? -13.578 2.066 -5.535 1 96.06 50 GLU B O 1
ATOM 2785 N N . PRO B 1 51 ? -14 3.748 -6.984 1 95.81 51 PRO B N 1
ATOM 2786 C CA . PRO B 1 51 ? -15.422 3.389 -7.074 1 95.81 51 PRO B CA 1
ATOM 2787 C C . PRO B 1 51 ? -15.641 1.989 -7.645 1 95.81 51 PRO B C 1
ATOM 2789 O O . PRO B 1 51 ? -16.625 1.332 -7.316 1 95.81 51 PRO B O 1
ATOM 2792 N N . ASN B 1 52 ? -14.68 1.504 -8.477 1 97.44 52 ASN B N 1
ATOM 2793 C CA . ASN B 1 52 ? -14.82 0.209 -9.133 1 97.44 52 ASN B CA 1
ATOM 2794 C C . ASN B 1 52 ? -14.297 -0.924 -8.258 1 97.44 52 ASN B C 1
ATOM 2796 O O . ASN B 1 52 ? -14.273 -2.082 -8.68 1 97.44 52 ASN B O 1
ATOM 2800 N N . PHE B 1 53 ? -13.898 -0.586 -7.043 1 98.06 53 PHE B N 1
ATOM 2801 C CA . PHE B 1 53 ? -13.375 -1.582 -6.117 1 98.06 53 PHE B CA 1
ATOM 2802 C C . PHE B 1 53 ? -14.445 -1.998 -5.109 1 98.06 53 PHE B C 1
ATOM 2804 O O . PHE B 1 53 ? -15.109 -1.147 -4.523 1 98.06 53 PHE B O 1
ATOM 2811 N N . ASN B 1 54 ? -14.578 -3.281 -4.957 1 97.12 54 ASN B N 1
ATOM 2812 C CA . ASN B 1 54 ? -15.406 -3.875 -3.91 1 97.12 54 ASN B CA 1
ATOM 2813 C C . ASN B 1 54 ? -14.656 -4.969 -3.156 1 97.12 54 ASN B C 1
ATOM 2815 O O . ASN B 1 54 ? -13.852 -5.691 -3.742 1 97.12 54 ASN B O 1
ATOM 2819 N N . VAL B 1 55 ? -14.984 -5.074 -1.877 1 96.38 55 VAL B N 1
ATOM 2820 C CA . VAL B 1 55 ? -14.312 -6.074 -1.059 1 96.38 55 VAL B CA 1
ATOM 2821 C C . VAL B 1 55 ? -15.312 -6.742 -0.125 1 96.38 55 VAL B C 1
ATOM 2823 O O . VAL B 1 55 ? -16.188 -6.078 0.448 1 96.38 55 VAL B O 1
ATOM 2826 N N . ILE B 1 56 ? -15.195 -8.039 -0.091 1 95.94 56 ILE B N 1
ATOM 2827 C CA . ILE B 1 56 ? -16.047 -8.883 0.74 1 95.94 56 ILE B CA 1
ATOM 2828 C C . ILE B 1 56 ? -15.195 -9.719 1.684 1 95.94 56 ILE B C 1
ATOM 2830 O O . ILE B 1 56 ? -14.289 -10.438 1.24 1 95.94 56 ILE B O 1
ATOM 2834 N N . ARG B 1 57 ? -15.484 -9.531 2.947 1 94.19 57 ARG B N 1
ATOM 2835 C CA . ARG B 1 57 ? -14.891 -10.469 3.893 1 94.19 57 ARG B CA 1
ATOM 2836 C C . ARG B 1 57 ? -15.594 -11.82 3.842 1 94.19 57 ARG B C 1
ATOM 2838 O O . ARG B 1 57 ? -16.734 -11.945 4.285 1 94.19 57 ARG B O 1
ATOM 2845 N N . GLY B 1 58 ? -14.93 -12.758 3.246 1 95.06 58 GLY B N 1
ATOM 2846 C CA . GLY B 1 58 ? -15.539 -14.062 3.037 1 95.06 58 GLY B CA 1
ATOM 2847 C C . GLY B 1 58 ? -14.539 -15.141 2.682 1 95.06 58 GLY B C 1
ATOM 2848 O O . GLY B 1 58 ? -13.359 -14.852 2.445 1 95.06 58 GLY B O 1
ATOM 2849 N N . ASP B 1 59 ? -15.039 -16.344 2.676 1 96.5 59 ASP B N 1
ATOM 2850 C CA . ASP B 1 59 ? -14.234 -17.531 2.393 1 96.5 59 ASP B CA 1
ATOM 2851 C C . ASP B 1 59 ? -14.469 -18.031 0.966 1 96.5 59 ASP B C 1
ATOM 2853 O O . ASP B 1 59 ? -15.602 -18.266 0.562 1 96.5 59 ASP B O 1
ATOM 2857 N N . ALA B 1 60 ? -13.398 -18.156 0.207 1 97.44 60 ALA B N 1
ATOM 2858 C CA . ALA B 1 60 ? -13.492 -18.609 -1.177 1 97.44 60 ALA B CA 1
ATOM 2859 C C . ALA B 1 60 ? -14.055 -20.016 -1.251 1 97.44 60 ALA B C 1
ATOM 2861 O O . ALA B 1 60 ? -14.492 -20.469 -2.314 1 97.44 60 ALA B O 1
ATOM 2862 N N . ARG B 1 61 ? -14.086 -20.734 -0.169 1 97.44 61 ARG B N 1
ATOM 2863 C CA . ARG B 1 61 ? -14.617 -22.094 -0.108 1 97.44 61 ARG B CA 1
ATOM 2864 C C . ARG B 1 61 ? -16.141 -22.094 0.027 1 97.44 61 ARG B C 1
ATOM 2866 O O . ARG B 1 61 ? -16.781 -23.125 -0.097 1 97.44 61 ARG B O 1
ATOM 2873 N N . ASP B 1 62 ? -16.703 -20.922 0.283 1 98.38 62 ASP B N 1
ATOM 2874 C CA . ASP B 1 62 ? -18.156 -20.781 0.45 1 98.38 62 ASP B CA 1
ATOM 2875 C C . ASP B 1 62 ? -18.859 -20.766 -0.902 1 98.38 62 ASP B C 1
ATOM 2877 O O . ASP B 1 62 ? -18.938 -19.719 -1.562 1 98.38 62 ASP B O 1
ATOM 2881 N N . GLU B 1 63 ? -19.5 -21.906 -1.2 1 98.19 63 GLU B N 1
ATOM 2882 C CA . GLU B 1 63 ? -20.094 -22.078 -2.523 1 98.19 63 GLU B CA 1
ATOM 2883 C C . GLU B 1 63 ? -21.234 -21.078 -2.74 1 98.19 63 GLU B C 1
ATOM 2885 O O . GLU B 1 63 ? -21.375 -20.531 -3.834 1 98.19 63 GLU B O 1
ATOM 2890 N N . ALA B 1 64 ? -22.031 -20.828 -1.717 1 97.94 64 ALA B N 1
ATOM 2891 C CA . ALA B 1 64 ? -23.141 -19.891 -1.842 1 97.94 64 ALA B CA 1
ATOM 2892 C C . ALA B 1 64 ? -22.641 -18.484 -2.121 1 97.94 64 ALA B C 1
ATOM 2894 O O . ALA B 1 64 ? -23.172 -17.797 -2.998 1 97.94 64 ALA B O 1
ATOM 2895 N N . LEU B 1 65 ? -21.641 -18.141 -1.422 1 98.12 65 LEU B N 1
ATOM 2896 C CA . LEU B 1 65 ? -21.047 -16.828 -1.617 1 98.12 65 LEU B CA 1
ATOM 2897 C C . LEU B 1 65 ? -20.453 -16.703 -3.018 1 98.12 65 LEU B C 1
ATOM 2899 O O . LEU B 1 65 ? -20.75 -15.734 -3.732 1 98.12 65 LEU B O 1
ATOM 2903 N N . MET B 1 66 ? -19.688 -17.656 -3.379 1 98.69 66 MET B N 1
ATOM 2904 C CA . MET B 1 66 ? -18.984 -17.594 -4.656 1 98.69 66 MET B CA 1
ATOM 2905 C C . MET B 1 66 ? -19.969 -17.641 -5.82 1 98.69 66 MET B C 1
ATOM 2907 O O . MET B 1 66 ? -19.766 -16.953 -6.828 1 98.69 66 MET B O 1
ATOM 2911 N N . THR B 1 67 ? -21.016 -18.453 -5.672 1 98.69 67 THR B N 1
ATOM 2912 C CA . THR B 1 67 ? -22.047 -18.5 -6.707 1 98.69 67 THR B CA 1
ATOM 2913 C C . THR B 1 67 ? -22.672 -17.125 -6.914 1 98.69 67 THR B C 1
ATOM 2915 O O . THR B 1 67 ? -22.828 -16.672 -8.047 1 98.69 67 THR B O 1
ATOM 2918 N N . ARG B 1 68 ? -22.953 -16.484 -5.867 1 98.19 68 ARG B N 1
ATOM 2919 C CA . ARG B 1 68 ? -23.594 -15.18 -5.93 1 98.19 68 ARG B CA 1
ATOM 2920 C C . ARG B 1 68 ? -22.656 -14.148 -6.555 1 98.19 68 ARG B C 1
ATOM 2922 O O . ARG B 1 68 ? -23.062 -13.406 -7.453 1 98.19 68 ARG B O 1
ATOM 2929 N N . ILE B 1 69 ? -21.422 -14.117 -6.238 1 97.81 69 ILE B N 1
ATOM 2930 C CA . ILE B 1 69 ? -20.547 -13 -6.602 1 97.81 69 ILE B CA 1
ATOM 2931 C C . ILE B 1 69 ? -19.984 -13.227 -8 1 97.81 69 ILE B C 1
ATOM 2933 O O . ILE B 1 69 ? -19.562 -12.273 -8.664 1 97.81 69 ILE B O 1
ATOM 2937 N N . THR B 1 70 ? -20 -14.469 -8.477 1 98.44 70 THR B N 1
ATOM 2938 C CA . THR B 1 70 ? -19.406 -14.727 -9.781 1 98.44 70 THR B CA 1
ATOM 2939 C C . THR B 1 70 ? -20.469 -14.719 -10.875 1 98.44 70 THR B C 1
ATOM 2941 O O . THR B 1 70 ? -20.156 -14.789 -12.062 1 98.44 70 THR B O 1
ATOM 2944 N N . ALA B 1 71 ? -21.75 -14.672 -10.5 1 96.88 71 ALA B N 1
ATOM 2945 C CA . ALA B 1 71 ? -22.844 -14.766 -11.461 1 96.88 71 ALA B CA 1
ATOM 2946 C C . ALA B 1 71 ? -22.672 -13.75 -12.586 1 96.88 71 ALA B C 1
ATOM 2948 O O . ALA B 1 71 ? -22.906 -14.07 -13.758 1 96.88 71 ALA B O 1
ATOM 2949 N N . GLY B 1 72 ? -22.219 -12.57 -12.312 1 94.75 72 GLY B N 1
ATOM 2950 C CA . GLY B 1 72 ? -22.078 -11.531 -13.32 1 94.75 72 GLY B CA 1
ATOM 2951 C C . GLY B 1 72 ? -20.641 -11.219 -13.664 1 94.75 72 GLY B C 1
ATOM 2952 O O . GLY B 1 72 ? -20.359 -10.234 -14.352 1 94.75 72 GLY B O 1
ATOM 2953 N N . ALA B 1 73 ? -19.75 -12.078 -13.336 1 98.38 73 ALA B N 1
ATOM 2954 C CA . ALA B 1 73 ? -18.328 -11.812 -13.555 1 98.38 73 ALA B CA 1
ATOM 2955 C C . ALA B 1 73 ? -17.906 -12.227 -14.961 1 98.38 73 ALA B C 1
ATOM 2957 O O . ALA B 1 73 ? -18.344 -13.258 -15.469 1 98.38 73 ALA B O 1
ATOM 2958 N N . ASP B 1 74 ? -17.078 -11.406 -15.555 1 98.5 74 ASP B N 1
ATOM 2959 C CA . ASP B 1 74 ? -16.469 -11.766 -16.828 1 98.5 74 ASP B CA 1
ATOM 2960 C C . ASP B 1 74 ? -15.266 -12.68 -16.641 1 98.5 74 ASP B C 1
ATOM 2962 O O . ASP B 1 74 ? -14.961 -13.508 -17.484 1 98.5 74 ASP B O 1
ATOM 2966 N N . LEU B 1 75 ? -14.586 -12.492 -15.539 1 98.75 75 LEU B N 1
ATOM 2967 C CA . LEU B 1 75 ? -13.32 -13.156 -15.258 1 98.75 75 LEU B CA 1
ATOM 2968 C C . LEU B 1 75 ? -13.172 -13.43 -13.766 1 98.75 75 LEU B C 1
ATOM 2970 O O . LEU B 1 75 ? -13.508 -12.586 -12.938 1 98.75 75 LEU B O 1
ATOM 2974 N N . VAL B 1 76 ? -12.727 -14.617 -13.453 1 98.88 76 VAL B N 1
ATOM 2975 C CA . VAL B 1 76 ? -12.406 -14.984 -12.078 1 98.88 76 VAL B CA 1
ATOM 2976 C C . VAL B 1 76 ? -10.93 -15.344 -11.977 1 98.88 76 VAL B C 1
ATOM 2978 O O . VAL B 1 76 ? -10.406 -16.109 -12.789 1 98.88 76 VAL B O 1
ATOM 2981 N N . ILE B 1 77 ? -10.227 -14.766 -11.008 1 98.94 77 ILE B N 1
ATOM 2982 C CA . ILE B 1 77 ? -8.828 -15.031 -10.711 1 98.94 77 ILE B CA 1
ATOM 2983 C C . ILE B 1 77 ? -8.695 -15.562 -9.281 1 98.94 77 ILE B C 1
ATOM 2985 O O . ILE B 1 77 ? -8.656 -14.781 -8.328 1 98.94 77 ILE B O 1
ATOM 2989 N N . PRO B 1 78 ? -8.633 -16.828 -9.117 1 98.81 78 PRO B N 1
ATOM 2990 C CA . PRO B 1 78 ? -8.555 -17.422 -7.781 1 98.81 78 PRO B CA 1
ATOM 2991 C C . PRO B 1 78 ? -7.137 -17.453 -7.23 1 98.81 78 PRO B C 1
ATOM 2993 O O . PRO B 1 78 ? -6.43 -18.453 -7.391 1 98.81 78 PRO B O 1
ATOM 2996 N N . LEU B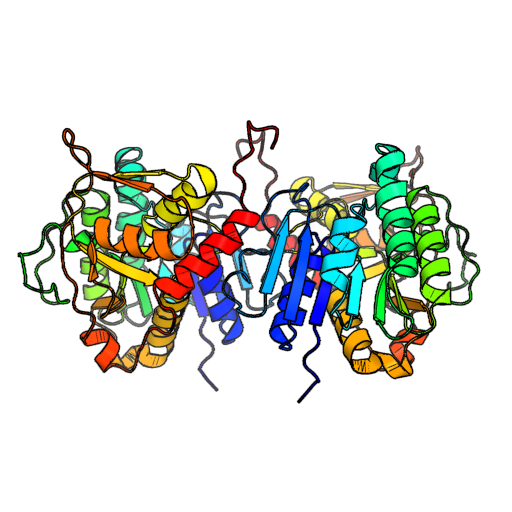 1 79 ? -6.812 -16.453 -6.453 1 98.12 79 LEU B N 1
ATOM 2997 C CA . LEU B 1 79 ? -5.48 -16.359 -5.855 1 98.12 79 LEU B CA 1
ATOM 2998 C C . LEU B 1 79 ? -5.473 -16.969 -4.457 1 98.12 79 LEU B C 1
ATOM 3000 O O . LEU B 1 79 ? -4.402 -17.234 -3.9 1 98.12 79 LEU B O 1
ATOM 3004 N N . ALA B 1 80 ? -6.598 -17.156 -3.805 1 97.12 80 ALA B N 1
ATOM 3005 C CA . ALA B 1 80 ? -6.648 -17.688 -2.443 1 97.12 80 ALA B CA 1
ATOM 3006 C C . ALA B 1 80 ? -5.969 -19.047 -2.357 1 97.12 80 ALA B C 1
ATOM 3008 O O . ALA B 1 80 ? -6.348 -19.984 -3.066 1 97.12 80 ALA B O 1
ATOM 3009 N N . ALA B 1 81 ? -4.988 -19.125 -1.461 1 96.56 81 ALA B N 1
ATOM 3010 C CA . ALA B 1 81 ? -4.262 -20.375 -1.334 1 96.56 81 ALA B CA 1
ATOM 3011 C C . ALA B 1 81 ? -3.381 -20.375 -0.087 1 96.56 81 ALA B C 1
ATOM 3013 O O . ALA B 1 81 ? -2.963 -19.312 0.386 1 96.56 81 ALA B O 1
ATOM 3014 N N . LEU B 1 82 ? -3.268 -21.5 0.458 1 93.69 82 LEU B N 1
ATOM 3015 C CA . LEU B 1 82 ? -2.127 -21.766 1.328 1 93.69 82 LEU B CA 1
ATOM 3016 C C . LEU B 1 82 ? -0.9 -22.156 0.512 1 93.69 82 LEU B C 1
ATOM 3018 O O . LEU B 1 82 ? -0.908 -23.188 -0.165 1 93.69 82 LEU B O 1
ATOM 3022 N N . VAL B 1 83 ? 0.123 -21.312 0.591 1 92.12 83 VAL B N 1
ATOM 3023 C CA . VAL B 1 83 ? 1.205 -21.438 -0.378 1 92.12 83 VAL B CA 1
ATOM 3024 C C . VAL B 1 83 ? 2.463 -21.953 0.317 1 92.12 83 VAL B C 1
ATOM 3026 O O . VAL B 1 83 ? 2.865 -21.438 1.356 1 92.12 83 VAL B O 1
ATOM 3029 N N . GLY B 1 84 ? 3.025 -22.922 -0.27 1 91.19 84 GLY B N 1
ATOM 3030 C CA . GLY B 1 84 ? 4.27 -23.5 0.208 1 91.19 84 GLY B CA 1
ATOM 3031 C C . GLY B 1 84 ? 4.086 -24.844 0.873 1 91.19 84 GLY B C 1
ATOM 3032 O O . GLY B 1 84 ? 3.094 -25.062 1.566 1 91.19 84 GLY B O 1
ATOM 3033 N N . ALA B 1 85 ? 5.09 -25.734 0.685 1 88 85 ALA B N 1
ATOM 3034 C CA . ALA B 1 85 ? 5.023 -27.094 1.2 1 88 85 ALA B CA 1
ATOM 3035 C C . ALA B 1 85 ? 4.918 -27.094 2.723 1 88 85 ALA B C 1
ATOM 3037 O O . ALA B 1 85 ? 4.047 -27.766 3.287 1 88 85 ALA B O 1
ATOM 3038 N N . PRO B 1 86 ? 5.66 -26.281 3.398 1 86.31 86 PRO B N 1
ATOM 3039 C CA . PRO B 1 86 ? 5.602 -26.344 4.863 1 86.31 86 PRO B CA 1
ATOM 3040 C C . PRO B 1 86 ? 4.234 -25.953 5.414 1 86.31 86 PRO B C 1
ATOM 3042 O O . PRO B 1 86 ? 3.713 -26.625 6.309 1 86.31 86 PRO B O 1
ATOM 3045 N N . LEU B 1 87 ? 3.682 -24.906 4.848 1 87.06 87 LEU B N 1
ATOM 3046 C CA . LEU B 1 87 ? 2.383 -24.453 5.328 1 87.06 87 LEU B CA 1
ATOM 3047 C C . LEU B 1 87 ? 1.293 -25.469 5.008 1 87.06 87 LEU B C 1
ATOM 3049 O O . LEU B 1 87 ? 0.422 -25.734 5.84 1 87.06 87 LEU B O 1
ATOM 3053 N N . CYS B 1 88 ? 1.307 -26.031 3.883 1 90.88 88 CYS B N 1
ATOM 3054 C CA . CYS B 1 88 ? 0.314 -27.016 3.467 1 90.88 88 CYS B CA 1
ATOM 3055 C C . CYS B 1 88 ? 0.428 -28.281 4.297 1 90.88 88 CYS B C 1
ATOM 3057 O O . CYS B 1 88 ? -0.58 -28.922 4.609 1 90.88 88 CYS B O 1
ATOM 3059 N N . ASP B 1 89 ? 1.64 -28.594 4.637 1 89 89 ASP B N 1
ATOM 3060 C CA . ASP B 1 89 ? 1.848 -29.781 5.469 1 89 89 ASP B CA 1
ATOM 3061 C C . ASP B 1 89 ? 1.305 -29.562 6.879 1 89 89 ASP B C 1
ATOM 3063 O O . ASP B 1 89 ? 0.829 -30.516 7.516 1 89 89 ASP B O 1
ATOM 3067 N N . ARG B 1 90 ? 1.377 -28.391 7.348 1 89.94 90 ARG B N 1
ATOM 3068 C CA . ARG B 1 90 ? 0.895 -28.062 8.68 1 89.94 90 ARG B CA 1
ATOM 3069 C C . ARG B 1 90 ? -0.629 -28.031 8.727 1 89.94 90 ARG B C 1
ATOM 3071 O O . ARG B 1 90 ? -1.233 -28.406 9.734 1 89.94 90 ARG B O 1
ATOM 3078 N N . ASP B 1 91 ? -1.233 -27.562 7.676 1 91.5 91 ASP B N 1
ATOM 3079 C CA . ASP B 1 91 ? -2.686 -27.516 7.539 1 91.5 91 ASP B CA 1
ATOM 3080 C C . ASP B 1 91 ? -3.145 -28.203 6.262 1 91.5 91 ASP B C 1
ATOM 3082 O O . ASP B 1 91 ? -3.605 -27.547 5.32 1 91.5 91 ASP B O 1
ATOM 3086 N N . ARG B 1 92 ? -3.133 -29.531 6.352 1 93.19 92 ARG B N 1
ATOM 3087 C CA . ARG B 1 92 ? -3.389 -30.359 5.176 1 93.19 92 ARG B CA 1
ATOM 3088 C C . ARG B 1 92 ? -4.82 -30.188 4.684 1 93.19 92 ARG B C 1
ATOM 3090 O O . ARG B 1 92 ? -5.062 -30.109 3.477 1 93.19 92 ARG B O 1
ATOM 3097 N N . ILE B 1 93 ? -5.73 -30.109 5.594 1 94.06 93 ILE B N 1
ATOM 3098 C CA . ILE B 1 93 ? -7.137 -29.953 5.238 1 94.06 93 ILE B CA 1
ATOM 3099 C C . ILE B 1 93 ? -7.352 -28.578 4.598 1 94.06 93 ILE B C 1
ATOM 3101 O O . ILE B 1 93 ? -7.992 -28.484 3.551 1 94.06 93 ILE B O 1
ATOM 3105 N N . GLY B 1 94 ? -6.793 -27.516 5.219 1 94.88 94 GLY B N 1
ATOM 3106 C CA . GLY B 1 94 ? -6.875 -26.188 4.652 1 94.88 94 GLY B CA 1
ATOM 3107 C C . GLY B 1 94 ? -6.27 -26.078 3.268 1 94.88 94 GLY B C 1
ATOM 3108 O O . GLY B 1 94 ? -6.816 -25.406 2.391 1 94.88 94 GLY B O 1
ATOM 3109 N N . ALA B 1 95 ? -5.207 -26.781 3.143 1 95 95 ALA B N 1
ATOM 3110 C CA . ALA B 1 95 ? -4.512 -26.766 1.859 1 95 95 ALA B CA 1
ATOM 3111 C C . ALA B 1 95 ? -5.367 -27.375 0.758 1 95 95 ALA B C 1
ATOM 3113 O O . ALA B 1 95 ? -5.59 -26.766 -0.286 1 95 95 ALA B O 1
ATOM 3114 N N . VAL B 1 96 ? -5.895 -28.531 0.999 1 97.5 96 VAL B N 1
ATOM 3115 C CA . VAL B 1 96 ? -6.668 -29.234 -0.016 1 97.5 96 VAL B CA 1
ATOM 3116 C C . VAL B 1 96 ? -7.961 -28.469 -0.303 1 97.5 96 VAL B C 1
ATOM 3118 O O . VAL B 1 96 ? -8.336 -28.297 -1.463 1 97.5 96 VAL B O 1
ATOM 3121 N N . THR B 1 97 ? -8.633 -27.969 0.705 1 97.94 97 THR B N 1
ATOM 3122 C CA . THR B 1 97 ? -9.93 -27.344 0.54 1 97.94 97 THR B CA 1
ATOM 3123 C C . THR B 1 97 ? -9.789 -25.969 -0.115 1 97.94 97 THR B C 1
ATOM 3125 O O . THR B 1 97 ? -10.617 -25.578 -0.939 1 97.94 97 THR B O 1
ATOM 3128 N N . THR B 1 98 ? -8.742 -25.266 0.135 1 97.75 98 THR B N 1
ATOM 3129 C CA . THR B 1 98 ? -8.562 -23.922 -0.401 1 97.75 98 THR B CA 1
ATOM 3130 C C . THR B 1 98 ? -7.883 -23.969 -1.766 1 97.75 98 THR B C 1
ATOM 3132 O O . THR B 1 98 ? -8.352 -23.359 -2.723 1 97.75 98 THR B O 1
ATOM 3135 N N . ASN B 1 99 ? -6.82 -24.75 -1.865 1 98.31 99 ASN B N 1
ATOM 3136 C CA . ASN B 1 99 ? -5.996 -24.719 -3.066 1 98.31 99 ASN B CA 1
ATOM 3137 C C . ASN B 1 99 ? -6.625 -25.531 -4.199 1 98.31 99 ASN B C 1
ATOM 3139 O O . ASN B 1 99 ? -6.414 -25.219 -5.375 1 98.31 99 ASN B O 1
ATOM 3143 N N . ARG B 1 100 ? -7.363 -26.531 -3.863 1 98.31 100 ARG B N 1
ATOM 3144 C CA . ARG B 1 100 ? -7.902 -27.422 -4.875 1 98.31 100 ARG B CA 1
ATOM 3145 C C . ARG B 1 100 ? -9.43 -27.359 -4.914 1 98.31 100 ARG B C 1
ATOM 3147 O O . ARG B 1 100 ? -10.008 -26.938 -5.918 1 98.31 100 ARG B O 1
ATOM 3154 N N . ASP B 1 101 ? -10.062 -27.672 -3.768 1 98.69 101 ASP B N 1
ATOM 3155 C CA . ASP B 1 101 ? -11.508 -27.859 -3.771 1 98.69 101 ASP B CA 1
ATOM 3156 C C . ASP B 1 101 ? -12.227 -26.562 -4.121 1 98.69 101 ASP B C 1
ATOM 3158 O O . ASP B 1 101 ? -13.242 -26.562 -4.816 1 98.69 101 ASP B O 1
ATOM 3162 N N . ALA B 1 102 ? -11.773 -25.438 -3.625 1 98.75 102 ALA B N 1
ATOM 3163 C CA . ALA B 1 102 ? -12.375 -24.141 -3.932 1 98.75 102 ALA B CA 1
ATOM 3164 C C . ALA B 1 102 ? -12.273 -23.828 -5.422 1 98.75 102 ALA B C 1
ATOM 3166 O O . ALA B 1 102 ? -13.211 -23.281 -6.012 1 98.75 102 ALA B O 1
ATOM 3167 N N . VAL B 1 103 ? -11.195 -24.172 -6.008 1 98.75 103 VAL B N 1
ATOM 3168 C CA . VAL B 1 103 ? -11 -23.922 -7.43 1 98.75 103 VAL B CA 1
ATOM 3169 C C . VAL B 1 103 ? -11.867 -24.875 -8.25 1 98.75 103 VAL B C 1
ATOM 3171 O O . VAL B 1 103 ? -12.469 -24.469 -9.242 1 98.75 103 VAL B O 1
ATOM 3174 N N . LEU B 1 104 ? -11.898 -26.1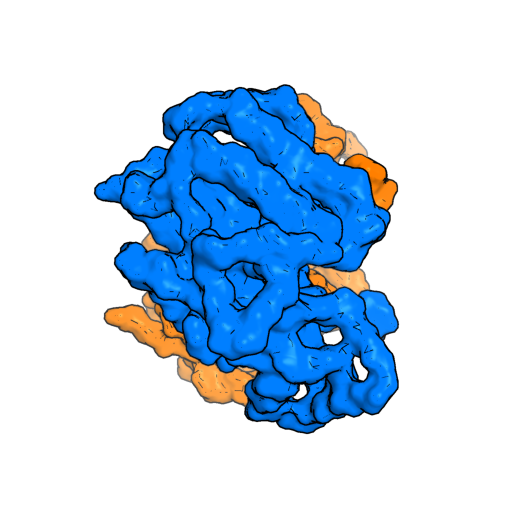56 -7.816 1 98.62 104 LEU B N 1
ATOM 3175 C CA . LEU B 1 104 ? -12.781 -27.109 -8.469 1 98.62 104 LEU B CA 1
ATOM 3176 C C . LEU B 1 104 ? -14.234 -26.641 -8.414 1 98.62 104 LEU B C 1
ATOM 3178 O O . LEU B 1 104 ? -14.969 -26.766 -9.398 1 98.62 104 LEU B O 1
ATOM 3182 N N . MET B 1 105 ? -14.625 -26.141 -7.27 1 98.69 105 MET B N 1
ATOM 3183 C CA . MET B 1 105 ? -15.969 -25.594 -7.109 1 98.69 105 MET B CA 1
ATOM 3184 C C . MET B 1 105 ? -16.234 -24.5 -8.133 1 98.69 105 MET B C 1
ATOM 3186 O O . MET B 1 105 ? -17.297 -24.469 -8.75 1 98.69 105 MET B O 1
ATOM 3190 N N . LEU B 1 106 ? -15.297 -23.641 -8.359 1 98.69 106 LEU B N 1
ATOM 3191 C CA . LEU B 1 106 ? -15.445 -22.562 -9.336 1 98.69 106 LEU B CA 1
ATOM 3192 C C . LEU B 1 106 ? -15.656 -23.125 -10.734 1 98.69 106 LEU B C 1
ATOM 3194 O O . LEU B 1 106 ? -16.438 -22.578 -11.516 1 98.69 106 LEU B O 1
ATOM 3198 N N . THR B 1 107 ? -14.945 -24.234 -11.07 1 98.12 107 THR B N 1
ATOM 3199 C CA . THR B 1 107 ? -15.109 -24.844 -12.391 1 98.12 107 THR B CA 1
ATOM 3200 C C . THR B 1 107 ? -16.531 -25.359 -12.57 1 98.12 107 THR B C 1
ATOM 3202 O O . THR B 1 107 ? -17.016 -25.469 -13.695 1 98.12 107 THR B O 1
ATOM 3205 N N . ARG B 1 108 ? -17.141 -25.656 -11.484 1 97.56 108 ARG B N 1
ATOM 3206 C CA . ARG B 1 108 ? -18.5 -26.203 -11.555 1 97.56 108 ARG B CA 1
ATOM 3207 C C . ARG B 1 108 ? -19.531 -25.078 -11.625 1 97.56 108 ARG B C 1
ATOM 3209 O O . ARG B 1 108 ? -20.531 -25.188 -12.328 1 97.56 108 ARG B O 1
ATOM 3216 N N . ILE B 1 109 ? -19.328 -23.984 -11 1 98 109 ILE B N 1
ATOM 3217 C CA . ILE B 1 109 ? -20.391 -23 -10.852 1 98 109 ILE B CA 1
ATOM 3218 C C . ILE B 1 109 ? -20.281 -21.953 -11.961 1 98 109 ILE B C 1
ATOM 3220 O O . ILE B 1 109 ? -21.25 -21.281 -12.281 1 98 109 ILE B O 1
ATOM 3224 N N . LEU B 1 110 ? -19.156 -21.781 -12.562 1 98.31 110 LEU B N 1
ATOM 3225 C CA . LEU B 1 110 ? -19 -20.812 -13.633 1 98.31 110 LEU B CA 1
ATOM 3226 C C . LEU B 1 110 ? -19.547 -21.344 -14.953 1 98.31 110 LEU B C 1
ATOM 3228 O O . LEU B 1 110 ? -19.406 -22.547 -15.25 1 98.31 110 LEU B O 1
ATOM 3232 N N . SER B 1 111 ? -20.141 -20.484 -15.719 1 97.19 111 SER B N 1
ATOM 3233 C CA . SER B 1 111 ? -20.578 -20.891 -17.062 1 97.19 111 SER B CA 1
ATOM 3234 C C . SER B 1 111 ? -19.375 -21.125 -17.969 1 97.19 111 SER B C 1
ATOM 3236 O O . SER B 1 111 ? -18.281 -20.609 -17.719 1 97.19 111 SER B O 1
ATOM 3238 N N . PRO B 1 112 ? -19.531 -21.859 -19.062 1 95.31 112 PRO B N 1
ATOM 3239 C CA . PRO B 1 112 ? -18.438 -22.141 -20 1 95.31 112 PRO B CA 1
ATOM 3240 C C . PRO B 1 112 ? -17.875 -20.875 -20.641 1 95.31 112 PRO B C 1
ATOM 3242 O O . PRO B 1 112 ? -16.719 -20.859 -21.078 1 95.31 112 PRO B O 1
ATOM 3245 N N . GLU B 1 113 ? -18.672 -19.781 -20.641 1 95.75 113 GLU B N 1
ATOM 3246 C CA . GLU B 1 113 ? -18.266 -18.547 -21.281 1 95.75 113 GLU B CA 1
ATOM 3247 C C . GLU B 1 113 ? -17.453 -17.672 -20.344 1 95.75 113 GLU B C 1
ATOM 3249 O O . GLU B 1 113 ? -16.688 -16.797 -20.781 1 95.75 113 GLU B O 1
ATOM 3254 N N . GLN B 1 114 ? -17.641 -17.828 -19.078 1 98.25 114 GLN B N 1
ATOM 3255 C CA . GLN B 1 114 ? -16.875 -17.047 -18.094 1 98.25 114 GLN B CA 1
ATOM 3256 C C . GLN B 1 114 ? -15.406 -17.484 -18.078 1 98.25 114 GLN B C 1
ATOM 3258 O O . GLN B 1 114 ? -15.102 -18.672 -18.203 1 98.25 114 GLN B O 1
ATOM 3263 N N . ARG B 1 115 ? -14.547 -16.547 -17.891 1 98.56 115 ARG B N 1
ATOM 3264 C CA . ARG B 1 115 ? -13.102 -16.734 -18 1 98.56 115 ARG B CA 1
ATOM 3265 C C . ARG B 1 115 ? -12.477 -17.016 -16.641 1 98.56 115 ARG B C 1
ATOM 3267 O O . ARG B 1 115 ? -12.953 -16.516 -15.625 1 98.56 115 ARG B O 1
ATOM 3274 N N . MET B 1 116 ? -11.406 -17.828 -16.688 1 98.75 116 MET B N 1
ATOM 3275 C CA . MET B 1 116 ? -10.586 -18.062 -15.5 1 98.75 116 MET B CA 1
ATOM 3276 C C . MET B 1 116 ? -9.102 -17.922 -15.828 1 98.75 116 MET B C 1
ATOM 3278 O O . MET B 1 116 ? -8.648 -18.375 -16.875 1 98.75 116 MET B O 1
ATOM 3282 N N . ILE B 1 117 ? -8.359 -17.219 -15.055 1 98.88 117 ILE B N 1
ATOM 3283 C CA . ILE B 1 117 ? -6.898 -17.234 -15.055 1 98.88 117 ILE B CA 1
ATOM 3284 C C . ILE B 1 117 ? -6.383 -17.625 -13.68 1 98.88 117 ILE B C 1
ATOM 3286 O O . ILE B 1 117 ? -6.621 -16.922 -12.688 1 98.88 117 ILE B O 1
ATOM 3290 N N . ILE B 1 118 ? -5.672 -18.719 -13.602 1 98.75 118 ILE B N 1
ATOM 3291 C CA . ILE B 1 118 ? -5.281 -19.219 -12.281 1 98.75 118 ILE B CA 1
ATOM 3292 C C . ILE B 1 118 ? -3.762 -19.156 -12.141 1 98.75 118 ILE B C 1
ATOM 3294 O O . ILE B 1 118 ? -3.031 -19.359 -13.109 1 98.75 118 ILE B O 1
ATOM 3298 N N . PRO B 1 119 ? -3.316 -18.75 -10.922 1 98.44 119 PRO B N 1
ATOM 3299 C CA . PRO B 1 119 ? -1.901 -18.969 -10.602 1 98.44 119 PRO B CA 1
ATOM 3300 C C . PRO B 1 119 ? -1.571 -20.422 -10.32 1 98.44 119 PRO B C 1
ATOM 3302 O O . PRO B 1 119 ? -2.324 -21.109 -9.617 1 98.44 119 PRO B O 1
ATOM 3305 N N . ASN B 1 120 ? -0.631 -20.875 -10.875 1 97.94 120 ASN B N 1
ATOM 3306 C CA . ASN B 1 120 ? -0.039 -22.172 -10.523 1 97.94 120 ASN B CA 1
ATOM 3307 C C . ASN B 1 120 ? 1.461 -22.047 -10.273 1 97.94 120 ASN B C 1
ATOM 3309 O O . ASN B 1 120 ? 1.948 -20.969 -9.922 1 97.94 120 ASN B O 1
ATOM 3313 N N . THR B 1 121 ? 2.186 -23.125 -10.289 1 96.75 121 THR B N 1
ATOM 3314 C CA . THR B 1 121 ? 3.566 -23.094 -9.812 1 96.75 121 THR B CA 1
ATOM 3315 C C . THR B 1 121 ? 4.438 -24.047 -10.617 1 96.75 121 THR B C 1
ATOM 3317 O O . THR B 1 121 ? 3.957 -25.078 -11.094 1 96.75 121 THR B O 1
ATOM 3320 N N . ASN B 1 122 ? 5.645 -23.734 -10.711 1 95.31 122 ASN B N 1
ATOM 3321 C CA . ASN B 1 122 ? 6.621 -24.641 -11.289 1 95.31 122 ASN B CA 1
ATOM 3322 C C . ASN B 1 122 ? 6.844 -25.859 -10.398 1 95.31 122 ASN B C 1
ATOM 3324 O O . ASN B 1 122 ? 7.406 -26.859 -10.844 1 95.31 122 ASN B O 1
ATOM 3328 N N . SER B 1 123 ? 6.363 -25.781 -9.211 1 92.19 123 SER B N 1
ATOM 3329 C CA . SER B 1 123 ? 6.535 -26.906 -8.281 1 92.19 123 SER B CA 1
ATOM 3330 C C . SER B 1 123 ? 5.844 -28.156 -8.797 1 92.19 123 SER B C 1
ATOM 3332 O O . SER B 1 123 ? 6.133 -29.266 -8.336 1 92.19 123 SER B O 1
ATOM 3334 N N . GLY B 1 124 ? 4.996 -28 -9.688 1 94.19 124 GLY B N 1
ATOM 3335 C CA . GLY B 1 124 ? 4.312 -29.125 -10.289 1 94.19 124 GLY B CA 1
ATOM 3336 C C . GLY B 1 124 ? 5.246 -30.047 -11.047 1 94.19 124 GLY B C 1
ATOM 3337 O O . GLY B 1 124 ? 4.938 -31.234 -11.242 1 94.19 124 GLY B O 1
ATOM 3338 N N . TYR B 1 125 ? 6.371 -29.547 -11.461 1 93.94 125 TYR B N 1
ATOM 3339 C CA . TYR B 1 125 ? 7.305 -30.344 -12.25 1 93.94 125 TYR B CA 1
ATOM 3340 C C . TYR B 1 125 ? 8.062 -31.328 -11.367 1 93.94 125 TYR B C 1
ATOM 3342 O O . TYR B 1 125 ? 8.609 -32.312 -11.859 1 93.94 125 TYR B O 1
ATOM 3350 N N . GLY B 1 126 ? 8.117 -31.031 -10.07 1 90.62 126 GLY B N 1
ATOM 3351 C CA . GLY B 1 126 ? 8.852 -31.906 -9.172 1 90.62 126 GLY B CA 1
ATOM 3352 C C . GLY B 1 126 ? 10.344 -31.906 -9.43 1 90.62 126 GLY B C 1
ATOM 3353 O O . GLY B 1 126 ? 10.984 -30.859 -9.43 1 90.62 126 GLY B O 1
ATOM 3354 N N . ILE B 1 127 ? 10.891 -33.125 -9.602 1 85.31 127 ILE B N 1
ATOM 3355 C CA . ILE B 1 127 ? 12.305 -33.25 -9.914 1 85.31 127 ILE B CA 1
ATOM 3356 C C . ILE B 1 127 ? 12.5 -33.375 -11.422 1 85.31 127 ILE B C 1
ATOM 3358 O O . ILE B 1 127 ? 12.078 -34.344 -12.039 1 85.31 127 ILE B O 1
ATOM 3362 N N . GLY B 1 128 ? 13.023 -32.312 -11.938 1 83.56 128 GLY B N 1
ATOM 3363 C CA . GLY B 1 128 ? 13.266 -32.312 -13.375 1 83.56 128 GLY B CA 1
ATOM 3364 C C . GLY B 1 128 ? 14.438 -33.188 -13.773 1 83.56 128 GLY B C 1
ATOM 3365 O O . GLY B 1 128 ? 15.156 -33.719 -12.922 1 83.56 128 GLY B O 1
ATOM 3366 N N . LYS B 1 129 ? 14.531 -33.312 -15.031 1 86.06 129 LYS B N 1
ATOM 3367 C CA . LYS B 1 129 ? 15.688 -34.031 -15.586 1 86.06 129 LYS B CA 1
ATOM 3368 C C . LYS B 1 129 ? 16.891 -33.094 -15.734 1 86.06 129 LYS B C 1
ATOM 3370 O O . LYS B 1 129 ? 16.75 -31.984 -16.266 1 86.06 129 LYS B O 1
ATOM 3375 N N . PRO B 1 130 ? 18.047 -33.594 -15.227 1 82.88 130 PRO B N 1
ATOM 3376 C CA . PRO B 1 130 ? 19.219 -32.75 -15.305 1 82.88 130 PRO B CA 1
ATOM 3377 C C . PRO B 1 130 ? 19.516 -32.25 -16.734 1 82.88 130 PRO B C 1
ATOM 3379 O O . PRO B 1 130 ? 19.516 -33.062 -17.672 1 82.88 130 PRO B O 1
ATOM 3382 N N . GLY B 1 131 ? 19.609 -30.969 -16.859 1 84.5 131 GLY B N 1
ATOM 3383 C CA . GLY B 1 131 ? 20.047 -30.375 -18.125 1 84.5 131 GLY B CA 1
ATOM 3384 C C . GLY B 1 131 ? 18.891 -30.172 -19.094 1 84.5 131 GLY B C 1
ATOM 3385 O O . GLY B 1 131 ? 19.094 -29.609 -20.188 1 84.5 131 GLY B O 1
ATOM 3386 N N . ILE B 1 132 ? 17.781 -30.656 -18.781 1 90.88 132 ILE B N 1
ATOM 3387 C CA . ILE B 1 132 ? 16.625 -30.5 -19.656 1 90.88 132 ILE B CA 1
ATOM 3388 C C . ILE B 1 132 ? 15.633 -29.516 -19.031 1 90.88 132 ILE B C 1
ATOM 3390 O O . ILE B 1 132 ? 15.195 -29.688 -17.906 1 90.88 132 ILE B O 1
ATOM 3394 N N . ALA B 1 133 ? 15.328 -28.562 -19.812 1 94.5 133 ALA B N 1
ATOM 3395 C CA . ALA B 1 133 ? 14.383 -27.547 -19.328 1 94.5 133 ALA B CA 1
ATOM 3396 C C . ALA B 1 133 ? 12.953 -28.078 -19.344 1 94.5 133 ALA B C 1
ATOM 3398 O O . ALA B 1 133 ? 12.523 -28.703 -20.328 1 94.5 133 ALA B O 1
ATOM 3399 N N . CYS B 1 134 ? 12.305 -27.906 -18.234 1 96.12 134 CYS B N 1
ATOM 3400 C CA . CYS B 1 134 ? 10.875 -28.203 -18.203 1 96.12 134 CYS B CA 1
ATOM 3401 C C . CYS B 1 134 ? 10.094 -27.219 -19.047 1 96.12 134 CYS B C 1
ATOM 3403 O O . CYS B 1 134 ? 10.234 -26 -18.891 1 96.12 134 CYS B O 1
ATOM 3405 N N . THR B 1 135 ? 9.359 -27.734 -19.969 1 97.25 135 THR B N 1
ATOM 3406 C CA . THR B 1 135 ? 8.383 -26.953 -20.719 1 97.25 135 THR B CA 1
ATOM 3407 C C . THR B 1 135 ? 6.965 -27.25 -20.234 1 97.25 135 THR B C 1
ATOM 3409 O O . THR B 1 135 ? 6.766 -28.109 -19.375 1 97.25 135 THR B O 1
ATOM 3412 N N . GLU B 1 136 ? 6.004 -26.5 -20.781 1 98.06 136 GLU B N 1
ATOM 3413 C CA . GLU B 1 136 ? 4.617 -26.688 -20.359 1 98.06 136 GLU B CA 1
ATOM 3414 C C . GLU B 1 136 ? 4.105 -28.078 -20.781 1 98.06 136 GLU B C 1
ATOM 3416 O O . GLU B 1 136 ? 3.07 -28.531 -20.281 1 98.06 136 GLU B O 1
ATOM 3421 N N . ASP B 1 137 ? 4.867 -28.766 -21.625 1 96.19 137 ASP B N 1
ATOM 3422 C CA . ASP B 1 137 ? 4.484 -30.109 -22.062 1 96.19 137 ASP B CA 1
ATOM 3423 C C . ASP B 1 137 ? 5.18 -31.188 -21.25 1 96.19 137 ASP B C 1
ATOM 3425 O O . ASP B 1 137 ? 4.875 -32.375 -21.375 1 96.19 137 ASP B O 1
ATOM 3429 N N . THR B 1 138 ? 6.133 -30.734 -20.422 1 96.25 138 THR B N 1
ATOM 3430 C CA . THR B 1 138 ? 6.742 -31.672 -19.5 1 96.25 138 THR B CA 1
ATOM 3431 C C . THR B 1 138 ? 5.707 -32.219 -18.516 1 96.25 138 THR B C 1
ATOM 3433 O O . THR B 1 138 ? 4.926 -31.453 -17.953 1 96.25 138 THR B O 1
ATOM 3436 N N . PRO B 1 139 ? 5.699 -33.562 -18.375 1 94.38 139 PRO B N 1
ATOM 3437 C CA . PRO B 1 139 ? 4.75 -34.125 -17.422 1 94.38 139 PRO B CA 1
ATOM 3438 C C . PRO B 1 139 ? 4.934 -33.562 -16 1 94.38 139 PRO B C 1
ATOM 3440 O O . PRO B 1 139 ? 6.062 -33.344 -15.562 1 94.38 139 PRO B O 1
ATOM 3443 N N . LEU B 1 140 ? 3.807 -33.344 -15.352 1 95.12 140 LEU B N 1
ATOM 3444 C CA . LEU B 1 140 ? 3.812 -32.844 -13.984 1 95.12 140 LEU B CA 1
ATOM 3445 C C . LEU B 1 140 ? 3.908 -33.969 -12.984 1 95.12 140 LEU B C 1
ATOM 3447 O O . LEU B 1 140 ? 3.148 -34.938 -13.062 1 95.12 140 LEU B O 1
ATOM 3451 N N . ASN B 1 141 ? 4.875 -33.938 -12.07 1 93 141 ASN B N 1
ATOM 3452 C CA . ASN B 1 141 ? 5.117 -34.938 -11.031 1 93 141 ASN B CA 1
ATOM 3453 C C . ASN B 1 141 ? 5.375 -34.281 -9.68 1 93 141 ASN B C 1
ATOM 3455 O O . ASN B 1 141 ? 6.457 -34.438 -9.102 1 93 141 ASN B O 1
ATOM 3459 N N . PRO B 1 142 ? 4.352 -33.625 -9.164 1 94.12 142 PRO B N 1
ATOM 3460 C CA . PRO B 1 142 ? 4.551 -32.875 -7.922 1 94.12 142 PRO B CA 1
ATOM 3461 C C . PRO B 1 142 ? 4.926 -33.781 -6.75 1 94.12 142 PRO B C 1
ATOM 3463 O O . PRO B 1 142 ? 4.422 -34.906 -6.645 1 94.12 142 PRO B O 1
ATOM 3466 N N . ILE B 1 143 ? 5.719 -33.281 -5.812 1 91.12 143 ILE B N 1
ATOM 3467 C CA . ILE B 1 143 ? 6.234 -34.125 -4.734 1 91.12 143 ILE B CA 1
ATOM 3468 C C . ILE B 1 143 ? 5.695 -33.625 -3.393 1 91.12 143 ILE B C 1
ATOM 3470 O O . ILE B 1 143 ? 5.883 -34.281 -2.363 1 91.12 143 ILE B O 1
ATOM 3474 N N . SER B 1 144 ? 5.09 -32.5 -3.324 1 92.56 144 SER B N 1
ATOM 3475 C CA . SER B 1 144 ? 4.516 -31.938 -2.105 1 92.56 144 SER B CA 1
ATOM 3476 C C . SER B 1 144 ? 2.996 -31.875 -2.188 1 92.56 144 SER B C 1
ATOM 3478 O O . SER B 1 144 ? 2.424 -31.938 -3.277 1 92.56 144 SER B O 1
ATOM 3480 N N . LEU B 1 145 ? 2.357 -31.828 -1.021 1 94.25 145 LEU B N 1
ATOM 3481 C CA . LEU B 1 145 ? 0.913 -31.609 -0.978 1 94.25 145 LEU B CA 1
ATOM 3482 C C . LEU B 1 145 ? 0.526 -30.328 -1.705 1 94.25 145 LEU B C 1
ATOM 3484 O O . LEU B 1 145 ? -0.477 -30.297 -2.422 1 94.25 145 LEU B O 1
ATOM 3488 N N . TYR B 1 146 ? 1.278 -29.312 -1.543 1 95.44 146 TYR B N 1
ATOM 3489 C CA . TYR B 1 146 ? 1.073 -28.047 -2.244 1 95.44 146 TYR B CA 1
ATOM 3490 C C . TYR B 1 146 ? 1.047 -28.266 -3.754 1 95.44 146 TYR B C 1
ATOM 3492 O O . TYR B 1 146 ? 0.093 -27.875 -4.426 1 95.44 146 TYR B O 1
ATOM 3500 N N . GLY B 1 147 ? 2.082 -28.906 -4.234 1 95.44 147 GLY B N 1
ATOM 3501 C CA . GLY B 1 147 ? 2.189 -29.156 -5.664 1 95.44 147 GLY B CA 1
ATOM 3502 C C . GLY B 1 147 ? 1.049 -29.984 -6.211 1 95.44 147 GLY B C 1
ATOM 3503 O O . GLY B 1 147 ? 0.496 -29.672 -7.27 1 95.44 147 GLY B O 1
ATOM 3504 N N . ARG B 1 148 ? 0.705 -31 -5.492 1 96.88 148 ARG B N 1
ATOM 3505 C CA . ARG B 1 148 ? -0.361 -31.891 -5.934 1 96.88 148 ARG B CA 1
ATOM 3506 C C . ARG B 1 148 ? -1.694 -31.156 -6.016 1 96.88 148 ARG B C 1
ATOM 3508 O O . ARG B 1 148 ? -2.416 -31.281 -7.008 1 96.88 148 ARG B O 1
ATOM 3515 N N . ALA B 1 149 ? -1.966 -30.406 -4.973 1 97.5 149 ALA B N 1
ATOM 3516 C CA . ALA B 1 149 ? -3.225 -29.656 -4.938 1 97.5 149 ALA B CA 1
ATOM 3517 C C . ALA B 1 149 ? -3.311 -28.672 -6.09 1 97.5 149 ALA B C 1
ATOM 3519 O O . ALA B 1 149 ? -4.344 -28.578 -6.758 1 97.5 149 ALA B O 1
ATOM 3520 N N . LYS B 1 150 ? -2.271 -27.969 -6.344 1 98.19 150 LYS B N 1
ATOM 3521 C CA . LYS B 1 150 ? -2.254 -26.953 -7.395 1 98.19 150 LYS B CA 1
ATOM 3522 C C . LYS B 1 150 ? -2.334 -27.594 -8.781 1 98.19 150 LYS B C 1
ATOM 3524 O O . LYS B 1 150 ? -3.002 -27.078 -9.672 1 98.19 150 LYS B O 1
ATOM 3529 N N . VAL B 1 151 ? -1.652 -28.719 -8.953 1 97.88 151 VAL B N 1
ATOM 3530 C CA . VAL B 1 151 ? -1.66 -29.406 -10.227 1 97.88 151 VAL B CA 1
ATOM 3531 C C . VAL B 1 151 ? -3.061 -29.953 -10.516 1 97.88 151 VAL B C 1
ATOM 3533 O O . VAL B 1 151 ? -3.559 -29.828 -11.641 1 97.88 151 VAL B O 1
ATOM 3536 N N . GLU B 1 152 ? -3.668 -30.547 -9.555 1 98.12 152 GLU B N 1
ATOM 3537 C CA . GLU B 1 152 ? -5.023 -31.078 -9.719 1 98.12 152 GLU B CA 1
ATOM 3538 C C . GLU B 1 152 ? -6 -29.953 -10.078 1 98.12 152 GLU B C 1
ATOM 3540 O O . GLU B 1 152 ? -6.855 -30.141 -10.953 1 98.12 152 GLU B O 1
ATOM 3545 N N . ALA B 1 153 ? -5.867 -28.844 -9.43 1 98.44 153 ALA B N 1
ATOM 3546 C CA . ALA B 1 153 ? -6.707 -27.688 -9.742 1 98.44 153 ALA B CA 1
ATOM 3547 C C . ALA B 1 153 ? -6.484 -27.219 -11.18 1 98.44 153 ALA B C 1
ATOM 3549 O O . ALA B 1 153 ? -7.441 -26.922 -11.898 1 98.44 153 ALA B O 1
ATOM 3550 N N . GLU B 1 154 ? -5.27 -27.172 -11.555 1 98.12 154 GLU B N 1
ATOM 3551 C CA . GLU B 1 154 ? -4.934 -26.719 -12.898 1 98.12 154 GLU B CA 1
ATOM 3552 C C . GLU B 1 154 ? -5.566 -27.609 -13.961 1 98.12 154 GLU B C 1
ATOM 3554 O O . GLU B 1 154 ? -6.117 -27.125 -14.945 1 98.12 154 GLU B O 1
ATOM 3559 N N . LEU B 1 155 ? -5.434 -28.891 -13.773 1 96.94 155 LEU B N 1
ATOM 3560 C CA . LEU B 1 155 ? -5.977 -29.844 -14.734 1 96.94 155 LEU B CA 1
ATOM 3561 C C . LEU B 1 155 ? -7.477 -29.641 -14.922 1 96.94 155 LEU B C 1
ATOM 3563 O O . LEU B 1 155 ? -7.969 -29.625 -16.047 1 96.94 155 LEU B O 1
ATOM 3567 N N . ALA B 1 156 ? -8.141 -29.469 -13.867 1 97.62 156 ALA B N 1
ATOM 3568 C CA . ALA B 1 156 ? -9.586 -29.234 -13.922 1 97.62 156 ALA B CA 1
ATOM 3569 C C . ALA B 1 156 ? -9.906 -27.938 -14.633 1 97.62 156 ALA B C 1
ATOM 3571 O O . ALA B 1 156 ? -10.836 -27.875 -15.438 1 97.62 156 ALA B O 1
ATOM 3572 N N . VAL B 1 157 ? -9.172 -26.891 -14.328 1 98.19 157 VAL B N 1
ATOM 3573 C CA . VAL B 1 157 ? -9.422 -25.562 -14.891 1 98.19 157 VAL B CA 1
ATOM 3574 C C . VAL B 1 157 ? -9.18 -25.594 -16.406 1 98.19 157 VAL B C 1
ATOM 3576 O O . VAL B 1 157 ? -9.953 -25.016 -17.172 1 98.19 157 VAL B O 1
ATOM 3579 N N . LEU B 1 158 ? -8.148 -26.312 -16.812 1 97.19 158 LEU B N 1
ATOM 3580 C CA . LEU B 1 158 ? -7.77 -26.312 -18.219 1 97.19 158 LEU B CA 1
ATOM 3581 C C . LEU B 1 158 ? -8.727 -27.172 -19.047 1 97.19 158 LEU B C 1
ATOM 3583 O O . LEU B 1 158 ? -8.734 -27.094 -20.281 1 97.19 158 LEU B O 1
ATOM 3587 N N . GLU B 1 159 ? -9.523 -27.938 -18.406 1 96.38 159 GLU B N 1
ATOM 3588 C CA . GLU B 1 159 ? -10.586 -28.656 -19.109 1 96.38 159 GLU B CA 1
ATOM 3589 C C . GLU B 1 159 ? -11.672 -27.703 -19.578 1 96.38 159 GLU B C 1
ATOM 3591 O O . GLU B 1 159 ? -12.406 -27.984 -20.531 1 96.38 159 GLU B O 1
ATOM 3596 N N . ARG B 1 160 ? -11.992 -26.469 -19 1 93.88 160 ARG B N 1
ATOM 3597 C CA . ARG B 1 160 ? -12.984 -25.453 -19.344 1 93.88 160 ARG B CA 1
ATOM 3598 C C . ARG B 1 160 ? -12.594 -24.719 -20.625 1 93.88 160 ARG B C 1
ATOM 3600 O O . ARG B 1 160 ? -13.43 -24.078 -21.25 1 93.88 160 ARG B O 1
ATOM 3607 N N . LYS B 1 161 ? -11.758 -24.828 -21.344 1 87.56 161 LYS B N 1
ATOM 3608 C CA . LYS B 1 161 ? -11.18 -24.219 -22.531 1 87.56 161 LYS B CA 1
ATOM 3609 C C . LYS B 1 161 ? -11.016 -22.719 -22.359 1 87.56 161 LYS B C 1
ATOM 3611 O O . LYS B 1 161 ? -10.062 -22.125 -22.859 1 87.56 161 LYS B O 1
ATOM 3616 N N . ASN B 1 162 ? -12.031 -21.938 -21.688 1 97.44 162 ASN B N 1
ATOM 3617 C CA . ASN B 1 162 ? -11.914 -20.5 -21.422 1 97.44 162 ASN B CA 1
ATOM 3618 C C . ASN B 1 162 ? -11.109 -20.219 -20.156 1 97.44 162 ASN B C 1
ATOM 3620 O O . ASN B 1 162 ? -11.562 -19.5 -19.281 1 97.44 162 ASN B O 1
ATOM 3624 N N . SER B 1 163 ? -9.914 -20.797 -20.141 1 98.5 163 SER B N 1
ATOM 3625 C CA . SER B 1 163 ? -9.07 -20.672 -18.969 1 98.5 163 SER B CA 1
ATOM 3626 C C . SER B 1 163 ? -7.598 -20.562 -19.344 1 98.5 163 SER B C 1
ATOM 3628 O O . SER B 1 163 ? -7.195 -21.031 -20.422 1 98.5 163 SER B O 1
ATOM 3630 N N . ILE B 1 164 ? -6.828 -19.922 -18.562 1 98.75 164 ILE B N 1
ATOM 3631 C CA . ILE B 1 164 ? -5.375 -19.797 -18.672 1 98.75 164 ILE B CA 1
ATOM 3632 C C . ILE B 1 164 ? -4.73 -20.156 -17.328 1 98.75 164 ILE B C 1
ATOM 3634 O O . ILE B 1 164 ? -5.234 -19.781 -16.266 1 98.75 164 ILE B O 1
ATOM 3638 N N . SER B 1 165 ? -3.721 -20.953 -17.375 1 98.81 165 SER B N 1
ATOM 3639 C CA . SER B 1 165 ? -2.926 -21.234 -16.188 1 98.81 165 SER B CA 1
ATOM 3640 C C . SER B 1 165 ? -1.536 -20.609 -16.297 1 98.81 165 SER B C 1
ATOM 3642 O O . SER B 1 165 ? -0.867 -20.75 -17.312 1 98.81 165 SER B O 1
ATOM 3644 N N . LEU B 1 166 ? -1.122 -19.875 -15.297 1 98.94 166 LEU B N 1
ATOM 3645 C CA . LEU B 1 166 ? 0.22 -19.297 -15.203 1 98.94 166 LEU B CA 1
ATOM 3646 C C . LEU B 1 166 ? 1.057 -20.047 -14.172 1 98.94 166 LEU B C 1
ATOM 3648 O O . LEU B 1 166 ? 0.826 -19.906 -12.969 1 98.94 166 LEU B O 1
ATOM 3652 N N . ARG B 1 167 ? 1.986 -20.844 -14.609 1 98.75 167 ARG B N 1
ATOM 3653 C CA . ARG B 1 167 ? 2.896 -21.578 -13.742 1 98.75 167 ARG B CA 1
ATOM 3654 C C . ARG B 1 167 ? 4.078 -20.719 -13.32 1 98.75 167 ARG B C 1
ATOM 3656 O O . ARG B 1 167 ? 5.066 -20.609 -14.055 1 98.75 167 ARG B O 1
ATOM 3663 N N . LEU B 1 168 ? 3.996 -20.203 -12.195 1 98.69 168 LEU B N 1
ATOM 3664 C CA . LEU B 1 168 ? 4.918 -19.172 -11.734 1 98.69 168 LEU B CA 1
ATOM 3665 C C . LEU B 1 168 ? 6.223 -19.797 -11.234 1 98.69 168 LEU B C 1
ATOM 3667 O O . LEU B 1 168 ? 6.203 -20.812 -10.539 1 98.69 168 LEU B O 1
ATOM 3671 N N . ALA B 1 169 ? 7.285 -19.188 -11.617 1 98.06 169 ALA B N 1
ATOM 3672 C CA . ALA B 1 169 ? 8.578 -19.484 -11 1 98.06 169 ALA B CA 1
ATOM 3673 C C . ALA B 1 169 ? 8.625 -19 -9.555 1 98.06 169 ALA B C 1
ATOM 3675 O O . ALA B 1 169 ? 7.594 -18.672 -8.969 1 98.06 169 ALA B O 1
ATOM 3676 N N . THR B 1 170 ? 9.797 -19.125 -8.906 1 96.75 170 THR B N 1
ATOM 3677 C CA . THR B 1 170 ? 9.969 -18.625 -7.543 1 96.75 170 THR B CA 1
ATOM 3678 C C . THR B 1 170 ? 9.844 -17.109 -7.5 1 96.75 170 THR B C 1
ATOM 3680 O O . THR B 1 170 ? 10.734 -16.391 -7.965 1 96.75 170 THR B O 1
ATOM 3683 N N . VAL B 1 171 ? 8.781 -16.656 -6.945 1 98.06 171 VAL B N 1
ATOM 3684 C CA . VAL B 1 171 ? 8.453 -15.242 -6.965 1 98.06 171 VAL B CA 1
ATOM 3685 C C . VAL B 1 171 ? 9.289 -14.5 -5.922 1 98.06 171 VAL B C 1
ATOM 3687 O O . VAL B 1 171 ? 9.539 -15.023 -4.836 1 98.06 171 VAL B O 1
ATOM 3690 N N . PHE B 1 172 ? 9.703 -13.305 -6.293 1 97.56 172 PHE B N 1
ATOM 3691 C CA . PHE B 1 172 ? 10.43 -12.469 -5.348 1 97.56 172 PHE B CA 1
ATOM 3692 C C . PHE B 1 172 ? 10.039 -11.008 -5.504 1 97.56 172 PHE B C 1
ATOM 3694 O O . PHE B 1 172 ? 9.414 -10.625 -6.5 1 97.56 172 PHE B O 1
ATOM 3701 N N . GLY B 1 173 ? 10.359 -10.219 -4.516 1 97.75 173 GLY B N 1
ATOM 3702 C CA . GLY B 1 173 ? 10.117 -8.789 -4.578 1 97.75 173 GLY B CA 1
ATOM 3703 C C . GLY B 1 173 ? 9.305 -8.266 -3.406 1 97.75 173 GLY B C 1
ATOM 3704 O O . GLY B 1 173 ? 8.633 -9.039 -2.721 1 97.75 173 GLY B O 1
ATOM 3705 N N . MET B 1 174 ? 9.383 -6.969 -3.195 1 95.94 174 MET B N 1
ATOM 3706 C CA . MET B 1 174 ? 8.602 -6.309 -2.152 1 95.94 174 MET B CA 1
ATOM 3707 C C . MET B 1 174 ? 7.141 -6.168 -2.57 1 95.94 174 MET B C 1
ATOM 3709 O O . MET B 1 174 ? 6.848 -5.945 -3.746 1 95.94 174 MET B O 1
ATOM 3713 N N . ALA B 1 175 ? 6.25 -6.289 -1.641 1 93.75 175 ALA B N 1
ATOM 3714 C CA . ALA B 1 175 ? 4.816 -6.09 -1.841 1 93.75 175 ALA B CA 1
ATOM 3715 C C . ALA B 1 175 ? 4.16 -5.516 -0.588 1 93.75 175 ALA B C 1
ATOM 3717 O O . ALA B 1 175 ? 4.703 -5.641 0.514 1 93.75 175 ALA B O 1
ATOM 3718 N N . PRO B 1 176 ? 3.016 -4.852 -0.802 1 91.62 176 PRO B N 1
ATOM 3719 C CA . PRO B 1 176 ? 2.316 -4.355 0.386 1 91.62 176 PRO B CA 1
ATOM 3720 C C . PRO B 1 176 ? 2.045 -5.453 1.412 1 91.62 176 PRO B C 1
ATOM 3722 O O . PRO B 1 176 ? 2.197 -5.23 2.615 1 91.62 176 PRO B O 1
ATOM 3725 N N . ARG B 1 177 ? 1.613 -6.531 0.948 1 90.56 177 ARG B N 1
ATOM 3726 C CA . ARG B 1 177 ? 1.614 -7.727 1.788 1 90.56 177 ARG B CA 1
ATOM 3727 C C . ARG B 1 177 ? 2.859 -8.57 1.54 1 90.56 177 ARG B C 1
ATOM 3729 O O . ARG B 1 177 ? 2.93 -9.305 0.557 1 90.56 177 ARG B O 1
ATOM 3736 N N . MET B 1 178 ? 3.752 -8.562 2.502 1 90.69 178 MET B N 1
ATOM 3737 C CA . MET B 1 178 ? 5.082 -9.109 2.254 1 90.69 178 MET B CA 1
ATOM 3738 C C . MET B 1 178 ? 5.145 -10.586 2.623 1 90.69 178 MET B C 1
ATOM 3740 O O . MET B 1 178 ? 4.473 -11.023 3.561 1 90.69 178 MET B O 1
ATOM 3744 N N . ARG B 1 179 ? 5.883 -11.328 1.832 1 91.5 179 ARG B N 1
ATOM 3745 C CA . ARG B 1 179 ? 6.328 -12.688 2.127 1 91.5 179 ARG B CA 1
ATOM 3746 C C . ARG B 1 179 ? 7.848 -12.758 2.234 1 91.5 179 ARG B C 1
ATOM 3748 O O . ARG B 1 179 ? 8.547 -12.727 1.222 1 91.5 179 ARG B O 1
ATOM 3755 N N . VAL B 1 180 ? 8.297 -12.953 3.428 1 92.12 180 VAL B N 1
ATOM 3756 C CA . VAL B 1 180 ? 9.734 -12.984 3.645 1 92.12 180 VAL B CA 1
ATOM 3757 C C . VAL B 1 180 ? 10.258 -14.414 3.459 1 92.12 180 VAL B C 1
ATOM 3759 O O . VAL B 1 180 ? 11.445 -14.617 3.209 1 92.12 180 VAL B O 1
ATOM 3762 N N . ASP B 1 181 ? 9.312 -15.359 3.414 1 91.19 181 ASP B N 1
ATOM 3763 C CA . ASP B 1 181 ? 9.695 -16.766 3.457 1 91.19 181 ASP B CA 1
ATOM 3764 C C . ASP B 1 181 ? 9.93 -17.312 2.049 1 91.19 181 ASP B C 1
ATOM 3766 O O . ASP B 1 181 ? 10.188 -18.516 1.877 1 91.19 181 ASP B O 1
ATOM 3770 N N . LEU B 1 182 ? 9.883 -16.531 1.045 1 93.81 182 LEU B N 1
ATOM 3771 C CA . LEU B 1 182 ? 10.266 -16.938 -0.301 1 93.81 182 LEU B CA 1
ATOM 3772 C C . LEU B 1 182 ? 11.781 -16.906 -0.471 1 93.81 182 LEU B C 1
ATOM 3774 O O . LEU B 1 182 ? 12.453 -16.047 0.111 1 93.81 182 LEU B O 1
ATOM 3778 N N . LEU B 1 183 ? 12.258 -17.703 -1.276 1 92.94 183 LEU B N 1
ATOM 3779 C CA . LEU B 1 183 ? 13.68 -18.031 -1.286 1 92.94 183 LEU B CA 1
ATOM 3780 C C . LEU B 1 183 ? 14.523 -16.75 -1.422 1 92.94 183 LEU B C 1
ATOM 3782 O O . LEU B 1 183 ? 15.359 -16.469 -0.564 1 92.94 183 LEU B O 1
ATOM 3786 N N . VAL B 1 184 ? 14.328 -16 -2.484 1 95.88 184 VAL B N 1
ATOM 3787 C CA . VAL B 1 184 ? 15.117 -14.797 -2.705 1 95.88 184 VAL B CA 1
ATOM 3788 C C . VAL B 1 184 ? 14.867 -13.797 -1.572 1 95.88 184 VAL B C 1
ATOM 3790 O O . VAL B 1 184 ? 15.805 -13.211 -1.037 1 95.88 184 VAL B O 1
ATOM 3793 N N . ASN B 1 185 ? 13.586 -13.594 -1.252 1 96.75 185 ASN B N 1
ATOM 3794 C CA . ASN B 1 185 ? 13.227 -12.688 -0.166 1 96.75 185 ASN B CA 1
ATOM 3795 C C . ASN B 1 185 ? 13.906 -13.086 1.142 1 96.75 185 ASN B C 1
ATOM 3797 O O . ASN B 1 185 ? 14.438 -12.227 1.852 1 96.75 185 ASN B O 1
ATOM 3801 N N . ASP B 1 186 ? 13.875 -14.367 1.406 1 93.88 186 ASP B N 1
ATOM 3802 C CA . ASP B 1 186 ? 14.453 -14.906 2.637 1 93.88 186 ASP B CA 1
ATOM 3803 C C . ASP B 1 186 ? 15.969 -14.719 2.658 1 93.88 186 ASP B C 1
ATOM 3805 O O . ASP B 1 186 ? 16.531 -14.234 3.645 1 93.88 186 ASP B O 1
ATOM 3809 N N . PHE B 1 187 ? 16.609 -15.094 1.575 1 94.88 187 PHE B N 1
ATOM 3810 C CA . PHE B 1 187 ? 18.062 -15.023 1.525 1 94.88 187 PHE B CA 1
ATOM 3811 C C . PHE B 1 187 ? 18.547 -13.586 1.656 1 94.88 187 PHE B C 1
ATOM 3813 O O . PHE B 1 187 ? 19.531 -13.312 2.346 1 94.88 187 PHE B O 1
ATOM 3820 N N . VAL B 1 188 ? 17.875 -12.656 1.014 1 95.94 188 VAL B N 1
ATOM 3821 C CA . VAL B 1 188 ? 18.266 -11.25 1.12 1 95.94 188 VAL B CA 1
ATOM 3822 C C . VAL B 1 188 ? 18.031 -10.758 2.545 1 95.94 188 VAL B C 1
ATOM 3824 O O . VAL B 1 188 ? 18.859 -10.031 3.102 1 95.94 188 VAL B O 1
ATOM 3827 N N . HIS B 1 189 ? 16.922 -11.133 3.086 1 94.94 189 HIS B N 1
ATOM 3828 C CA . HIS B 1 189 ? 16.641 -10.75 4.461 1 94.94 189 HIS B CA 1
ATOM 3829 C C . HIS B 1 189 ? 17.734 -11.219 5.41 1 94.94 189 HIS B C 1
ATOM 3831 O O . HIS B 1 189 ? 18.219 -10.445 6.242 1 94.94 189 HIS B O 1
ATOM 3837 N N . ARG B 1 190 ? 18.109 -12.445 5.297 1 92.62 190 ARG B N 1
ATOM 3838 C CA . ARG B 1 190 ? 19.156 -13.016 6.129 1 92.62 190 ARG B CA 1
ATOM 3839 C C . ARG B 1 190 ? 20.5 -12.312 5.883 1 92.62 190 ARG B C 1
ATOM 3841 O O . ARG B 1 190 ? 21.281 -12.109 6.816 1 92.62 190 ARG B O 1
ATOM 3848 N N . ALA B 1 191 ? 20.734 -12.047 4.68 1 94.19 191 ALA B N 1
ATOM 3849 C CA . ALA B 1 191 ? 21.984 -11.367 4.34 1 94.19 191 ALA B CA 1
ATOM 3850 C C . ALA B 1 191 ? 22.078 -10.016 5.047 1 94.19 191 ALA B C 1
ATOM 3852 O O . ALA B 1 191 ? 23.125 -9.656 5.57 1 94.19 191 ALA B O 1
ATOM 3853 N N . VAL B 1 192 ? 20.953 -9.281 5.07 1 93.12 192 VAL B N 1
ATOM 3854 C CA . VAL B 1 192 ? 21.031 -7.914 5.586 1 93.12 192 VAL B CA 1
ATOM 3855 C C . VAL B 1 192 ? 20.859 -7.93 7.105 1 93.12 192 VAL B C 1
ATOM 3857 O O . VAL B 1 192 ? 21.266 -6.988 7.789 1 93.12 192 VAL B O 1
ATOM 3860 N N . THR B 1 193 ? 20.312 -8.953 7.617 1 88.5 193 THR B N 1
ATOM 3861 C CA . THR B 1 193 ? 20.031 -8.992 9.047 1 88.5 193 THR B CA 1
ATOM 3862 C C . THR B 1 193 ? 21.078 -9.828 9.781 1 88.5 193 THR B C 1
ATOM 3864 O O . THR B 1 193 ? 21.688 -9.367 10.75 1 88.5 193 THR B O 1
ATOM 3867 N N . ASP B 1 194 ? 21.266 -11.078 9.266 1 85.44 194 ASP B N 1
ATOM 3868 C CA . ASP B 1 194 ? 22.125 -12.047 9.93 1 85.44 194 ASP B CA 1
ATOM 3869 C C . ASP B 1 194 ? 23.531 -12.023 9.344 1 85.44 194 ASP B C 1
ATOM 3871 O O . ASP B 1 194 ? 24.469 -12.562 9.938 1 85.44 194 ASP B O 1
ATOM 3875 N N . ARG B 1 195 ? 23.672 -11.578 8.195 1 86.88 195 ARG B N 1
ATOM 3876 C CA . ARG B 1 195 ? 24.906 -11.461 7.434 1 86.88 195 ARG B CA 1
ATOM 3877 C C . ARG B 1 195 ? 25.453 -12.836 7.066 1 86.88 195 ARG B C 1
ATOM 3879 O O . ARG B 1 195 ? 26.641 -12.969 6.742 1 86.88 195 ARG B O 1
ATOM 3886 N N . ALA B 1 196 ? 24.609 -13.891 7.227 1 85.12 196 ALA B N 1
ATOM 3887 C CA . ALA B 1 196 ? 25.078 -15.227 6.867 1 85.12 196 ALA B CA 1
ATOM 3888 C C . ALA B 1 196 ? 23.906 -16.141 6.523 1 85.12 196 ALA B C 1
ATOM 3890 O O . ALA B 1 196 ? 22.797 -15.953 7.02 1 85.12 196 ALA B O 1
ATOM 3891 N N . VAL B 1 197 ? 24.203 -17.094 5.586 1 87.88 197 VAL B N 1
ATOM 3892 C CA . VAL B 1 197 ? 23.234 -18.141 5.254 1 87.88 197 VAL B CA 1
ATOM 3893 C C . VAL B 1 197 ? 23.969 -19.469 5.086 1 87.88 197 VAL B C 1
ATOM 3895 O O . VAL B 1 197 ? 25.047 -19.516 4.508 1 87.88 197 VAL B O 1
ATOM 3898 N N . VAL B 1 198 ? 23.375 -20.531 5.676 1 84.25 198 VAL B N 1
ATOM 3899 C CA . VAL B 1 198 ? 23.859 -21.875 5.43 1 84.25 198 VAL B CA 1
ATOM 3900 C C . VAL B 1 198 ? 23 -22.547 4.352 1 84.25 198 VAL B C 1
ATOM 3902 O O . VAL B 1 198 ? 21.781 -22.609 4.473 1 84.25 198 VAL B O 1
ATOM 3905 N N . LEU B 1 199 ? 23.656 -23.031 3.406 1 87.94 199 LEU B N 1
ATOM 3906 C CA . LEU B 1 199 ? 22.953 -23.594 2.256 1 87.94 199 LEU B CA 1
ATOM 3907 C C . LEU B 1 199 ? 22.938 -25.109 2.334 1 87.94 199 LEU B C 1
ATOM 3909 O O . LEU B 1 199 ? 23.953 -25.75 2.643 1 87.94 199 LEU B O 1
ATOM 3913 N N . PHE B 1 200 ? 21.781 -25.578 2.145 1 81.88 200 PHE B N 1
ATOM 3914 C CA . PHE B 1 200 ? 21.609 -27 1.877 1 81.88 200 PHE B CA 1
ATOM 3915 C C . PHE B 1 200 ? 21.234 -27.25 0.417 1 81.88 200 PHE B C 1
ATOM 3917 O O . PHE B 1 200 ? 20.469 -26.484 -0.167 1 81.88 200 PHE B O 1
ATOM 3924 N N . GLU B 1 201 ? 21.797 -28.297 -0.202 1 81 201 GLU B N 1
ATOM 3925 C CA . GLU B 1 201 ? 21.578 -28.547 -1.623 1 81 201 GLU B CA 1
ATOM 3926 C C . GLU B 1 201 ? 21.828 -27.297 -2.453 1 81 201 GLU B C 1
ATOM 3928 O O . GLU B 1 201 ? 20.969 -26.891 -3.244 1 81 201 GLU B O 1
ATOM 3933 N N . ALA B 1 202 ? 22.891 -26.766 -2.396 1 85.94 202 ALA B N 1
ATOM 3934 C CA . ALA B 1 202 ? 23.281 -25.453 -2.916 1 85.94 202 ALA B CA 1
ATOM 3935 C C . ALA B 1 202 ? 23.203 -25.422 -4.438 1 85.94 202 ALA B C 1
ATOM 3937 O O . ALA B 1 202 ? 23.094 -24.359 -5.039 1 85.94 202 ALA B O 1
ATOM 3938 N N . ASP B 1 203 ? 23.141 -26.609 -5.02 1 85.81 203 ASP B N 1
ATOM 3939 C CA . ASP B 1 203 ? 23.25 -26.656 -6.473 1 85.81 203 ASP B CA 1
ATOM 3940 C C . ASP B 1 203 ? 21.875 -26.844 -7.121 1 85.81 203 ASP B C 1
ATOM 3942 O O . ASP B 1 203 ? 21.75 -26.781 -8.344 1 85.81 203 ASP B O 1
ATOM 3946 N N . PHE B 1 204 ? 20.844 -26.969 -6.324 1 86.56 204 PHE B N 1
ATOM 3947 C CA . PHE B 1 204 ? 19.5 -27.125 -6.887 1 86.56 204 PHE B CA 1
ATOM 3948 C C . PHE B 1 204 ? 19.078 -25.859 -7.617 1 86.56 204 PHE B C 1
ATOM 3950 O O . PHE B 1 204 ? 19.25 -24.75 -7.105 1 86.56 204 PHE B O 1
ATOM 3957 N N . MET B 1 205 ? 18.609 -26.125 -8.789 1 90.25 205 MET B N 1
ATOM 3958 C CA . MET B 1 205 ? 18.25 -25.031 -9.68 1 90.25 205 MET B CA 1
ATOM 3959 C C . MET B 1 205 ? 16.797 -24.609 -9.477 1 90.25 205 MET B C 1
ATOM 3961 O O . MET B 1 205 ? 15.93 -25.453 -9.242 1 90.25 205 MET B O 1
ATOM 3965 N N . ARG B 1 206 ? 16.609 -23.312 -9.531 1 92.25 206 ARG B N 1
ATOM 3966 C CA . ARG B 1 206 ? 15.273 -22.703 -9.547 1 92.25 206 ARG B CA 1
ATOM 3967 C C . ARG B 1 206 ? 15.188 -21.609 -10.602 1 92.25 206 ARG B C 1
ATOM 3969 O O . ARG B 1 206 ? 16.203 -21.031 -10.984 1 92.25 206 ARG B O 1
ATOM 3976 N N . ASN B 1 207 ? 14.055 -21.469 -11.141 1 95.94 207 ASN B N 1
ATOM 3977 C CA . ASN B 1 207 ? 13.727 -20.281 -11.922 1 95.94 207 ASN B CA 1
ATOM 3978 C C . ASN B 1 207 ? 13.086 -19.203 -11.055 1 95.94 207 ASN B C 1
ATOM 3980 O O . ASN B 1 207 ? 12.469 -19.5 -10.031 1 95.94 207 ASN B O 1
ATOM 3984 N N . TYR B 1 208 ? 13.336 -17.969 -11.391 1 97.94 208 TYR B N 1
ATOM 3985 C CA . TYR B 1 208 ? 12.875 -16.844 -10.562 1 97.94 208 TYR B CA 1
ATOM 3986 C C . TYR B 1 208 ? 12.039 -15.875 -11.391 1 97.94 208 TYR B C 1
ATOM 3988 O O . TYR B 1 208 ? 12.203 -15.781 -12.609 1 97.94 208 TYR B O 1
ATOM 3996 N N . ILE B 1 209 ? 11.156 -15.117 -10.711 1 98.69 209 ILE B N 1
ATOM 3997 C CA . ILE B 1 209 ? 10.344 -14.102 -11.375 1 98.69 209 ILE B CA 1
ATOM 3998 C C . ILE B 1 209 ? 9.945 -13.023 -10.375 1 98.69 209 ILE B C 1
ATOM 4000 O O . ILE B 1 209 ? 9.578 -13.336 -9.234 1 98.69 209 ILE B O 1
ATOM 4004 N N . HIS B 1 210 ? 10.086 -11.812 -10.758 1 98.75 210 HIS B N 1
ATOM 4005 C CA . HIS B 1 210 ? 9.688 -10.703 -9.891 1 98.75 210 HIS B CA 1
ATOM 4006 C C . HIS B 1 210 ? 8.172 -10.594 -9.781 1 98.75 210 HIS B C 1
ATOM 4008 O O . HIS B 1 210 ? 7.465 -10.766 -10.781 1 98.75 210 HIS B O 1
ATOM 4014 N N . ILE B 1 211 ? 7.688 -10.234 -8.68 1 98.31 211 ILE B N 1
ATOM 4015 C CA . ILE B 1 211 ? 6.262 -10.195 -8.367 1 98.31 211 ILE B CA 1
ATOM 4016 C C . ILE B 1 211 ? 5.559 -9.211 -9.297 1 98.31 211 ILE B C 1
ATOM 4018 O O . ILE B 1 211 ? 4.418 -9.445 -9.703 1 98.31 211 ILE B O 1
ATOM 4022 N N . ARG B 1 212 ? 6.145 -8.078 -9.617 1 98.5 212 ARG B N 1
ATOM 4023 C CA . ARG B 1 212 ? 5.535 -7.102 -10.516 1 98.5 212 ARG B CA 1
ATOM 4024 C C . ARG B 1 212 ? 5.449 -7.645 -11.938 1 98.5 212 ARG B C 1
ATOM 4026 O O . ARG B 1 212 ? 4.543 -7.289 -12.688 1 98.5 212 ARG B O 1
ATOM 4033 N N . ASP B 1 213 ? 6.414 -8.516 -12.328 1 98.81 213 ASP B N 1
ATOM 4034 C CA . ASP B 1 213 ? 6.312 -9.172 -13.625 1 98.81 213 ASP B CA 1
ATOM 4035 C C . ASP B 1 213 ? 5.223 -10.242 -13.609 1 98.81 213 ASP B C 1
ATOM 4037 O O . ASP B 1 213 ? 4.574 -10.484 -14.633 1 98.81 213 ASP B O 1
ATOM 4041 N N . VAL B 1 214 ? 5.023 -10.891 -12.453 1 98.81 214 VAL B N 1
ATOM 4042 C CA . VAL B 1 214 ? 3.881 -11.789 -12.32 1 98.81 214 VAL B CA 1
ATOM 4043 C C . VAL B 1 214 ? 2.59 -11.016 -12.602 1 98.81 214 VAL B C 1
ATOM 4045 O O . VAL B 1 214 ? 1.731 -11.484 -13.352 1 98.81 214 VAL B O 1
ATOM 4048 N N . THR B 1 215 ? 2.451 -9.844 -11.984 1 98.81 215 THR B N 1
ATOM 4049 C CA . THR B 1 215 ? 1.286 -8.992 -12.211 1 98.81 215 THR B CA 1
ATOM 4050 C C . THR B 1 215 ? 1.153 -8.641 -13.688 1 98.81 215 THR B C 1
ATOM 4052 O O . THR B 1 215 ? 0.064 -8.734 -14.258 1 98.81 215 THR B O 1
ATOM 4055 N N . ARG B 1 216 ? 2.26 -8.32 -14.305 1 98.81 216 ARG B N 1
ATOM 4056 C CA . ARG B 1 216 ? 2.242 -8.008 -15.727 1 98.81 216 ARG B CA 1
ATOM 4057 C C . ARG B 1 216 ? 1.82 -9.211 -16.547 1 98.81 216 ARG B C 1
ATOM 4059 O O . ARG B 1 216 ? 1.163 -9.07 -17.578 1 98.81 216 ARG B O 1
ATOM 4066 N N . ALA B 1 217 ? 2.248 -10.391 -16.125 1 98.88 217 ALA B N 1
ATOM 4067 C CA . ALA B 1 217 ? 1.845 -11.602 -16.828 1 98.88 217 ALA B CA 1
ATOM 4068 C C . ALA B 1 217 ? 0.334 -11.805 -16.75 1 98.88 217 ALA B C 1
ATOM 4070 O O . ALA B 1 217 ? -0.301 -12.18 -17.734 1 98.88 217 ALA B O 1
ATOM 4071 N N . PHE B 1 218 ? -0.273 -11.57 -15.586 1 98.88 218 PHE B N 1
ATOM 4072 C CA . PHE B 1 218 ? -1.722 -11.648 -15.438 1 98.88 218 PHE B CA 1
ATOM 4073 C C . PHE B 1 218 ? -2.412 -10.648 -16.359 1 98.88 218 PHE B C 1
ATOM 4075 O O . PHE B 1 218 ? -3.369 -10.984 -17.047 1 98.88 218 PHE B O 1
ATOM 4082 N N . LEU B 1 219 ? -1.935 -9.398 -16.359 1 98.75 219 LEU B N 1
ATOM 4083 C CA . LEU B 1 219 ? -2.523 -8.367 -17.203 1 98.75 219 LEU B CA 1
ATOM 4084 C C . LEU B 1 219 ? -2.398 -8.734 -18.672 1 98.75 219 LEU B C 1
ATOM 4086 O O . LEU B 1 219 ? -3.334 -8.531 -19.453 1 98.75 219 LEU B O 1
ATOM 4090 N N . HIS B 1 220 ? -1.219 -9.258 -19.062 1 98.75 220 HIS B N 1
ATOM 4091 C CA . HIS B 1 220 ? -0.998 -9.719 -20.422 1 98.75 220 HIS B CA 1
ATOM 4092 C C . HIS B 1 220 ? -2.002 -10.805 -20.812 1 98.75 220 HIS B C 1
ATOM 4094 O O . HIS B 1 220 ? -2.568 -10.773 -21.906 1 98.75 220 HIS B O 1
ATOM 4100 N N . ALA B 1 221 ? -2.215 -11.742 -19.906 1 98.81 221 ALA B N 1
ATOM 4101 C CA . ALA B 1 221 ? -3.18 -12.812 -20.125 1 98.81 221 ALA B CA 1
ATOM 4102 C C . ALA B 1 221 ? -4.594 -12.258 -20.281 1 98.81 221 ALA B C 1
ATOM 4104 O O . ALA B 1 221 ? -5.371 -12.734 -21.109 1 98.81 221 ALA B O 1
ATOM 4105 N N . VAL B 1 222 ? -4.949 -11.25 -19.469 1 98.56 222 VAL B N 1
ATOM 4106 C CA . VAL B 1 222 ? -6.254 -10.602 -19.562 1 98.56 222 VAL B CA 1
ATOM 4107 C C . VAL B 1 222 ? -6.414 -9.961 -20.938 1 98.56 222 VAL B C 1
ATOM 4109 O O . VAL B 1 222 ? -7.426 -10.156 -21.609 1 98.56 222 VAL B O 1
ATOM 4112 N N . ASP B 1 223 ? -5.387 -9.289 -21.391 1 97.88 223 ASP B N 1
ATOM 4113 C CA . ASP B 1 223 ? -5.43 -8.523 -22.641 1 97.88 223 ASP B CA 1
ATOM 4114 C C . ASP B 1 223 ? -5.43 -9.453 -23.844 1 97.88 223 ASP B C 1
ATOM 4116 O O . ASP B 1 223 ? -5.965 -9.102 -24.906 1 97.88 223 ASP B O 1
ATOM 4120 N N . ASN B 1 224 ? -4.793 -10.602 -23.703 1 98.06 224 ASN B N 1
ATOM 4121 C CA . ASN B 1 224 ? -4.645 -11.539 -24.812 1 98.06 224 ASN B CA 1
ATOM 4122 C C . ASN B 1 224 ? -5.379 -12.852 -24.547 1 98.06 224 ASN B C 1
ATOM 4124 O O . ASN B 1 224 ? -4.926 -13.922 -24.953 1 98.06 224 ASN B O 1
ATOM 4128 N N . PHE B 1 225 ? -6.465 -12.773 -23.844 1 98.12 225 PHE B N 1
ATOM 4129 C CA . PHE B 1 225 ? -7.152 -13.953 -23.344 1 98.12 225 PHE B CA 1
ATOM 4130 C C . PHE B 1 225 ? -7.527 -14.898 -24.469 1 98.12 225 PHE B C 1
ATOM 4132 O O . PHE B 1 225 ? -7.281 -16.094 -24.406 1 98.12 225 PHE B O 1
ATOM 4139 N N . ASN B 1 226 ? -8.039 -14.375 -25.578 1 97.12 226 ASN B N 1
ATOM 4140 C CA . ASN B 1 226 ? -8.562 -15.203 -26.656 1 97.12 226 ASN B CA 1
ATOM 4141 C C . ASN B 1 226 ? -7.461 -16 -27.344 1 97.12 226 ASN B C 1
ATOM 4143 O O . ASN B 1 226 ? -7.676 -17.156 -27.734 1 97.12 226 ASN B O 1
ATOM 4147 N N . THR B 1 227 ? -6.281 -15.492 -27.375 1 97.88 227 THR B N 1
ATOM 4148 C CA . THR B 1 227 ? -5.188 -16.172 -28.062 1 97.88 227 THR B CA 1
ATOM 4149 C C . THR B 1 227 ? -4.449 -17.094 -27.094 1 97.88 227 THR B C 1
ATOM 4151 O O . THR B 1 227 ? -3.832 -18.078 -27.516 1 97.88 227 THR B O 1
ATOM 4154 N N . MET B 1 228 ? -4.645 -16.859 -25.812 1 98.38 228 MET B N 1
ATOM 4155 C CA . MET B 1 228 ? -3.85 -17.594 -24.828 1 98.38 228 MET B CA 1
ATOM 4156 C C . MET B 1 228 ? -4.688 -18.672 -24.156 1 98.38 228 MET B C 1
ATOM 4158 O O . MET B 1 228 ? -4.141 -19.578 -23.531 1 98.38 228 MET B O 1
ATOM 4162 N N . ARG B 1 229 ? -5.957 -18.625 -24.266 1 98 229 ARG B N 1
ATOM 4163 C CA . ARG B 1 229 ? -6.832 -19.5 -23.5 1 98 229 ARG B CA 1
ATOM 4164 C C . ARG B 1 229 ? -6.59 -20.953 -23.859 1 98 229 ARG B C 1
ATOM 4166 O O . ARG B 1 229 ? -6.125 -21.266 -24.953 1 98 229 ARG B O 1
ATOM 4173 N N . GLY B 1 230 ? -6.828 -21.828 -22.922 1 97 230 GLY B N 1
ATOM 4174 C CA . GLY B 1 230 ? -6.75 -23.281 -23.109 1 97 230 GLY B CA 1
ATOM 4175 C C . GLY B 1 230 ? -5.352 -23.828 -22.906 1 97 230 GLY B C 1
ATOM 4176 O O . GLY B 1 230 ? -5.07 -24.969 -23.281 1 97 230 GLY B O 1
ATOM 4177 N N . SER B 1 231 ? -4.465 -23.016 -22.297 1 96.81 231 SER B N 1
ATOM 4178 C CA . SER B 1 231 ? -3.072 -23.453 -22.203 1 96.81 231 SER B CA 1
ATOM 4179 C C . SER B 1 231 ? -2.434 -22.984 -20.891 1 96.81 231 SER B C 1
ATOM 4181 O O . SER B 1 231 ? -2.834 -21.953 -20.328 1 96.81 231 SER B O 1
ATOM 4183 N N . PRO B 1 232 ? -1.51 -23.75 -20.406 1 98.44 232 PRO B N 1
ATOM 4184 C CA . PRO B 1 232 ? -0.627 -23.266 -19.344 1 98.44 232 PRO B CA 1
ATOM 4185 C C . PRO B 1 232 ? 0.579 -22.5 -19.875 1 98.44 232 PRO B C 1
ATOM 4187 O O . PRO B 1 232 ? 0.992 -22.703 -21.016 1 98.44 232 PRO B O 1
ATOM 4190 N N . TYR B 1 233 ? 1.106 -21.641 -19.109 1 98.88 233 TYR B N 1
ATOM 4191 C CA . TYR B 1 233 ? 2.305 -20.875 -19.453 1 98.88 233 TYR B CA 1
ATOM 4192 C C . TYR B 1 233 ? 3.256 -20.797 -18.266 1 98.88 233 TYR B C 1
ATOM 4194 O O . TYR B 1 233 ? 2.863 -20.391 -17.172 1 98.88 233 TYR B O 1
ATOM 4202 N N . ASN B 1 234 ? 4.496 -21.266 -18.5 1 98.69 234 ASN B N 1
ATOM 4203 C CA . ASN B 1 234 ? 5.539 -20.953 -17.531 1 98.69 234 ASN B CA 1
ATOM 4204 C C . ASN B 1 234 ? 5.832 -19.453 -17.484 1 98.69 234 ASN B C 1
ATOM 4206 O O . ASN B 1 234 ? 5.934 -18.797 -18.516 1 98.69 234 ASN B O 1
ATOM 4210 N N . VAL B 1 235 ? 5.922 -18.906 -16.297 1 98.75 235 VAL B N 1
ATOM 4211 C CA . VAL B 1 235 ? 6.219 -17.484 -16.094 1 98.75 235 VAL B CA 1
ATOM 4212 C C . VAL B 1 235 ? 7.457 -17.344 -15.219 1 98.75 235 VAL B C 1
ATOM 4214 O O . VAL B 1 235 ? 7.379 -17.453 -13.992 1 98.75 235 VAL B O 1
ATOM 4217 N N . GLY B 1 236 ? 8.539 -17.016 -15.781 1 98.31 236 GLY B N 1
ATOM 4218 C CA . GLY B 1 236 ? 9.82 -16.859 -15.109 1 98.31 236 GLY B CA 1
ATOM 4219 C C . GLY B 1 236 ? 10.82 -16.062 -15.93 1 98.31 236 GLY B C 1
ATOM 4220 O O . GLY B 1 236 ? 10.484 -15.516 -16.984 1 98.31 236 GLY B O 1
ATOM 4221 N N . LEU B 1 237 ? 11.953 -15.875 -15.391 1 96.69 237 LEU B N 1
ATOM 4222 C CA . LEU B 1 237 ? 13.078 -15.258 -16.094 1 96.69 237 LEU B CA 1
ATOM 4223 C C . LEU B 1 237 ? 13.891 -16.312 -16.828 1 96.69 237 LEU B C 1
ATOM 4225 O O . LEU B 1 237 ? 14.5 -17.188 -16.219 1 96.69 237 LEU B O 1
ATOM 4229 N N . SER B 1 238 ? 13.977 -16.172 -18.094 1 94.38 238 SER B N 1
ATOM 4230 C CA . SER B 1 238 ? 14.727 -17.141 -18.891 1 94.38 238 SER B CA 1
ATOM 4231 C C . SER B 1 238 ? 16.219 -17.047 -18.609 1 94.38 238 SER B C 1
ATOM 4233 O O . SER B 1 238 ? 16.953 -18.016 -18.781 1 94.38 238 SER B O 1
ATOM 4235 N N . ASP B 1 239 ? 16.625 -15.922 -18.125 1 91.38 239 ASP B N 1
ATOM 4236 C CA . ASP B 1 239 ? 18.047 -15.734 -17.828 1 91.38 239 ASP B CA 1
ATOM 4237 C C . ASP B 1 239 ? 18.328 -15.945 -16.344 1 91.38 239 ASP B C 1
ATOM 4239 O O . ASP B 1 239 ? 19.391 -15.57 -15.844 1 91.38 239 ASP B O 1
ATOM 4243 N N . ALA B 1 240 ? 17.422 -16.531 -15.648 1 90.69 240 ALA B N 1
ATOM 4244 C CA . ALA B 1 240 ? 17.625 -16.672 -14.203 1 90.69 240 ALA B CA 1
ATOM 4245 C C . ALA B 1 240 ? 17.25 -18.078 -13.734 1 90.69 240 ALA B C 1
ATOM 4247 O O . ALA B 1 240 ? 16.5 -18.234 -12.773 1 90.69 240 ALA B O 1
ATOM 4248 N N . ASN B 1 241 ? 17.625 -19.031 -14.414 1 94.62 241 ASN B N 1
ATOM 4249 C CA . ASN B 1 241 ? 17.75 -20.375 -13.852 1 94.62 241 ASN B CA 1
ATOM 4250 C C . ASN B 1 241 ? 19.031 -20.516 -13.047 1 94.62 241 ASN B C 1
ATOM 4252 O O . ASN B 1 241 ? 20.094 -20.844 -13.602 1 94.62 241 ASN B O 1
ATOM 4256 N N . LEU B 1 242 ? 18.906 -20.312 -11.703 1 94.12 242 LEU B N 1
ATOM 4257 C CA . LEU B 1 242 ? 20.094 -20.234 -10.859 1 94.12 242 LEU B CA 1
ATOM 4258 C C . LEU B 1 242 ? 19.969 -21.172 -9.656 1 94.12 242 LEU B C 1
ATOM 4260 O O . LEU B 1 242 ? 18.859 -21.422 -9.18 1 94.12 242 LEU B O 1
ATOM 4264 N N . SER B 1 243 ? 21.094 -21.609 -9.273 1 92.81 243 SER B N 1
ATOM 4265 C CA . SER B 1 243 ? 21.156 -22.375 -8.031 1 92.81 243 SER B CA 1
ATOM 4266 C C . SER B 1 243 ? 21.141 -21.453 -6.816 1 92.81 243 SER B C 1
ATOM 4268 O O . SER B 1 243 ? 21.297 -20.234 -6.953 1 92.81 243 SER B O 1
ATOM 4270 N N . LYS B 1 244 ? 21 -22.078 -5.691 1 93 244 LYS B N 1
ATOM 4271 C CA . LYS B 1 244 ? 21.047 -21.312 -4.449 1 93 244 LYS B CA 1
ATOM 4272 C C . LYS B 1 244 ? 22.406 -20.641 -4.281 1 93 244 LYS B C 1
ATOM 4274 O O . LYS B 1 244 ? 22.5 -19.484 -3.836 1 93 244 LYS B O 1
ATOM 4279 N N . ARG B 1 245 ? 23.438 -21.344 -4.656 1 93.25 245 ARG B N 1
ATOM 4280 C CA . ARG B 1 245 ? 24.797 -20.812 -4.566 1 93.25 245 ARG B CA 1
ATOM 4281 C C . ARG B 1 245 ? 24.969 -19.594 -5.461 1 93.25 245 ARG B C 1
ATOM 4283 O O . ARG B 1 245 ? 25.531 -18.578 -5.035 1 93.25 245 ARG B O 1
ATOM 4290 N N . GLN B 1 246 ? 24.5 -19.734 -6.617 1 94.81 246 GLN B N 1
ATOM 4291 C CA . GLN B 1 246 ? 24.625 -18.625 -7.562 1 94.81 246 GLN B CA 1
ATOM 4292 C C . GLN B 1 246 ? 23.812 -17.422 -7.098 1 94.81 246 GLN B C 1
ATOM 4294 O O . GLN B 1 246 ? 24.219 -16.266 -7.273 1 94.81 246 GLN B O 1
ATOM 4299 N N . LEU B 1 247 ? 22.625 -17.688 -6.562 1 96.06 247 LEU B N 1
ATOM 4300 C CA . LEU B 1 247 ? 21.812 -16.625 -5.992 1 96.06 247 LEU B CA 1
ATOM 4301 C C . LEU B 1 247 ? 22.562 -15.898 -4.879 1 96.06 247 LEU B C 1
ATOM 4303 O O . LEU B 1 247 ? 22.578 -14.664 -4.84 1 96.06 247 LEU B O 1
ATOM 4307 N N . CYS B 1 248 ? 23.219 -16.641 -4.023 1 95.19 248 CYS B N 1
ATOM 4308 C CA . CYS B 1 248 ? 23.953 -16.047 -2.912 1 95.19 248 CYS B CA 1
ATOM 4309 C C . CYS B 1 248 ? 25.094 -15.18 -3.418 1 95.19 248 CYS B C 1
ATOM 4311 O O . CYS B 1 248 ? 25.391 -14.133 -2.836 1 95.19 248 CYS B O 1
ATOM 4313 N N . ALA B 1 249 ? 25.703 -15.625 -4.43 1 95.25 249 ALA B N 1
ATOM 4314 C CA . ALA B 1 249 ? 26.781 -14.836 -5.016 1 95.25 249 ALA B CA 1
ATOM 4315 C C . ALA B 1 249 ? 26.281 -13.484 -5.496 1 95.25 249 ALA B C 1
ATOM 4317 O O . ALA B 1 249 ? 26.953 -12.469 -5.34 1 95.25 249 ALA B O 1
ATOM 4318 N N . LEU B 1 250 ? 25.141 -13.469 -6.117 1 96 250 LEU B N 1
ATOM 4319 C CA . LEU B 1 250 ? 24.547 -12.219 -6.578 1 96 250 LEU B CA 1
ATOM 4320 C C . LEU B 1 250 ? 24.188 -11.32 -5.398 1 96 250 LEU B C 1
ATOM 4322 O O . LEU B 1 250 ? 24.375 -10.102 -5.469 1 96 250 LEU B O 1
ATOM 4326 N N . ILE B 1 251 ? 23.672 -11.898 -4.367 1 97.38 251 ILE B N 1
ATOM 4327 C CA . ILE B 1 251 ? 23.312 -11.148 -3.168 1 97.38 251 ILE B CA 1
ATOM 4328 C C . ILE B 1 251 ? 24.578 -10.555 -2.537 1 97.38 251 ILE B C 1
ATOM 4330 O O . ILE B 1 251 ? 24.578 -9.398 -2.113 1 97.38 251 ILE B O 1
ATOM 4334 N N . GLN B 1 252 ? 25.609 -11.328 -2.504 1 96.06 252 GLN B N 1
ATOM 4335 C CA . GLN B 1 252 ? 26.875 -10.914 -1.905 1 96.06 252 GLN B CA 1
ATOM 4336 C C . GLN B 1 252 ? 27.422 -9.664 -2.594 1 96.06 252 GLN B C 1
ATOM 4338 O O . GLN B 1 252 ? 28.031 -8.812 -1.948 1 96.06 252 GLN B O 1
ATOM 4343 N N . LYS B 1 253 ? 27.219 -9.547 -3.838 1 96.38 253 LYS B N 1
ATOM 4344 C CA . LYS B 1 253 ? 27.688 -8.383 -4.594 1 96.38 253 LYS B CA 1
ATOM 4345 C C . LYS B 1 253 ? 27.031 -7.105 -4.082 1 96.38 253 LYS B C 1
ATOM 4347 O O . LYS B 1 253 ? 27.625 -6.023 -4.164 1 96.38 253 LYS B O 1
ATOM 4352 N N . GLN B 1 254 ? 25.797 -7.215 -3.547 1 96.06 254 GLN B N 1
ATOM 4353 C CA . GLN B 1 254 ? 25.031 -6.031 -3.148 1 96.06 254 GLN B CA 1
ATOM 4354 C C . GLN B 1 254 ? 25.031 -5.863 -1.632 1 96.06 254 GLN B C 1
ATOM 4356 O O . GLN B 1 254 ? 24.672 -4.805 -1.119 1 96.06 254 GLN B 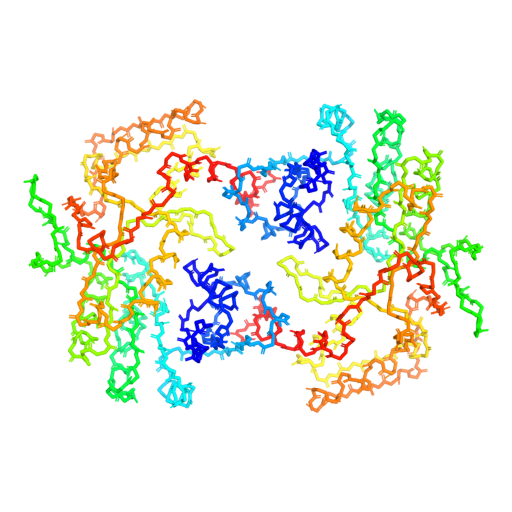O 1
ATOM 4361 N N . VAL B 1 255 ? 25.328 -6.797 -0.958 1 95.5 255 VAL B N 1
ATOM 4362 C CA . VAL B 1 255 ? 25.438 -6.766 0.497 1 95.5 255 VAL B CA 1
ATOM 4363 C C . VAL B 1 255 ? 26.844 -7.191 0.922 1 95.5 255 VAL B C 1
ATOM 4365 O O . VAL B 1 255 ? 27.062 -8.352 1.286 1 95.5 255 VAL B O 1
ATOM 4368 N N . PRO B 1 256 ? 27.562 -6.094 1.092 1 88.19 256 PRO B N 1
ATOM 4369 C CA . PRO B 1 256 ? 28.938 -6.441 1.476 1 88.19 256 PRO B CA 1
ATOM 4370 C C . PRO B 1 256 ? 29.016 -7.066 2.867 1 88.19 256 PRO B C 1
ATOM 4372 O O . PRO B 1 256 ? 28.281 -6.668 3.771 1 88.19 256 PRO B O 1
ATOM 4375 N N . GLY B 1 257 ? 29.781 -8.109 3.078 1 90.69 257 GLY B N 1
ATOM 4376 C CA . GLY B 1 257 ? 29.922 -8.773 4.363 1 90.69 257 GLY B CA 1
ATOM 4377 C C . GLY B 1 257 ? 29.125 -10.055 4.461 1 90.69 257 GLY B C 1
ATOM 4378 O O . GLY B 1 257 ? 29.312 -10.844 5.391 1 90.69 257 GLY B O 1
ATOM 4379 N N . PHE B 1 258 ? 28.078 -10.109 3.58 1 92.75 258 PHE B N 1
ATOM 4380 C CA . PHE B 1 258 ? 27.281 -11.328 3.537 1 92.75 258 PHE B CA 1
ATOM 4381 C C . PHE B 1 258 ? 28.141 -12.531 3.199 1 92.75 258 PHE B C 1
ATOM 4383 O O . PHE B 1 258 ? 28.953 -12.484 2.27 1 92.75 258 PHE B O 1
ATOM 4390 N N . VAL B 1 259 ? 28 -13.625 4.094 1 93.12 259 VAL B N 1
ATOM 4391 C CA . VAL B 1 259 ? 28.734 -14.867 3.871 1 93.12 259 VAL B CA 1
ATOM 4392 C C . VAL B 1 259 ? 27.75 -16.031 3.723 1 93.12 259 VAL B C 1
ATOM 4394 O O . VAL B 1 259 ? 26.734 -16.094 4.426 1 93.12 259 VAL B O 1
ATOM 4397 N N . TYR B 1 260 ? 28.031 -16.828 2.766 1 90.88 260 TYR B N 1
ATOM 4398 C CA . TYR B 1 260 ? 27.234 -18.047 2.619 1 90.88 260 TYR B CA 1
ATOM 4399 C C . TYR B 1 260 ? 28.125 -19.281 2.588 1 90.88 260 TYR B C 1
ATOM 4401 O O . TYR B 1 260 ? 29.203 -19.266 1.999 1 90.88 260 TYR B O 1
ATOM 4409 N N . LEU B 1 261 ? 27.656 -20.281 3.447 1 87.88 261 LEU B N 1
ATOM 4410 C CA . LEU B 1 261 ? 28.406 -21.516 3.584 1 87.88 261 LEU B CA 1
ATOM 4411 C C . LEU B 1 261 ? 27.547 -22.719 3.197 1 87.88 261 LEU B C 1
ATOM 4413 O O . LEU B 1 261 ? 26.344 -22.719 3.406 1 87.88 261 LEU B O 1
ATOM 4417 N N . GLU B 1 262 ? 28.188 -23.672 2.582 1 85.56 262 GLU B N 1
ATOM 4418 C CA . GLU B 1 262 ? 27.5 -24.906 2.273 1 85.56 262 GLU B CA 1
ATOM 4419 C C . GLU B 1 262 ? 27.609 -25.906 3.428 1 85.56 262 GLU B C 1
ATOM 4421 O O . GLU B 1 262 ? 28.688 -26.094 3.986 1 85.56 262 GLU B O 1
ATOM 4426 N N . ALA B 1 263 ? 26.469 -26.406 3.848 1 76 263 ALA B N 1
ATOM 4427 C CA . ALA B 1 263 ? 26.5 -27.391 4.93 1 76 263 ALA B CA 1
ATOM 4428 C C . ALA B 1 263 ? 27 -28.75 4.43 1 76 263 ALA B C 1
ATOM 4430 O O . ALA B 1 263 ? 26.547 -29.234 3.391 1 76 263 ALA B O 1
ATOM 4431 N N . PRO B 1 264 ? 28.016 -29.172 5.246 1 68.44 264 PRO B N 1
ATOM 4432 C CA . PRO B 1 264 ? 28.531 -30.484 4.836 1 68.44 264 PRO B CA 1
ATOM 4433 C C . PRO B 1 264 ? 27.547 -31.609 5.129 1 68.44 264 PRO B C 1
ATOM 4435 O O . PRO B 1 264 ? 27.609 -32.656 4.492 1 68.44 264 PRO B O 1
ATOM 4438 N N . VAL B 1 265 ? 26.703 -31.406 6.168 1 70.31 265 VAL B N 1
ATOM 4439 C CA . VAL B 1 265 ? 25.766 -32.438 6.605 1 70.31 265 VAL B CA 1
ATOM 4440 C C . VAL B 1 265 ? 24.359 -31.828 6.688 1 70.31 265 VAL B C 1
ATOM 4442 O O . VAL B 1 265 ? 24.203 -30.625 6.93 1 70.31 265 VAL B O 1
ATOM 4445 N N . GLY B 1 266 ? 23.328 -32.656 6.172 1 68.5 266 GLY B N 1
ATOM 4446 C CA . GLY B 1 266 ? 21.953 -32.219 6.266 1 68.5 266 GLY B CA 1
ATOM 4447 C C . GLY B 1 266 ? 21.25 -32.156 4.922 1 68.5 266 GLY B C 1
ATOM 4448 O O . GLY B 1 266 ? 21.859 -32.375 3.883 1 68.5 266 GLY B O 1
ATOM 4449 N N . GLU B 1 267 ? 19.922 -32.219 5.02 1 71.62 267 GLU B N 1
ATOM 4450 C CA . GLU B 1 267 ? 19.125 -32.188 3.797 1 71.62 267 GLU B CA 1
ATOM 4451 C C . GLU B 1 267 ? 18.094 -31.078 3.822 1 71.62 267 GLU B C 1
ATOM 4453 O O . GLU B 1 267 ? 17.641 -30.656 4.891 1 71.62 267 GLU B O 1
ATOM 4458 N N . ASP B 1 268 ? 17.969 -30.438 2.676 1 72.25 268 ASP B N 1
ATOM 4459 C CA . ASP B 1 268 ? 16.859 -29.531 2.475 1 72.25 268 ASP B CA 1
ATOM 4460 C C . ASP B 1 268 ? 15.555 -30.281 2.232 1 72.25 268 ASP B C 1
ATOM 4462 O O . ASP B 1 268 ? 15.508 -31.188 1.393 1 72.25 268 ASP B O 1
ATOM 4466 N N . PRO B 1 269 ? 14.594 -29.969 3.008 1 68.62 269 PRO B N 1
ATOM 4467 C CA . PRO B 1 269 ? 13.312 -30.609 2.734 1 68.62 269 PRO B CA 1
ATOM 4468 C C . PRO B 1 269 ? 12.789 -30.312 1.329 1 68.62 269 PRO B C 1
ATOM 4470 O O . PRO B 1 269 ? 12.008 -31.094 0.777 1 68.62 269 PRO B O 1
ATOM 4473 N N . ASP B 1 270 ? 13.203 -29.266 0.84 1 73.69 270 ASP B N 1
ATOM 4474 C CA . ASP B 1 270 ? 12.828 -28.922 -0.525 1 73.69 270 ASP B CA 1
ATOM 4475 C C . ASP B 1 270 ? 13.766 -29.562 -1.539 1 73.69 270 ASP B C 1
ATOM 4477 O O . ASP B 1 270 ? 14.914 -29.141 -1.692 1 73.69 270 ASP B O 1
ATOM 4481 N N . LYS B 1 271 ? 13.297 -30.594 -2.32 1 72.56 271 LYS B N 1
ATOM 4482 C CA . LYS B 1 271 ? 14.117 -31.391 -3.229 1 72.56 271 LYS B CA 1
ATOM 4483 C C . LYS B 1 271 ? 13.914 -30.969 -4.676 1 72.56 271 LYS B C 1
ATOM 4485 O O . LYS B 1 271 ? 14.422 -31.594 -5.602 1 72.56 271 LYS B O 1
ATOM 4490 N N . ARG B 1 272 ? 13.25 -30.047 -4.883 1 75.62 272 ARG B N 1
ATOM 4491 C CA . ARG B 1 272 ? 13 -29.562 -6.238 1 75.62 272 ARG B CA 1
ATOM 4492 C C . ARG B 1 272 ? 14.305 -29.141 -6.914 1 75.62 272 ARG B C 1
ATOM 4494 O O . ARG B 1 272 ? 15.164 -28.531 -6.289 1 75.62 272 ARG B O 1
ATOM 4501 N N . ASP B 1 273 ? 14.43 -29.5 -8.086 1 80.25 273 ASP B N 1
ATOM 4502 C CA . ASP B 1 273 ? 15.578 -29.203 -8.938 1 80.25 273 ASP B CA 1
ATOM 4503 C C . ASP B 1 273 ? 15.195 -29.266 -10.414 1 80.25 273 ASP B C 1
ATOM 4505 O O . ASP B 1 273 ? 15 -30.359 -10.969 1 80.25 273 ASP B O 1
ATOM 4509 N N . TYR B 1 274 ? 15.102 -28.031 -10.977 1 88.06 274 TYR B N 1
ATOM 4510 C CA . TYR B 1 274 ? 14.664 -28 -12.367 1 88.06 274 TYR B CA 1
ATOM 4511 C C . TYR B 1 274 ? 15.078 -26.703 -13.039 1 88.06 274 TYR B C 1
ATOM 4513 O O . TYR B 1 274 ? 15.227 -25.672 -12.375 1 88.06 274 TYR B O 1
ATOM 4521 N N . ILE B 1 275 ? 15.266 -26.875 -14.273 1 92.31 275 ILE B N 1
ATOM 4522 C CA . ILE B 1 275 ? 15.383 -25.75 -15.195 1 92.31 275 ILE B CA 1
ATOM 4523 C C . ILE B 1 275 ? 14.086 -25.578 -15.977 1 92.31 275 ILE B C 1
ATOM 4525 O O . ILE B 1 275 ? 13.461 -26.562 -16.375 1 92.31 275 ILE B O 1
ATOM 4529 N N . VAL B 1 276 ? 13.68 -24.312 -16.125 1 96.5 276 VAL B N 1
ATOM 4530 C CA . VAL B 1 276 ? 12.375 -24.062 -16.734 1 96.5 276 VAL B CA 1
ATOM 4531 C C . VAL B 1 276 ? 12.539 -23.203 -17.984 1 96.5 276 VAL B C 1
ATOM 4533 O O . VAL B 1 276 ? 13.32 -22.25 -18 1 96.5 276 VAL B O 1
ATOM 4536 N N . SER B 1 277 ? 11.852 -23.641 -19.047 1 97.69 277 SER B N 1
ATOM 4537 C CA . SER B 1 277 ? 11.742 -22.812 -20.234 1 97.69 277 SER B CA 1
ATOM 4538 C C . SER B 1 277 ? 10.5 -21.922 -20.172 1 97.69 277 SER B C 1
ATOM 4540 O O . SER B 1 277 ? 9.406 -22.406 -19.844 1 97.69 277 SER B O 1
ATOM 4542 N N . ASN B 1 278 ? 10.664 -20.656 -20.469 1 98.19 278 ASN B N 1
ATOM 4543 C CA . ASN B 1 278 ? 9.547 -19.719 -20.5 1 98.19 278 ASN B CA 1
ATOM 4544 C C . ASN B 1 278 ? 9.195 -19.312 -21.922 1 98.19 278 ASN B C 1
ATOM 4546 O O . ASN B 1 278 ? 8.578 -18.266 -22.141 1 98.19 278 ASN B O 1
ATOM 4550 N N . ALA B 1 279 ? 9.547 -20.062 -22.859 1 97.88 279 ALA B N 1
ATOM 4551 C CA . ALA B 1 279 ? 9.461 -19.703 -24.281 1 97.88 279 ALA B CA 1
ATOM 4552 C C . ALA B 1 279 ? 8.008 -19.516 -24.703 1 97.88 279 ALA B C 1
ATOM 4554 O O . ALA B 1 279 ? 7.711 -18.672 -25.547 1 97.88 279 ALA B O 1
ATOM 4555 N N . ARG B 1 280 ? 7.113 -20.312 -24.188 1 98.5 280 ARG B N 1
ATOM 4556 C CA . ARG B 1 280 ? 5.727 -20.281 -24.641 1 98.5 280 ARG B CA 1
ATOM 4557 C C . ARG B 1 280 ? 5.105 -18.906 -24.391 1 98.5 280 ARG B C 1
ATOM 4559 O O . ARG B 1 280 ? 4.488 -18.328 -25.281 1 98.5 280 ARG B O 1
ATOM 4566 N N . ILE B 1 281 ? 5.27 -18.359 -23.156 1 98.75 281 ILE B N 1
ATOM 4567 C CA . ILE B 1 281 ? 4.66 -17.062 -22.875 1 98.75 281 ILE B CA 1
ATOM 4568 C C . ILE B 1 281 ? 5.406 -15.961 -23.625 1 98.75 281 ILE B C 1
ATOM 4570 O O . ILE B 1 281 ? 4.805 -14.977 -24.062 1 98.75 281 ILE B O 1
ATOM 4574 N N . GLU B 1 282 ? 6.703 -16.141 -23.766 1 98.38 282 GLU B N 1
ATOM 4575 C CA . GLU B 1 282 ? 7.488 -15.164 -24.516 1 98.38 282 GLU B CA 1
ATOM 4576 C C . GLU B 1 282 ? 7.027 -15.078 -25.969 1 98.38 282 GLU B C 1
ATOM 4578 O O . GLU B 1 282 ? 7.031 -14 -26.562 1 98.38 282 GLU B O 1
ATOM 4583 N N . ALA B 1 283 ? 6.605 -16.141 -26.484 1 98.25 283 ALA B N 1
ATOM 4584 C CA . ALA B 1 283 ? 6.133 -16.203 -27.875 1 98.25 283 ALA B CA 1
ATOM 4585 C C . ALA B 1 283 ? 4.832 -15.414 -28.031 1 98.25 283 ALA B C 1
ATOM 4587 O O . ALA B 1 283 ? 4.465 -15.047 -29.156 1 98.25 283 ALA B O 1
ATOM 4588 N N . THR B 1 284 ? 4.125 -15.172 -26.938 1 98.5 284 THR B N 1
ATOM 4589 C CA . THR B 1 284 ? 2.891 -14.398 -27 1 98.5 284 THR B CA 1
ATOM 4590 C C . THR B 1 284 ? 3.188 -12.906 -26.984 1 98.5 284 THR B C 1
ATOM 4592 O O . THR B 1 284 ? 2.275 -12.086 -27.125 1 98.5 284 THR B O 1
ATOM 4595 N N . GLY B 1 285 ? 4.449 -12.516 -26.766 1 98.38 285 GLY B N 1
ATOM 4596 C CA . GLY B 1 285 ? 4.84 -11.117 -26.719 1 98.38 285 GLY B CA 1
ATOM 4597 C C . GLY B 1 285 ? 5.145 -10.625 -25.312 1 98.38 285 GLY B C 1
ATOM 4598 O O . GLY B 1 285 ? 5.57 -9.484 -25.125 1 98.38 285 GLY B O 1
ATOM 4599 N N . PHE B 1 286 ? 5.008 -11.5 -24.359 1 98.44 286 PHE B N 1
ATOM 4600 C CA . PHE B 1 286 ? 5.305 -11.117 -22.984 1 98.44 286 PHE B CA 1
ATOM 4601 C C . PHE B 1 286 ? 6.801 -11.195 -22.703 1 98.44 286 PHE B C 1
ATOM 4603 O O . PHE B 1 286 ? 7.457 -12.164 -23.094 1 98.44 286 PHE B O 1
ATOM 4610 N N . LYS B 1 287 ? 7.336 -10.148 -22 1 96.5 287 LYS B N 1
ATOM 4611 C CA . LYS B 1 287 ? 8.719 -10.141 -21.547 1 96.5 287 LYS B CA 1
ATOM 4612 C C . LYS B 1 287 ? 8.836 -9.531 -20.156 1 96.5 287 LYS B C 1
ATOM 4614 O O . LYS B 1 287 ? 8.391 -8.398 -19.922 1 96.5 287 LYS B O 1
ATOM 4619 N N . PRO B 1 288 ? 9.43 -10.312 -19.234 1 97.69 288 PRO B N 1
ATOM 4620 C CA . PRO B 1 288 ? 9.688 -9.688 -17.938 1 97.69 288 PRO B CA 1
ATOM 4621 C C . PRO B 1 288 ? 10.625 -8.484 -18.031 1 97.69 288 PRO B C 1
ATOM 4623 O O . PRO B 1 288 ? 11.461 -8.422 -18.922 1 97.69 288 PRO B O 1
ATOM 4626 N N . VAL B 1 289 ? 10.484 -7.574 -17.062 1 97.25 289 VAL B N 1
ATOM 4627 C CA . VAL B 1 289 ? 11.305 -6.371 -17.172 1 97.25 289 VAL B CA 1
ATOM 4628 C C . VAL B 1 289 ? 12.078 -6.156 -15.875 1 97.25 289 VAL B C 1
ATOM 4630 O O . VAL B 1 289 ? 12.898 -5.242 -15.773 1 97.25 289 VAL B O 1
ATOM 4633 N N . HIS B 1 290 ? 11.867 -6.918 -14.867 1 97.62 290 HIS B N 1
ATOM 4634 C CA . HIS B 1 290 ? 12.602 -6.828 -13.609 1 97.62 290 HIS B CA 1
ATOM 4635 C C . HIS B 1 290 ? 13.625 -7.953 -13.484 1 97.62 290 HIS B C 1
ATOM 4637 O O . HIS B 1 290 ? 13.258 -9.133 -13.492 1 97.62 290 HIS B O 1
ATOM 4643 N N . SER B 1 291 ? 14.844 -7.562 -13.305 1 97.5 291 SER B N 1
ATOM 4644 C CA . SER B 1 291 ? 15.906 -8.555 -13.164 1 97.5 291 SER B CA 1
ATOM 4645 C C . SER B 1 291 ? 16.031 -9.023 -11.719 1 97.5 291 SER B C 1
ATOM 4647 O O . SER B 1 291 ? 15.469 -8.414 -10.805 1 97.5 291 SER B O 1
ATOM 4649 N N . LEU B 1 292 ? 16.703 -10.172 -11.617 1 97.5 292 LEU B N 1
ATOM 4650 C CA . LEU B 1 292 ? 17 -10.672 -10.273 1 97.5 292 LEU B CA 1
ATOM 4651 C C . LEU B 1 292 ? 17.828 -9.672 -9.492 1 97.5 292 LEU B C 1
ATOM 4653 O O . LEU B 1 292 ? 17.578 -9.43 -8.305 1 97.5 292 LEU B O 1
ATOM 4657 N N . GLU B 1 293 ? 18.781 -9.016 -10.117 1 97.19 293 GLU B N 1
ATOM 4658 C CA . GLU B 1 293 ? 19.656 -8.047 -9.484 1 97.19 293 GLU B CA 1
ATOM 4659 C C . GLU B 1 293 ? 18.875 -6.84 -8.969 1 97.19 293 GLU B C 1
ATOM 4661 O O . GLU B 1 293 ? 19.078 -6.398 -7.836 1 97.19 293 GLU B O 1
ATOM 4666 N N . SER B 1 294 ? 18 -6.348 -9.852 1 97.19 294 SER B N 1
ATOM 4667 C CA . SER B 1 294 ? 17.203 -5.203 -9.43 1 97.19 294 SER B CA 1
ATOM 4668 C C . SER B 1 294 ? 16.266 -5.574 -8.297 1 97.19 294 SER B C 1
ATOM 4670 O O . SER B 1 294 ? 15.977 -4.746 -7.422 1 97.19 294 SER B O 1
ATOM 4672 N N . GLY B 1 295 ? 15.758 -6.801 -8.344 1 98 295 GLY B N 1
ATOM 4673 C CA . GLY B 1 295 ? 14.922 -7.277 -7.254 1 98 295 GLY B CA 1
ATOM 4674 C C . GLY B 1 295 ? 15.656 -7.367 -5.934 1 98 295 GLY B C 1
ATOM 4675 O O . GLY B 1 295 ? 15.086 -7.07 -4.879 1 98 295 GLY B O 1
ATOM 4676 N N . ILE B 1 296 ? 16.906 -7.75 -5.98 1 97.69 296 ILE B N 1
ATOM 4677 C CA . ILE B 1 296 ? 17.719 -7.828 -4.77 1 97.69 296 ILE B CA 1
ATOM 4678 C C . ILE B 1 296 ? 17.922 -6.426 -4.199 1 97.69 296 ILE B C 1
ATOM 4680 O O . ILE B 1 296 ? 17.781 -6.211 -2.996 1 97.69 296 ILE B O 1
ATOM 4684 N N . THR B 1 297 ? 18.234 -5.461 -5.055 1 97.56 297 THR B N 1
ATOM 4685 C CA . THR B 1 297 ? 18.391 -4.07 -4.633 1 97.56 297 THR B CA 1
ATOM 4686 C C . THR B 1 297 ? 17.125 -3.57 -3.955 1 97.56 297 THR B C 1
ATOM 4688 O O . THR B 1 297 ? 17.188 -2.922 -2.908 1 97.56 297 THR B O 1
ATOM 4691 N N . GLU B 1 298 ? 16.016 -3.852 -4.566 1 97.69 298 GLU B N 1
ATOM 4692 C CA . GLU B 1 298 ? 14.703 -3.506 -4.043 1 97.69 298 GLU B CA 1
ATOM 4693 C C . GLU B 1 298 ? 14.492 -4.082 -2.645 1 97.69 298 GLU B C 1
ATOM 4695 O O . GLU B 1 298 ? 14.023 -3.387 -1.742 1 97.69 298 GLU B O 1
ATOM 4700 N N . LEU B 1 299 ? 14.828 -5.336 -2.533 1 97.19 299 LEU B N 1
ATOM 4701 C CA . LEU B 1 299 ? 14.625 -6.027 -1.265 1 97.19 299 LEU B CA 1
ATOM 4702 C C . LEU B 1 299 ? 15.531 -5.453 -0.18 1 97.19 299 LEU B C 1
ATOM 4704 O O . LEU B 1 299 ? 15.102 -5.293 0.967 1 97.19 299 LEU B O 1
ATOM 4708 N N . VAL B 1 300 ? 16.781 -5.156 -0.544 1 95.25 300 VAL B N 1
ATOM 4709 C CA . VAL B 1 300 ? 17.703 -4.543 0.411 1 95.25 300 VAL B CA 1
ATOM 4710 C C . VAL B 1 300 ? 17.109 -3.238 0.932 1 95.25 300 VAL B C 1
ATOM 4712 O O . VAL B 1 300 ? 17.109 -2.986 2.139 1 95.25 300 VAL B O 1
ATOM 4715 N N . LYS B 1 301 ? 16.578 -2.453 0.039 1 93.88 301 LYS B N 1
ATOM 4716 C CA . LYS B 1 301 ? 15.906 -1.211 0.396 1 93.88 301 LYS B CA 1
ATOM 4717 C C . LYS B 1 301 ? 14.703 -1.48 1.295 1 93.88 301 LYS B C 1
ATOM 4719 O O . LYS B 1 301 ? 14.523 -0.818 2.32 1 93.88 301 LYS B O 1
ATOM 4724 N N . GLY B 1 302 ? 13.859 -2.43 0.903 1 94.38 302 GLY B N 1
ATOM 4725 C CA . GLY B 1 302 ? 12.664 -2.773 1.662 1 94.38 302 GLY B CA 1
ATOM 4726 C C . GLY B 1 302 ? 12.969 -3.229 3.076 1 94.38 302 GLY B C 1
ATOM 4727 O O . GLY B 1 302 ? 12.211 -2.936 4.004 1 94.38 302 GLY B O 1
ATOM 4728 N N . TYR B 1 303 ? 14.062 -3.871 3.25 1 92.69 303 TYR B N 1
ATOM 4729 C CA . TYR B 1 303 ? 14.391 -4.422 4.559 1 92.69 303 TYR B CA 1
ATOM 4730 C C . TYR B 1 303 ? 14.984 -3.354 5.469 1 92.69 303 TYR B C 1
ATOM 4732 O O . TYR B 1 303 ? 15.211 -3.594 6.656 1 92.69 303 TYR B O 1
ATOM 4740 N N . THR B 1 304 ? 15.203 -2.166 4.949 1 90.56 304 THR B N 1
ATOM 4741 C CA . THR B 1 304 ? 15.438 -0.997 5.789 1 90.56 304 THR B CA 1
ATOM 4742 C C . THR B 1 304 ? 14.156 -0.592 6.52 1 90.56 304 THR B C 1
ATOM 4744 O O . THR B 1 304 ? 14.211 -0.029 7.613 1 90.56 304 THR B O 1
ATOM 4747 N N . ILE B 1 305 ? 13.062 -0.945 5.938 1 89.69 305 ILE B N 1
ATOM 4748 C CA . ILE B 1 305 ? 11.75 -0.616 6.477 1 89.69 305 ILE B CA 1
ATOM 4749 C C . ILE B 1 305 ? 11.281 -1.732 7.406 1 89.69 305 ILE B C 1
ATOM 4751 O O . ILE B 1 305 ? 10.898 -1.477 8.555 1 89.69 305 ILE B O 1
ATOM 4755 N N . LEU B 1 306 ? 11.352 -2.926 6.844 1 83.69 306 LEU B N 1
ATOM 4756 C CA . LEU B 1 306 ? 10.828 -4.09 7.551 1 83.69 306 LEU B CA 1
ATOM 4757 C C . LEU B 1 306 ? 11.852 -4.629 8.539 1 83.69 306 LEU B C 1
ATOM 4759 O O . LEU B 1 306 ? 12.891 -5.164 8.141 1 83.69 306 LEU B O 1
ATOM 4763 N N . ARG B 1 307 ? 11.68 -4.27 9.859 1 75.5 307 ARG B N 1
ATOM 4764 C CA . ARG B 1 307 ? 12.555 -4.898 10.844 1 75.5 307 ARG B CA 1
ATOM 4765 C C . ARG B 1 307 ? 11.75 -5.703 11.859 1 75.5 307 ARG B C 1
ATOM 4767 O O . ARG B 1 307 ? 10.656 -5.289 12.266 1 75.5 307 ARG B O 1
ATOM 4774 N N . ASN B 1 308 ? 11.789 -6.949 11.727 1 58.25 308 ASN B N 1
ATOM 4775 C CA . ASN B 1 308 ? 11.094 -7.879 12.609 1 58.25 308 ASN B CA 1
ATOM 4776 C C . ASN B 1 308 ? 11.484 -7.668 14.07 1 58.25 308 ASN B C 1
ATOM 4778 O O . ASN B 1 308 ? 12.492 -8.219 14.531 1 58.25 308 ASN B O 1
ATOM 4782 N N . SER B 1 309 ? 11.156 -6.445 14.57 1 52.88 309 SER B N 1
ATOM 4783 C CA . SER B 1 309 ? 11.68 -6.254 15.922 1 52.88 309 SER B CA 1
ATOM 4784 C C . SER B 1 309 ? 10.648 -6.633 16.969 1 52.88 309 SER B C 1
ATOM 4786 O O . SER B 1 309 ? 10.375 -5.855 17.891 1 52.88 309 SER B O 1
ATOM 4788 N N . ARG B 1 310 ? 9.797 -7.594 16.703 1 47.19 310 ARG B N 1
ATOM 4789 C CA . ARG B 1 310 ? 8.766 -7.82 17.703 1 47.19 310 ARG B CA 1
ATOM 4790 C C . ARG B 1 310 ? 9.375 -7.988 19.094 1 47.19 310 ARG B C 1
ATOM 4792 O O . ARG B 1 310 ? 8.805 -7.535 20.078 1 47.19 310 ARG B O 1
ATOM 4799 N N . TYR B 1 311 ? 10.547 -8.641 19.109 1 36.5 311 TYR B N 1
ATOM 4800 C CA . TYR B 1 311 ? 11.109 -8.945 20.422 1 36.5 311 TYR B CA 1
ATOM 4801 C C . TYR B 1 311 ? 12.461 -8.266 20.609 1 36.5 311 TYR B C 1
ATOM 4803 O O . TYR B 1 311 ? 13.234 -8.648 21.484 1 36.5 311 TYR B O 1
ATOM 4811 N N . ALA B 1 312 ? 12.664 -7.383 19.562 1 43.69 312 ALA B N 1
ATOM 4812 C CA . ALA B 1 312 ? 13.953 -6.703 19.688 1 43.69 312 ALA B CA 1
ATOM 4813 C C . ALA B 1 312 ? 13.758 -5.211 19.938 1 43.69 312 ALA B C 1
ATOM 4815 O O . ALA B 1 312 ? 12.75 -4.633 19.531 1 43.69 312 ALA B O 1
ATOM 4816 N N . ASN B 1 313 ? 14.633 -4.727 20.781 1 35.47 313 ASN B N 1
ATOM 4817 C CA . ASN B 1 313 ? 14.586 -3.305 21.094 1 35.47 313 ASN B CA 1
ATOM 4818 C C . ASN B 1 313 ? 14.961 -2.447 19.891 1 35.47 313 ASN B C 1
ATOM 4820 O O . ASN B 1 313 ? 14.609 -1.266 19.828 1 35.47 313 ASN B O 1
ATOM 4824 N N . VAL B 1 314 ? 15.922 -3.195 19.125 1 42.03 314 VAL B N 1
ATOM 4825 C CA . VAL B 1 314 ? 16.391 -2.445 17.953 1 42.03 314 VAL B CA 1
ATOM 4826 C C . VAL B 1 314 ? 16.125 -3.238 16.688 1 42.03 314 VAL B C 1
ATOM 4828 O O . VAL B 1 314 ? 16.422 -4.434 16.609 1 42.03 314 VAL B O 1
#

Sequence (628 aa):
MSEQLSIVVTGGAGYLGSILVPALLARGHKVTVVETFMFREAGLFDVCAEPNFNVIRGDARDEALMTRITAGADLVIPLAALVGAPLCDRDRIGAVTTNRDAVLMLTRILSPEQRMIIPNTNSGYGIGKPGIACTEDTPLNPISLYGRAKVEAELAVLERKNSISLRLATVFGMAPRMRVDLLVNDFVHRAVTDRAVVLFEADFMRNYIHIRDVTRAFLHAVDNFNTMRGSPYNVGLSDANLSKRQLCALIQKQVPGFVYLEAPVGEDPDKRDYIVSNARIEATGFKPVHSLESGITELVKGYTILRNSRYANVMSEQLSIVVTGGAGYLGSILVPALLARGHKVTVVETFMFREAGLFDVCAEPNFNVIRGDARDEALMTRITAGADLVIPLAALVGAPLCDRDRIGAVTTNRDAVLMLTRILSPEQRMIIPNTNSGYGIGKPGIACTEDTPLNPISLYGRAKVEAELAVLERKNSISLRLATVFGMAPRMRVDLLVNDFVHRAVTDRAVVLFEADFMRNYIHIRDVTRAFLHAVDNFNTMRGSPYNVGLSDANLSKRQLCALIQKQVPGFVYLEAPVGEDPDKRDYIVSNARIEATGFKPVHSLESGITELVKGYTILRNSRYANV

Foldseek 3Di:
DQDAFAEEEEPLQAFLNLQQVVVSVVVVHQYEYEYQCPPHDFRCPVCPVRPSYHYDNDDLLDLVVCLVSCVRGQEYEYPFADDDQVRCVVVVVRHLSRLAVSLLSCLVRDDLRRAYEYEAAPLQQPADDPPDADEQPRHGDHDGSNNVRNVNSVVSQLVSQRYEYEHEWQEFADHSRDDCPGLLSVLLLCCLPVLEEEDAPQFAWTFYAYSVLVSVLVVLCVSCSVVRTSGYFYDGDLPGGGGNNRSQVLSCVVRPSRYYHYDPDDHDPRPYHHHHDRVVSVVSVRDGDDDSNNRSVRSNVVVVVDDPCPPPPD/DQDAFAEEEEPLQAFLNLQQVVVSVVVVHQYEYEYQCPPDDFRCPVCPVRPSYHYDNDDLLDLVVCLVSCVRGQEYEYPFADDDQVRCVVVVVRHLSRLAVSLLSCLVRDDLRRAYEYEAAPLQQPADDPPDADELPRHGDHDGSNNVRNVNSVVSQLVSQRYEYEHEWQEFADHSRDDCPGLLSVLLLCCLPVLEEEDAPQFAWTFYAYSVLVSVLVVLCVSCSVVRTSGYFYDGDLPGGGGNNVSQVLSCVVRPSRYYHYDPDDHDPRPYHHHHDRVVSVVSVRDGDDDSNNRSVRSNVVVVVDDPCPPPPD

Organism: Magnetospirillum gryphiswaldense (strain DSM 6361 / JCM 21280 / NBRC 15271 / MSR-1) (NCBI:txid431944)

InterPro domains:
  IPR001509 NAD-dependent epimerase/dehydratase [PF01370] (7-236)
  IPR036291 NAD(P)-binding domain superfamily [SSF51735] (3-303)
  IPR050177 Bifunctional lipid A modification and metabolic enzymes [PTHR43245] (7-302)

pLDDT: mean 92.47, std 10.56, range [35.47, 98.94]

Solvent-accessible surface area (backbone atoms only — not comparable to full-atom values): 32770 Å² total; per-residue (Å²): 125,81,81,70,42,37,32,35,26,27,27,29,47,36,53,67,20,25,54,34,52,58,52,46,46,74,69,58,25,32,39,38,28,34,27,71,59,82,84,56,58,58,20,53,32,73,46,36,76,41,86,49,50,44,77,40,73,36,58,74,66,36,61,70,58,49,51,63,68,48,70,78,32,50,32,38,35,60,56,40,58,54,76,47,51,70,55,14,67,75,35,51,66,58,21,43,43,38,35,16,48,25,49,50,49,47,63,67,69,49,56,72,82,39,32,37,47,35,74,43,47,52,53,22,41,21,65,42,55,88,95,41,60,41,42,82,82,47,74,71,49,40,82,38,69,35,23,43,26,40,44,56,26,48,56,59,45,46,69,57,42,42,12,31,37,38,24,30,33,52,52,30,56,70,29,50,23,71,61,57,84,32,67,62,37,33,52,50,48,31,35,75,72,66,32,42,48,79,34,50,67,38,74,36,31,35,33,29,26,36,48,70,41,51,37,48,50,53,52,49,45,64,76,40,35,86,84,47,39,47,38,68,26,38,43,46,36,74,90,37,63,38,22,53,51,56,51,47,53,57,49,33,75,76,36,81,79,37,42,74,43,74,54,92,70,84,78,49,89,73,72,55,29,34,39,60,46,30,60,71,38,40,73,74,70,52,73,79,82,64,50,72,66,58,38,49,53,19,38,59,56,39,50,60,53,54,66,89,32,90,90,41,96,111,124,82,80,70,43,37,34,37,27,27,28,30,47,36,54,67,21,26,55,34,51,58,51,45,43,74,70,58,23,33,38,36,29,34,27,74,59,81,82,58,56,57,20,53,34,74,45,36,76,40,87,48,50,43,76,40,74,36,58,74,64,36,62,70,60,49,49,62,68,48,69,78,32,50,31,38,34,60,57,42,57,55,75,47,51,70,54,14,67,74,36,49,66,58,21,43,43,38,36,16,48,26,49,50,50,48,64,67,69,48,58,75,83,38,31,38,45,36,75,44,46,52,54,21,41,22,65,43,54,89,96,42,60,40,42,82,80,47,74,70,48,40,81,39,70,34,24,43,27,40,45,55,28,47,57,58,45,48,69,56,43,43,14,33,37,38,24,30,33,52,53,28,57,70,29,46,24,72,62,58,84,32,66,62,36,32,54,51,49,30,35,76,71,67,31,42,48,76,34,50,67,37,73,38,29,36,33,31,28,35,48,70,41,51,38,47,49,53,51,49,44,65,76,40,36,87,82,48,40,48,38,68,28,39,44,46,36,73,89,35,64,39,22,53,50,57,48,48,52,58,49,32,75,75,36,80,80,37,42,75,44,77,54,91,72,82,78,48,90,73,70,54,29,33,39,61,45,30,58,72,36,40,73,76,69,53,74,78,81,64,49,72,67,59,38,50,55,19,40,57,55,39,50,59,54,54,65,90,34,88,89,40,97,111